Protein AF-0000000073274546 (afdb_homodimer)

Structure (mmCIF, N/CA/C/O backbone):
data_AF-0000000073274546-model_v1
#
loop_
_entity.id
_entity.type
_entity.pdbx_description
1 polymer 'Fimbrial chaperone'
#
loop_
_atom_site.group_PDB
_atom_site.id
_atom_site.type_symbol
_atom_site.label_atom_id
_atom_site.label_alt_id
_atom_site.label_comp_id
_atom_site.label_asym_id
_atom_site.label_entity_id
_atom_site.label_seq_id
_atom_site.pdbx_PDB_ins_code
_atom_site.Cartn_x
_atom_site.Cartn_y
_atom_site.Cartn_z
_atom_site.occupancy
_atom_site.B_iso_or_equiv
_atom_site.auth_seq_id
_atom_site.auth_comp_id
_atom_site.auth_asym_id
_atom_site.auth_atom_id
_atom_site.pdbx_PDB_model_num
ATOM 1 N N . MET A 1 1 ? -28.141 -59.156 20.625 1 29.86 1 MET A N 1
ATOM 2 C CA . MET A 1 1 ? -28.109 -58.438 19.359 1 29.86 1 MET A CA 1
ATOM 3 C C . MET A 1 1 ? -27.734 -56.969 19.578 1 29.86 1 MET A C 1
ATOM 5 O O . MET A 1 1 ? -28.609 -56.094 19.703 1 29.86 1 MET A O 1
ATOM 9 N N . ASN A 1 2 ? -26.703 -56.688 20.562 1 34.28 2 ASN A N 1
ATOM 10 C CA . ASN A 1 2 ? -26.109 -55.469 21.125 1 34.28 2 ASN A CA 1
ATOM 11 C C . ASN A 1 2 ? -25.531 -54.562 20.031 1 34.28 2 ASN A C 1
ATOM 13 O O . ASN A 1 2 ? -24.719 -55.031 19.203 1 34.28 2 ASN A O 1
ATOM 17 N N . ILE A 1 3 ? -26.266 -53.438 19.609 1 35.41 3 ILE A N 1
ATOM 18 C CA . ILE A 1 3 ? -26.219 -52.312 18.656 1 35.41 3 ILE A CA 1
ATOM 19 C C . ILE A 1 3 ? -24.922 -51.531 18.875 1 35.41 3 ILE A C 1
ATOM 21 O O . ILE A 1 3 ? -24.812 -50.781 19.844 1 35.41 3 ILE A O 1
ATOM 25 N N . LEU A 1 4 ? -23.719 -52.062 18.922 1 35.97 4 LEU A N 1
ATOM 26 C CA . LEU A 1 4 ? -22.453 -51.344 18.953 1 35.97 4 LEU A CA 1
ATOM 27 C C . LEU A 1 4 ? -22.391 -50.344 17.812 1 35.97 4 LEU A C 1
ATOM 29 O O . LEU A 1 4 ? -22.266 -50.719 16.641 1 35.97 4 LEU A O 1
ATOM 33 N N . LYS A 1 5 ? -23.344 -49.281 17.75 1 37.75 5 LYS A N 1
ATOM 34 C CA . LYS A 1 5 ? -23.266 -48.219 16.766 1 37.75 5 LYS A CA 1
ATOM 35 C C . LYS A 1 5 ? -21.875 -47.562 16.75 1 37.75 5 LYS A C 1
ATOM 37 O O . LYS A 1 5 ? -21.391 -47.125 17.781 1 37.75 5 LYS A O 1
ATOM 42 N N . THR A 1 6 ? -20.938 -47.938 15.812 1 40.88 6 THR A N 1
ATOM 43 C CA . THR A 1 6 ? -19.641 -47.406 15.438 1 40.88 6 THR A CA 1
ATOM 44 C C . THR A 1 6 ? -19.734 -45.906 15.172 1 40.88 6 THR A C 1
ATOM 46 O O . THR A 1 6 ? -20.516 -45.469 14.305 1 40.88 6 THR A O 1
ATOM 49 N N . ILE A 1 7 ? -19.641 -44.969 16.125 1 39.66 7 ILE A N 1
ATOM 50 C CA . ILE A 1 7 ? -19.5 -43.531 15.984 1 39.66 7 ILE A CA 1
ATOM 51 C C . ILE A 1 7 ? -18.406 -43.188 14.969 1 39.66 7 ILE A C 1
ATOM 53 O O . ILE A 1 7 ? -17.25 -43.594 15.164 1 39.66 7 ILE A O 1
ATOM 57 N N . SER A 1 8 ? -18.703 -43.156 13.633 1 39.91 8 SER A N 1
ATOM 58 C CA . SER A 1 8 ? -17.828 -42.625 12.594 1 39.91 8 SER A CA 1
ATOM 59 C C . SER A 1 8 ? -17.312 -41.219 12.961 1 39.91 8 SER A C 1
ATOM 61 O O . SER A 1 8 ? -18.109 -40.281 13.141 1 39.91 8 SER A O 1
ATOM 63 N N . LEU A 1 9 ? -16.297 -41.094 13.742 1 38.84 9 LEU A N 1
ATOM 64 C CA . LEU A 1 9 ? -15.547 -39.844 13.906 1 38.84 9 LEU A CA 1
ATOM 65 C C . LEU A 1 9 ? -15.18 -39.25 12.547 1 38.84 9 LEU A C 1
ATOM 67 O O . LEU A 1 9 ? -14.391 -39.812 11.797 1 38.84 9 LEU A O 1
ATOM 71 N N . LEU A 1 10 ? -16.125 -38.594 11.875 1 36.06 10 LEU A N 1
ATOM 72 C CA . LEU A 1 10 ? -15.828 -37.719 10.742 1 36.06 10 LEU A CA 1
ATOM 73 C C . LEU A 1 10 ? -14.664 -36.812 11.062 1 36.06 10 LEU A C 1
ATOM 75 O O . LEU A 1 10 ? -14.789 -35.906 11.914 1 36.06 10 LEU A O 1
ATOM 79 N N . PHE A 1 11 ? -13.438 -37.281 10.992 1 36.94 11 PHE A N 1
ATOM 80 C CA . PHE A 1 11 ? -12.25 -36.438 10.93 1 36.94 11 PHE A CA 1
ATOM 81 C C . PHE A 1 11 ? -12.398 -35.375 9.836 1 36.94 11 PHE A C 1
ATOM 83 O O . PHE A 1 11 ? -12.281 -35.688 8.648 1 36.94 11 PHE A O 1
ATOM 90 N N . SER A 1 12 ? -13.203 -34.375 9.977 1 34.88 12 SER A N 1
ATOM 91 C CA . SER A 1 12 ? -13.125 -33.188 9.133 1 34.88 12 SER A CA 1
ATOM 92 C C . SER A 1 12 ? -11.68 -32.719 8.984 1 34.88 12 SER A C 1
ATOM 94 O O . SER A 1 12 ? -11.055 -32.312 9.961 1 34.88 12 SER A O 1
ATOM 96 N N . CYS A 1 13 ? -10.898 -33.281 8.102 1 32.91 13 CYS A N 1
ATOM 97 C CA . CYS A 1 13 ? -9.625 -32.719 7.648 1 32.91 13 CYS A CA 1
ATOM 98 C C . CYS A 1 13 ? -9.742 -31.234 7.391 1 32.91 13 CYS A C 1
ATOM 100 O O . CYS A 1 13 ? -10.203 -30.812 6.328 1 32.91 13 CYS A O 1
ATOM 102 N N . PHE A 1 14 ? -9.953 -30.469 8.406 1 33.06 14 PHE A N 1
ATOM 103 C CA . PHE A 1 14 ? -9.75 -29.047 8.25 1 33.06 14 PHE A CA 1
ATOM 104 C C . PHE A 1 14 ? -8.422 -28.75 7.555 1 33.06 14 PHE A C 1
ATOM 106 O O . PHE A 1 14 ? -7.355 -28.906 8.148 1 33.06 14 PHE A O 1
ATOM 113 N N . ILE A 1 15 ? -8.344 -28.906 6.238 1 32.94 15 ILE A N 1
ATOM 114 C CA . ILE A 1 15 ? -7.227 -28.359 5.48 1 32.94 15 ILE A CA 1
ATOM 115 C C . ILE A 1 15 ? -6.906 -26.953 5.984 1 32.94 15 ILE A C 1
ATOM 117 O O . ILE A 1 15 ? -7.664 -26 5.742 1 32.94 15 ILE A O 1
ATOM 121 N N . PHE A 1 16 ? -6.164 -26.891 7.086 1 33.47 16 PHE A N 1
ATOM 122 C CA . PHE A 1 16 ? -5.562 -25.641 7.527 1 33.47 16 PHE A CA 1
ATOM 123 C C . PHE A 1 16 ? -4.852 -24.938 6.375 1 33.47 16 PHE A C 1
ATOM 125 O O . PHE A 1 16 ? -3.73 -25.297 6.016 1 33.47 16 PHE A O 1
ATOM 132 N N . SER A 1 17 ? -5.641 -24.375 5.469 1 38.38 17 SER A N 1
ATOM 133 C CA . SER A 1 17 ? -4.996 -23.438 4.547 1 38.38 17 SER A CA 1
ATOM 134 C C . SER A 1 17 ? -4.105 -22.453 5.289 1 38.38 17 SER A C 1
ATOM 136 O O . SER A 1 17 ? -4.555 -21.797 6.234 1 38.38 17 SER A O 1
ATOM 138 N N . ALA A 1 18 ? -2.861 -22.672 5.375 1 38.5 18 ALA A N 1
ATOM 139 C CA . ALA A 1 18 ? -1.875 -21.75 5.934 1 38.5 18 ALA A CA 1
ATOM 140 C C . ALA A 1 18 ? -2.143 -20.328 5.488 1 38.5 18 ALA A C 1
ATOM 142 O O . ALA A 1 18 ? -1.958 -19.984 4.316 1 38.5 18 ALA A O 1
ATOM 143 N N . SER A 1 19 ? -3.131 -19.703 6.234 1 43.84 19 SER A N 1
ATOM 144 C CA . SER A 1 19 ? -3.32 -18.281 6.035 1 43.84 19 SER A CA 1
ATOM 145 C C . SER A 1 19 ? -2.016 -17.516 6.234 1 43.84 19 SER A C 1
ATOM 147 O O . SER A 1 19 ? -1.312 -17.719 7.223 1 43.84 19 SER A O 1
ATOM 149 N N . TYR A 1 20 ? -1.392 -17.141 5.238 1 40.03 20 TYR A N 1
ATOM 150 C CA . TYR A 1 20 ? -0.251 -16.234 5.348 1 40.03 20 TYR A CA 1
ATOM 151 C C . TYR A 1 20 ? -0.65 -14.93 6.027 1 40.03 20 TYR A C 1
ATOM 153 O O . TYR A 1 20 ? -1.603 -14.273 5.605 1 40.03 20 TYR A O 1
ATOM 161 N N . SER A 1 21 ? -0.469 -14.922 7.375 1 49.56 21 SER A N 1
ATOM 162 C CA . SER A 1 21 ? -0.759 -13.711 8.141 1 49.56 21 SER A CA 1
ATOM 163 C C . SER A 1 21 ? 0.481 -12.836 8.281 1 49.56 21 SER A C 1
ATOM 165 O O . SER A 1 21 ? 1.59 -13.344 8.461 1 49.56 21 SER A O 1
ATOM 167 N N . TYR A 1 22 ? 0.492 -11.734 7.613 1 56.72 22 TYR A N 1
ATOM 168 C CA . TYR A 1 22 ? 1.515 -10.773 8 1 56.72 22 TYR A CA 1
ATOM 169 C C . TYR A 1 22 ? 0.94 -9.703 8.93 1 56.72 22 TYR A C 1
ATOM 171 O O . TYR A 1 22 ? -0.057 -9.062 8.602 1 56.72 22 TYR A O 1
ATOM 179 N N . ALA A 1 23 ? 1.518 -9.688 10.141 1 66.12 23 ALA A N 1
ATOM 180 C CA . ALA A 1 23 ? 1.144 -8.688 11.141 1 66.12 23 ALA A CA 1
ATOM 181 C C . ALA A 1 23 ? -0.342 -8.773 11.477 1 66.12 23 ALA A C 1
ATOM 183 O O . ALA A 1 23 ? -1.006 -7.754 11.664 1 66.12 23 ALA A O 1
ATOM 184 N N . GLY A 1 24 ? -0.925 -10.039 11.344 1 82.5 24 GLY A N 1
ATOM 185 C CA . GLY A 1 24 ? -2.293 -10.273 11.773 1 82.5 24 GLY A CA 1
ATOM 186 C C . GLY A 1 24 ? -3.307 -10.109 10.656 1 82.5 24 GLY A C 1
ATOM 187 O O . GLY A 1 24 ? -4.508 -10.297 10.875 1 82.5 24 GLY A O 1
ATOM 188 N N . LEU A 1 25 ? -2.873 -9.703 9.469 1 88.94 25 LEU A N 1
ATOM 189 C CA . LEU A 1 25 ? -3.732 -9.602 8.297 1 88.94 25 LEU A CA 1
ATOM 190 C C . LEU A 1 25 ? -3.4 -10.695 7.285 1 88.94 25 LEU A C 1
ATOM 192 O O . LEU A 1 25 ? -2.227 -10.945 7.004 1 88.94 25 LEU A O 1
ATOM 196 N N . SER A 1 26 ? -4.445 -11.383 6.793 1 89.69 26 SER A N 1
ATOM 197 C CA . SER A 1 26 ? -4.172 -12.484 5.871 1 89.69 26 SER A CA 1
ATOM 198 C C . SER A 1 26 ? -5.391 -12.805 5.008 1 89.69 26 SER A C 1
ATOM 200 O O . SER A 1 26 ? -6.484 -12.297 5.266 1 89.69 26 SER A O 1
ATOM 202 N N . LEU A 1 27 ? -5.125 -13.508 3.947 1 91.19 27 LEU A N 1
ATOM 203 C CA . LEU A 1 27 ? -6.168 -14.164 3.168 1 91.19 27 LEU A CA 1
ATOM 204 C C . LEU A 1 27 ? -6.141 -15.672 3.391 1 91.19 27 LEU A C 1
ATOM 206 O O . LEU A 1 27 ? -5.082 -16.25 3.643 1 91.19 27 LEU A O 1
ATOM 210 N N . SER A 1 28 ? -7.238 -16.312 3.266 1 89.75 28 SER A N 1
ATOM 211 C CA . SER A 1 28 ? -7.324 -17.75 3.521 1 89.75 28 SER A CA 1
ATOM 212 C C . SER A 1 28 ? -6.867 -18.547 2.311 1 89.75 28 SER A C 1
ATOM 214 O O . SER A 1 28 ? -6.691 -19.766 2.4 1 89.75 28 SER A O 1
ATOM 216 N N . GLN A 1 29 ? -6.715 -17.938 1.274 1 89.81 29 GLN A N 1
ATOM 217 C CA . GLN A 1 29 ? -6.27 -18.594 0.054 1 89.81 29 GLN A CA 1
ATOM 218 C C . GLN A 1 29 ? -5.16 -17.797 -0.629 1 89.81 29 GLN A C 1
ATOM 220 O O . GLN A 1 29 ? -5.012 -16.594 -0.39 1 89.81 29 GLN A O 1
ATOM 225 N N . SER A 1 30 ? -4.41 -18.531 -1.481 1 89 30 SER A N 1
ATOM 226 C CA . SER A 1 30 ? -3.293 -17.875 -2.148 1 89 30 SER A CA 1
ATOM 227 C C . SER A 1 30 ? -3.602 -17.609 -3.619 1 89 30 SER A C 1
ATOM 229 O O . SER A 1 30 ? -2.836 -16.938 -4.309 1 89 30 SER A O 1
ATOM 231 N N . ARG A 1 31 ? -4.637 -18.109 -4.09 1 92.12 31 ARG A N 1
ATOM 232 C CA . ARG A 1 31 ? -5.098 -17.859 -5.453 1 92.12 31 ARG A CA 1
ATOM 233 C C . ARG A 1 31 ? -6.59 -18.156 -5.586 1 92.12 31 ARG A C 1
ATOM 235 O O . A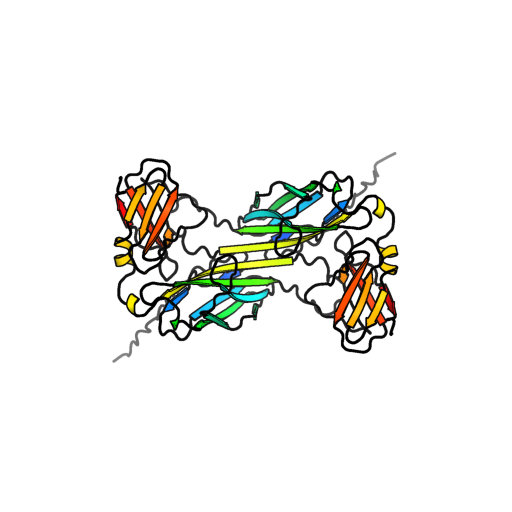RG A 1 31 ? -7.184 -18.781 -4.711 1 92.12 31 ARG A O 1
ATOM 242 N N . ILE A 1 32 ? -7.141 -17.641 -6.684 1 95.81 32 ILE A N 1
ATOM 243 C CA . ILE A 1 32 ? -8.547 -17.875 -7.004 1 95.81 32 ILE A CA 1
ATOM 244 C C . ILE A 1 32 ? -8.656 -18.578 -8.352 1 95.81 32 ILE A C 1
ATOM 246 O O . ILE A 1 32 ? -8.078 -18.141 -9.344 1 95.81 32 ILE A O 1
ATOM 250 N N . ILE A 1 33 ? -9.336 -19.703 -8.328 1 95.81 33 ILE A N 1
ATOM 251 C CA . ILE A 1 33 ? -9.703 -20.344 -9.586 1 95.81 33 ILE A CA 1
ATOM 252 C C . ILE A 1 33 ? -11.18 -20.078 -9.891 1 95.81 33 ILE A C 1
ATOM 254 O O . ILE A 1 33 ? -12.055 -20.5 -9.133 1 95.81 33 ILE A O 1
ATOM 258 N N . PHE A 1 34 ? -11.43 -19.375 -10.938 1 97.25 34 PHE A N 1
ATOM 259 C CA . PHE A 1 34 ? -12.797 -19.109 -11.391 1 97.25 34 PHE A CA 1
ATOM 260 C C . PHE A 1 34 ? -13.094 -19.891 -12.664 1 97.25 34 PHE A C 1
ATOM 262 O O . PHE A 1 34 ? -12.703 -19.484 -13.758 1 97.25 34 PHE A O 1
ATOM 269 N N . SER A 1 35 ? -13.844 -20.969 -12.516 1 95.44 35 SER A N 1
ATOM 270 C CA . SER A 1 35 ? -14.156 -21.812 -13.664 1 95.44 35 SER A CA 1
ATOM 271 C C . SER A 1 35 ? -15.383 -21.297 -14.414 1 95.44 35 SER A C 1
ATOM 273 O O . SER A 1 35 ? -16.312 -20.75 -13.805 1 95.44 35 SER A O 1
ATOM 275 N N . GLU A 1 36 ? -15.305 -21.453 -15.703 1 95.25 36 GLU A N 1
ATOM 276 C CA . GLU A 1 36 ? -16.5 -21.109 -16.453 1 95.25 36 GLU A CA 1
ATOM 277 C C . GLU A 1 36 ? -17.734 -21.828 -15.891 1 95.25 36 GLU A C 1
ATOM 279 O O . GLU A 1 36 ? -17.688 -23.031 -15.609 1 95.25 36 GLU A O 1
ATOM 284 N N . GLY A 1 37 ? -18.828 -21.078 -15.688 1 94.81 37 GLY A N 1
ATOM 285 C CA . GLY A 1 37 ? -20.047 -21.641 -15.141 1 94.81 37 GLY A CA 1
ATOM 286 C C . GLY A 1 37 ? -20.219 -21.344 -13.656 1 94.81 37 GLY A C 1
ATOM 287 O O . GLY A 1 37 ? -21.328 -21.469 -13.125 1 94.81 37 GLY A O 1
ATOM 288 N N . ASP A 1 38 ? -19.078 -21.031 -13.039 1 96.12 38 ASP A N 1
ATOM 289 C CA . ASP A 1 38 ? -19.203 -20.656 -11.633 1 96.12 38 ASP A CA 1
ATOM 290 C C . ASP A 1 38 ? -20.094 -19.422 -11.469 1 96.12 38 ASP A C 1
ATOM 292 O O . ASP A 1 38 ? -20.016 -18.484 -12.258 1 96.12 38 ASP A O 1
ATOM 296 N N . LYS A 1 39 ? -20.906 -19.484 -10.469 1 97.5 39 LYS A N 1
ATOM 297 C CA . LYS A 1 39 ? -21.734 -18.312 -10.172 1 97.5 39 LYS A CA 1
ATOM 298 C C . LYS A 1 39 ? -20.953 -17.266 -9.398 1 97.5 39 LYS A C 1
ATOM 300 O O . LYS A 1 39 ? -21.188 -16.062 -9.555 1 97.5 39 LYS A O 1
ATOM 305 N N . SER A 1 40 ? -20.109 -17.75 -8.562 1 98.25 40 SER A N 1
ATOM 306 C CA . SER A 1 40 ? -19.281 -16.875 -7.75 1 98.25 40 SER A CA 1
ATOM 307 C C . SER A 1 40 ? -18.125 -17.625 -7.105 1 98.25 40 SER A C 1
ATOM 309 O O . SER A 1 40 ? -18.125 -18.859 -7.09 1 98.25 40 SER A O 1
ATOM 311 N N . GLN A 1 41 ? -17.125 -16.906 -6.754 1 98.12 41 GLN A N 1
ATOM 312 C CA . GLN A 1 41 ? -16.078 -17.328 -5.832 1 98.12 41 GLN A CA 1
ATOM 313 C C . GLN A 1 41 ? -15.977 -16.375 -4.641 1 98.12 41 GLN A C 1
ATOM 315 O O . GLN A 1 41 ? -16.594 -15.305 -4.641 1 98.12 41 GLN A O 1
ATOM 320 N N . SER A 1 42 ? -15.219 -16.828 -3.586 1 98.12 42 SER A N 1
ATOM 321 C CA . SER A 1 42 ? -15.094 -15.953 -2.42 1 98.12 42 SER A CA 1
ATOM 322 C C . SER A 1 42 ? -13.656 -15.922 -1.903 1 98.12 42 SER A C 1
ATOM 324 O O . SER A 1 42 ? -12.922 -16.906 -2.037 1 98.12 42 SER A O 1
ATOM 326 N N . VAL A 1 43 ? -13.32 -14.844 -1.38 1 96.69 43 VAL A N 1
ATOM 327 C CA . VAL A 1 43 ? -12.055 -14.664 -0.683 1 96.69 43 VAL A CA 1
ATOM 328 C C . VAL A 1 43 ? -12.312 -14.281 0.772 1 96.69 43 VAL A C 1
ATOM 330 O O . VAL A 1 43 ? -13.148 -13.414 1.053 1 96.69 43 VAL A O 1
ATOM 333 N N . GLN A 1 44 ? -11.656 -14.938 1.632 1 96.56 44 GLN A N 1
ATOM 334 C CA . GLN A 1 44 ? -11.781 -14.617 3.051 1 96.56 44 GLN A CA 1
ATOM 335 C C . GLN A 1 44 ? -10.602 -13.773 3.533 1 96.56 44 GLN A C 1
ATOM 337 O O . GLN A 1 44 ? -9.453 -14.211 3.451 1 96.56 44 GLN A O 1
ATOM 342 N N . ILE A 1 45 ? -10.898 -12.625 4.051 1 95.94 45 ILE A N 1
ATOM 343 C CA . ILE A 1 45 ? -9.898 -11.742 4.645 1 95.94 45 ILE A CA 1
ATOM 344 C C . ILE A 1 45 ? -9.938 -11.875 6.168 1 95.94 45 ILE A C 1
ATOM 346 O O . ILE A 1 45 ? -11.008 -11.773 6.773 1 95.94 45 ILE A O 1
ATOM 350 N N . ASN A 1 46 ? -8.766 -12.062 6.727 1 93.31 46 ASN A N 1
ATOM 351 C CA . ASN A 1 46 ? -8.68 -12.266 8.164 1 93.31 46 ASN A CA 1
ATOM 352 C C . ASN A 1 46 ? -7.941 -11.125 8.852 1 93.31 46 ASN A C 1
ATOM 354 O O . ASN A 1 46 ? -6.883 -10.695 8.391 1 93.31 46 ASN A O 1
ATOM 358 N N . ASN A 1 47 ? -8.531 -10.633 9.922 1 93.19 47 ASN A N 1
ATOM 359 C CA . ASN A 1 47 ? -7.926 -9.664 10.836 1 93.19 47 ASN A CA 1
ATOM 360 C C . ASN A 1 47 ? -7.68 -10.273 12.211 1 93.19 47 ASN A C 1
ATOM 362 O O . ASN A 1 47 ? -8.578 -10.305 13.047 1 93.19 47 ASN A O 1
ATOM 366 N N . ASP A 1 48 ? -6.473 -10.562 12.453 1 90.25 48 ASP A N 1
ATOM 367 C CA . ASP A 1 48 ? -6.105 -11.133 13.75 1 90.25 48 ASP A CA 1
ATOM 368 C C . ASP A 1 48 ? -5.449 -10.078 14.641 1 90.25 48 ASP A C 1
ATOM 370 O O . ASP A 1 48 ? -4.723 -10.414 15.578 1 90.25 48 ASP A O 1
ATOM 374 N N . THR A 1 49 ? -5.637 -8.883 14.273 1 86 49 THR A N 1
ATOM 375 C CA . THR A 1 49 ? -5.102 -7.789 15.078 1 86 49 THR A CA 1
ATOM 376 C C . THR A 1 49 ? -6.188 -7.188 15.961 1 86 49 THR A C 1
ATOM 378 O O . THR A 1 49 ? -7.352 -7.59 15.891 1 86 49 THR A O 1
ATOM 381 N N . ASP A 1 50 ? -5.84 -6.219 16.812 1 86.25 50 ASP A N 1
ATOM 382 C CA . ASP A 1 50 ? -6.785 -5.543 17.703 1 86.25 50 ASP A CA 1
ATOM 383 C C . ASP A 1 50 ? -7.285 -4.238 17.078 1 86.25 50 ASP A C 1
ATOM 385 O O . ASP A 1 50 ? -7.961 -3.449 17.734 1 86.25 50 ASP A O 1
ATOM 389 N N . ASN A 1 51 ? -7 -4.082 15.805 1 85.38 51 ASN A N 1
ATOM 390 C CA . ASN A 1 51 ? -7.367 -2.848 15.125 1 85.38 51 ASN A CA 1
ATOM 391 C C . ASN A 1 51 ? -8.555 -3.059 14.18 1 85.38 51 ASN A C 1
ATOM 393 O O . ASN A 1 51 ? -8.734 -4.156 13.648 1 85.38 51 ASN A O 1
ATOM 397 N N . LEU A 1 52 ? -9.305 -2.023 14.078 1 90.19 52 LEU A N 1
ATOM 398 C CA . LEU A 1 52 ? -10.359 -1.977 13.07 1 90.19 52 LEU A CA 1
ATOM 399 C C . LEU A 1 52 ? -9.805 -1.509 11.727 1 90.19 52 LEU A C 1
ATOM 401 O O . LEU A 1 52 ? -9 -0.577 11.672 1 90.19 52 LEU A O 1
ATOM 405 N N . TYR A 1 53 ? -10.258 -2.172 10.656 1 91.75 53 TYR A N 1
ATOM 406 C CA . TYR A 1 53 ? -9.867 -1.765 9.305 1 91.75 53 TYR A CA 1
ATOM 407 C C . TYR A 1 53 ? -11.094 -1.549 8.43 1 91.75 53 TYR A C 1
ATOM 409 O O . TYR A 1 53 ? -12.148 -2.145 8.664 1 91.75 53 TYR A O 1
ATOM 417 N N . LEU A 1 54 ? -10.938 -0.622 7.59 1 92.81 54 LEU A N 1
ATOM 418 C CA . LEU A 1 54 ? -11.789 -0.594 6.406 1 92.81 54 LEU A CA 1
ATOM 419 C C . LEU A 1 54 ? -11.125 -1.322 5.242 1 92.81 54 LEU A C 1
ATOM 421 O O . LEU A 1 54 ? -9.977 -1.033 4.895 1 92.81 54 LEU A O 1
ATOM 425 N N . SER A 1 55 ? -11.789 -2.289 4.656 1 95.62 55 SER A N 1
ATOM 426 C CA . SER A 1 55 ? -11.266 -3.023 3.508 1 95.62 55 SER A CA 1
ATOM 427 C C . SER A 1 55 ? -11.906 -2.551 2.209 1 95.62 55 SER A C 1
ATOM 429 O O . SER A 1 55 ? -13.133 -2.611 2.057 1 95.62 55 SER A O 1
ATOM 431 N N . GLN A 1 56 ? -11.094 -2.049 1.315 1 96.81 56 GLN A N 1
ATOM 432 C CA . GLN A 1 56 ? -11.5 -1.768 -0.058 1 96.81 56 GLN A CA 1
ATOM 433 C C . GLN A 1 56 ? -11.078 -2.889 -1 1 96.81 56 GLN A C 1
ATOM 435 O O . GLN A 1 56 ? -9.883 -3.133 -1.182 1 96.81 56 GLN A O 1
ATOM 440 N N . ASN A 1 57 ? -12.023 -3.498 -1.605 1 97.81 57 ASN A N 1
ATOM 441 C CA . ASN A 1 57 ? -11.773 -4.715 -2.371 1 97.81 57 ASN A CA 1
ATOM 442 C C . ASN A 1 57 ? -12.094 -4.523 -3.85 1 97.81 57 ASN A C 1
ATOM 444 O O . ASN A 1 57 ? -13.086 -3.873 -4.195 1 97.81 57 ASN A O 1
ATOM 448 N N . MET A 1 58 ? -11.289 -5.117 -4.691 1 97.81 58 MET A N 1
ATOM 449 C CA . MET A 1 58 ? -11.539 -5.012 -6.125 1 97.81 58 MET A CA 1
ATOM 450 C C . MET A 1 58 ? -10.789 -6.094 -6.895 1 97.81 58 MET A C 1
ATOM 452 O O . MET A 1 58 ? -9.891 -6.738 -6.348 1 97.81 58 MET A O 1
ATOM 456 N N . ILE A 1 59 ? -11.227 -6.336 -8.086 1 98.12 59 ILE A N 1
ATOM 457 C CA . ILE A 1 59 ? -10.484 -7.133 -9.055 1 98.12 59 ILE A CA 1
ATOM 458 C C . ILE A 1 59 ? -9.703 -6.211 -9.992 1 98.12 59 ILE A C 1
ATOM 460 O O . ILE A 1 59 ? -10.258 -5.234 -10.508 1 98.12 59 ILE A O 1
ATOM 464 N N . THR A 1 60 ? -8.445 -6.484 -10.094 1 97.06 60 THR A N 1
ATOM 465 C CA . THR A 1 60 ? -7.598 -5.668 -10.961 1 97.06 60 THR A CA 1
ATOM 466 C C . THR A 1 60 ? -7 -6.512 -12.086 1 97.06 60 THR A C 1
ATOM 468 O O . THR A 1 60 ? -6.922 -7.734 -11.977 1 97.06 60 THR A O 1
ATOM 471 N N . ALA A 1 61 ? -6.562 -5.828 -13.141 1 95.5 61 ALA A N 1
ATOM 472 C CA . ALA A 1 61 ? -6.016 -6.5 -14.32 1 95.5 61 ALA A CA 1
ATOM 473 C C . ALA A 1 61 ? -4.516 -6.734 -14.172 1 95.5 61 ALA A C 1
ATOM 475 O O . ALA A 1 61 ? -3.932 -7.551 -14.891 1 95.5 61 ALA A O 1
ATOM 476 N N . ASP A 1 62 ? -3.906 -5.93 -13.273 1 91.12 62 ASP A N 1
ATOM 477 C CA . ASP A 1 62 ? -2.469 -6.039 -13.047 1 91.12 62 ASP A CA 1
ATOM 478 C C . ASP A 1 62 ? -2.105 -5.664 -11.609 1 91.12 62 ASP A C 1
ATOM 480 O O . ASP A 1 62 ? -2.986 -5.43 -10.789 1 91.12 62 ASP A O 1
ATOM 484 N N . LEU A 1 63 ? -0.823 -5.699 -11.375 1 86.12 63 LEU A N 1
ATOM 485 C CA . LEU A 1 63 ? -0.332 -5.453 -10.023 1 86.12 63 LEU A CA 1
ATOM 486 C C . LEU A 1 63 ? -0.362 -3.965 -9.695 1 86.12 63 LEU A C 1
ATOM 488 O O . LEU A 1 63 ? -0.265 -3.58 -8.531 1 86.12 63 LEU A O 1
ATOM 492 N N . ASP A 1 64 ? -0.547 -3.133 -10.688 1 82.75 64 ASP A N 1
ATOM 493 C CA . ASP A 1 64 ? -0.515 -1.688 -10.484 1 82.75 64 ASP A CA 1
ATOM 494 C C . ASP A 1 64 ? -1.896 -1.153 -10.117 1 82.75 64 ASP A C 1
ATOM 496 O O . ASP A 1 64 ? -2.051 0.035 -9.828 1 82.75 64 ASP A O 1
ATOM 500 N N . GLY A 1 65 ? -2.896 -1.997 -10.258 1 85.69 65 GLY A N 1
ATOM 501 C CA . GLY A 1 65 ? -4.211 -1.604 -9.773 1 85.69 65 GLY A CA 1
ATOM 502 C C . GLY A 1 65 ? -5.168 -1.216 -10.883 1 85.69 65 GLY A C 1
ATOM 503 O O . GLY A 1 65 ? -6.219 -0.63 -10.625 1 85.69 65 GLY A O 1
ATOM 504 N N . LYS A 1 66 ? -4.793 -1.466 -12.055 1 91.88 66 LYS A N 1
ATOM 505 C CA . LYS A 1 66 ? -5.73 -1.2 -13.148 1 91.88 66 LYS A CA 1
ATOM 506 C C . LYS A 1 66 ? -6.992 -2.041 -13 1 91.88 66 LYS A C 1
ATOM 508 O O . LYS A 1 66 ? -6.918 -3.256 -12.805 1 91.88 66 LYS A O 1
ATOM 513 N N . LYS A 1 67 ? -8.055 -1.386 -13.133 1 93.25 67 LYS A N 1
ATOM 514 C CA . LYS A 1 67 ? -9.344 -2.043 -12.906 1 93.25 67 LYS A CA 1
ATOM 515 C C . LYS A 1 67 ? -9.602 -3.119 -13.953 1 93.25 67 LYS A C 1
ATOM 517 O O . LYS A 1 67 ? -9.336 -2.914 -15.141 1 93.25 67 LYS A O 1
ATOM 522 N N . ASP A 1 68 ? -10.141 -4.234 -13.539 1 95.81 68 ASP A N 1
ATOM 523 C CA . ASP A 1 68 ? -10.602 -5.32 -14.398 1 95.81 68 ASP A CA 1
ATOM 524 C C . ASP A 1 68 ? -12.07 -5.125 -14.781 1 95.81 68 ASP A C 1
ATOM 526 O O . ASP A 1 68 ? -12.867 -4.637 -13.977 1 95.81 68 ASP A O 1
ATOM 530 N N . GLU A 1 69 ? -12.484 -5.598 -15.93 1 94.81 69 GLU A N 1
ATOM 531 C CA . GLU A 1 69 ? -13.852 -5.375 -16.391 1 94.81 69 GLU A CA 1
ATOM 532 C C . GLU A 1 69 ? -14.656 -6.668 -16.375 1 94.81 69 GLU A C 1
ATOM 534 O O . GLU A 1 69 ? -15.859 -6.66 -16.641 1 94.81 69 GLU A O 1
ATOM 539 N N . HIS A 1 70 ? -14.109 -7.727 -15.984 1 97.94 70 HIS A N 1
ATOM 540 C CA . HIS A 1 70 ? -14.766 -9.016 -16.203 1 97.94 70 HIS A CA 1
ATOM 541 C C . HIS A 1 70 ? -15.32 -9.57 -14.898 1 97.94 70 HIS A C 1
ATOM 543 O O . HIS A 1 70 ? -16.047 -10.57 -14.898 1 97.94 70 HIS A O 1
ATOM 549 N N . PHE A 1 71 ? -14.961 -8.922 -13.789 1 98.25 71 PHE A N 1
ATOM 550 C CA . PHE A 1 71 ? -15.445 -9.367 -12.484 1 98.25 71 PHE A CA 1
ATOM 551 C C . PHE A 1 71 ? -15.836 -8.172 -11.625 1 98.25 71 PHE A C 1
ATOM 553 O O . PHE A 1 71 ? -15.32 -7.07 -11.812 1 98.25 71 PHE A O 1
ATOM 560 N N . ILE A 1 72 ? -16.703 -8.414 -10.695 1 97.19 72 ILE A N 1
ATOM 561 C CA . ILE A 1 72 ? -17.031 -7.438 -9.664 1 97.19 72 ILE A CA 1
ATOM 562 C C . ILE A 1 72 ? -16.922 -8.086 -8.289 1 97.19 72 ILE A C 1
ATOM 564 O O . ILE A 1 72 ? -16.969 -9.312 -8.164 1 97.19 72 ILE A O 1
ATOM 568 N N . VAL A 1 73 ? -16.703 -7.273 -7.32 1 98.06 73 VAL A N 1
ATOM 569 C CA . VAL A 1 73 ? -16.594 -7.793 -5.961 1 98.06 73 VAL A CA 1
ATOM 570 C C . VAL A 1 73 ? -17.734 -7.227 -5.105 1 98.06 73 VAL A C 1
ATOM 572 O O . VAL A 1 73 ? -18.125 -6.07 -5.285 1 98.06 73 VAL A O 1
ATOM 575 N N . LEU A 1 74 ? -18.203 -8.086 -4.117 1 97.62 74 LEU A N 1
ATOM 576 C CA . LEU A 1 74 ? -19.219 -7.656 -3.164 1 97.62 74 LEU A CA 1
ATOM 577 C C . LEU A 1 74 ? -18.875 -8.117 -1.754 1 97.62 74 LEU A C 1
ATOM 579 O O . LEU A 1 74 ? -18.688 -9.312 -1.52 1 97.62 74 LEU A O 1
ATOM 583 N N . PRO A 1 75 ? -18.969 -7.172 -0.77 1 98.06 75 PRO A N 1
ATOM 584 C CA . PRO A 1 75 ? -19.016 -5.723 -0.969 1 98.06 75 PRO A CA 1
ATOM 585 C C . PRO A 1 75 ? -17.641 -5.129 -1.32 1 98.06 75 PRO A C 1
ATOM 587 O O . PRO A 1 75 ? -16.609 -5.652 -0.89 1 98.06 75 PRO A O 1
ATOM 590 N N . PRO A 1 76 ? -17.625 -4.078 -2.16 1 97.94 76 PRO A N 1
ATOM 591 C CA . PRO A 1 76 ? -16.359 -3.432 -2.479 1 97.94 76 PRO A CA 1
ATOM 592 C C . PRO A 1 76 ? -15.711 -2.775 -1.262 1 97.94 76 PRO A C 1
ATOM 594 O O . PRO A 1 76 ? -14.484 -2.629 -1.212 1 97.94 76 PRO A O 1
ATOM 597 N N . LEU A 1 77 ? -16.641 -2.312 -0.359 1 97.12 77 LEU A N 1
ATOM 598 C CA . LEU A 1 77 ? -16.188 -1.681 0.879 1 97.12 77 LEU A CA 1
ATOM 599 C C . LEU A 1 77 ? -16.781 -2.387 2.094 1 97.12 77 LEU A C 1
ATOM 601 O O . LEU A 1 77 ? -18 -2.555 2.186 1 97.12 77 LEU A O 1
ATOM 605 N N . LYS A 1 78 ? -15.898 -2.828 3.035 1 96.88 78 LYS A N 1
ATOM 606 C CA . LYS A 1 78 ? -16.359 -3.594 4.184 1 96.88 78 LYS A CA 1
ATOM 607 C C . LYS A 1 78 ? -15.516 -3.307 5.422 1 96.88 78 LYS A C 1
ATOM 609 O O . LYS A 1 78 ? -14.289 -3.236 5.336 1 96.88 78 LYS A O 1
ATOM 614 N N . ARG A 1 79 ? -16.188 -3.129 6.562 1 95.75 79 ARG A N 1
ATOM 615 C CA . ARG A 1 79 ? -15.469 -3.047 7.832 1 95.75 79 ARG A CA 1
ATOM 616 C C . ARG A 1 79 ? -14.906 -4.406 8.227 1 95.75 79 ARG A C 1
ATOM 618 O O . ARG A 1 79 ? -15.586 -5.426 8.109 1 95.75 79 ARG A O 1
ATOM 625 N N . LEU A 1 80 ? -13.703 -4.395 8.594 1 96.06 80 LEU A N 1
ATOM 626 C CA . LEU A 1 80 ? -13.016 -5.566 9.117 1 96.06 80 LEU A CA 1
ATOM 627 C C . LEU A 1 80 ? -12.703 -5.402 10.602 1 96.06 80 LEU A C 1
ATOM 629 O O . LEU A 1 80 ? -11.711 -4.773 10.969 1 96.06 80 LEU A O 1
ATOM 633 N N . GLU A 1 81 ? -13.531 -6.02 11.484 1 95.88 81 GLU A N 1
ATOM 634 C CA . GLU A 1 81 ? -13.438 -5.875 12.93 1 95.88 81 GLU A CA 1
ATOM 635 C C . GLU A 1 81 ? -12.211 -6.586 13.477 1 95.88 81 GLU A C 1
ATOM 637 O O . GLU A 1 81 ? -11.688 -7.508 12.852 1 95.88 81 GLU A O 1
ATOM 642 N N . PRO A 1 82 ? -11.727 -6.121 14.688 1 92.12 82 PRO A N 1
ATOM 643 C CA . PRO A 1 82 ? -10.656 -6.875 15.328 1 92.12 82 PRO A CA 1
ATOM 644 C C . PRO A 1 82 ? -11.008 -8.344 15.531 1 92.12 82 PRO A C 1
ATOM 646 O O . PRO A 1 82 ? -12.148 -8.672 15.852 1 92.12 82 PRO A O 1
ATOM 649 N N . GLN A 1 83 ? -9.984 -9.18 15.297 1 94.31 83 GLN A N 1
ATOM 650 C CA . GLN A 1 83 ? -10.117 -10.609 15.547 1 94.31 83 GLN A CA 1
ATOM 651 C C . GLN A 1 83 ? -11.336 -11.18 14.828 1 94.31 83 GLN A C 1
ATOM 653 O O . GLN A 1 83 ? -12.133 -11.906 15.43 1 94.31 83 GLN A O 1
ATOM 658 N N . SER A 1 84 ? -11.461 -10.773 13.578 1 96.69 84 SER A N 1
ATOM 659 C CA . SER A 1 84 ? -12.586 -11.242 12.789 1 96.69 84 SER A CA 1
ATOM 660 C C . SER A 1 84 ? -12.172 -11.547 11.352 1 96.69 84 SER A C 1
ATOM 662 O O . SER A 1 84 ? -11.016 -11.352 10.984 1 96.69 84 SER A O 1
ATOM 664 N N . SER A 1 85 ? -13.094 -12.062 10.602 1 96.75 85 SER A N 1
ATOM 665 C CA . SER A 1 85 ? -12.922 -12.344 9.18 1 96.75 85 SER A CA 1
ATOM 666 C C . SER A 1 85 ? -14.125 -11.859 8.375 1 96.75 85 SER A C 1
ATOM 668 O O . SER A 1 85 ? -15.234 -11.75 8.906 1 96.75 85 SER A O 1
ATOM 670 N N . VAL A 1 86 ? -13.852 -11.555 7.191 1 97.69 86 VAL A N 1
ATOM 671 C CA . VAL A 1 86 ? -14.938 -11.203 6.281 1 97.69 86 VAL A CA 1
ATOM 672 C C . VAL A 1 86 ? -14.766 -11.938 4.957 1 97.69 86 VAL A C 1
ATOM 674 O O . VAL A 1 86 ? -13.648 -12.234 4.547 1 97.69 86 VAL A O 1
ATOM 677 N N . SER A 1 87 ? -15.906 -12.242 4.402 1 98.19 87 SER A N 1
ATOM 678 C CA . SER A 1 87 ? -15.914 -12.883 3.092 1 98.19 87 SER A CA 1
ATOM 679 C C . SER A 1 87 ? -16.281 -11.898 1.991 1 98.19 87 SER A C 1
ATOM 681 O O . SER A 1 87 ? -17.281 -11.18 2.104 1 98.19 87 SER A O 1
ATOM 683 N N . ILE A 1 88 ? -15.508 -11.867 0.943 1 98.62 88 ILE A N 1
ATOM 684 C CA . ILE A 1 88 ? -15.773 -11.031 -0.221 1 98.62 88 ILE A CA 1
ATOM 685 C C . ILE A 1 88 ? -16.156 -11.906 -1.412 1 98.62 88 ILE A C 1
ATOM 687 O O . ILE A 1 88 ? -15.398 -12.812 -1.788 1 98.62 88 ILE A O 1
ATOM 691 N N . LYS A 1 89 ? -17.219 -11.633 -2.021 1 98.62 89 LYS A N 1
ATOM 692 C CA . LYS A 1 89 ? -17.688 -12.406 -3.164 1 98.62 89 LYS A CA 1
ATOM 693 C C . LYS A 1 89 ? -17.172 -11.828 -4.477 1 98.62 89 LYS A C 1
ATOM 695 O O . LYS A 1 89 ? -17.125 -10.609 -4.645 1 98.62 89 LYS A O 1
ATOM 700 N N . ILE A 1 90 ? -16.797 -12.648 -5.34 1 98.62 90 ILE A N 1
ATOM 701 C CA . ILE A 1 90 ? -16.406 -12.297 -6.699 1 98.62 90 ILE A CA 1
ATOM 702 C C . ILE A 1 90 ? -17.422 -12.836 -7.691 1 98.62 90 ILE A C 1
ATOM 704 O O . ILE A 1 90 ? -17.719 -14.039 -7.715 1 98.62 90 ILE A O 1
ATOM 708 N N . LEU A 1 91 ? -17.938 -11.945 -8.5 1 98.44 91 LEU A N 1
ATOM 709 C CA . LEU A 1 91 ? -18.953 -12.32 -9.469 1 98.44 91 LEU A CA 1
ATOM 710 C C . LEU A 1 91 ? -18.469 -12.07 -10.891 1 98.44 91 LEU A C 1
ATOM 712 O O . LEU A 1 91 ? -17.734 -11.109 -11.141 1 98.44 91 LEU A O 1
ATOM 716 N N . PRO A 1 92 ? -18.922 -12.914 -11.75 1 97.5 92 PRO A N 1
ATOM 717 C CA . PRO A 1 92 ? -18.547 -12.703 -13.148 1 97.5 92 PRO A CA 1
ATOM 718 C C . PRO A 1 92 ? -19.312 -11.555 -13.797 1 97.5 92 PRO A C 1
ATOM 720 O O . PRO A 1 92 ? -20.469 -11.305 -13.453 1 97.5 92 PRO A O 1
ATOM 723 N N . ARG A 1 93 ? -18.531 -10.859 -14.602 1 94.5 93 ARG A N 1
ATOM 724 C CA . ARG A 1 93 ? -19.078 -9.812 -15.461 1 94.5 93 ARG A CA 1
ATOM 725 C C . ARG A 1 93 ? -18.453 -9.852 -16.844 1 94.5 93 ARG A C 1
ATOM 727 O O . ARG A 1 93 ? -17.234 -9.75 -16.984 1 94.5 93 ARG A O 1
ATOM 734 N N . SER A 1 94 ? -19.156 -10.102 -17.875 1 92.81 94 SER A N 1
ATOM 735 C CA . SER A 1 94 ? -18.719 -10.016 -19.266 1 92.81 94 SER A CA 1
ATOM 736 C C . SER A 1 94 ? -17.594 -11 -19.562 1 92.81 94 SER A C 1
ATOM 738 O O . SER A 1 94 ? -16.562 -10.625 -20.125 1 92.81 94 SER A O 1
ATOM 740 N N . LEU A 1 95 ? -17.734 -12.18 -19.188 1 94.69 95 LEU A N 1
ATOM 741 C CA . LEU A 1 95 ? -16.719 -13.203 -19.391 1 94.69 95 LEU A CA 1
ATOM 742 C C . LEU A 1 95 ? -16.641 -13.594 -20.859 1 94.69 95 LEU A C 1
ATOM 744 O O . LEU A 1 95 ? -15.648 -14.195 -21.297 1 94.69 95 LEU A O 1
ATOM 748 N N . ASP A 1 96 ? -17.656 -13.234 -21.578 1 92.25 96 ASP A N 1
ATOM 749 C CA . ASP A 1 96 ? -17.766 -13.633 -22.984 1 92.25 96 ASP A CA 1
ATOM 750 C C . ASP A 1 96 ? -16.656 -12.992 -23.812 1 92.25 96 ASP A C 1
ATOM 752 O O . ASP A 1 96 ? -16.391 -13.438 -24.938 1 92.25 96 ASP A O 1
ATOM 756 N N . THR A 1 97 ? -16.016 -11.977 -23.344 1 95.12 97 THR A N 1
ATOM 757 C CA . THR A 1 97 ? -14.984 -11.273 -24.094 1 95.12 97 THR A CA 1
ATOM 758 C C . THR A 1 97 ? -13.609 -11.898 -23.828 1 95.12 97 THR A C 1
ATOM 760 O O . THR A 1 97 ? -12.633 -11.547 -24.484 1 95.12 97 THR A O 1
ATOM 763 N N . LEU A 1 98 ? -13.562 -12.867 -22.938 1 96.94 98 LEU A N 1
ATOM 764 C CA . LEU A 1 98 ? -12.297 -13.516 -22.625 1 96.94 98 LEU A CA 1
ATOM 765 C C . LEU A 1 98 ? -12.039 -14.695 -23.547 1 96.94 98 LEU A C 1
ATOM 767 O O . LEU A 1 98 ? -12.984 -15.312 -24.047 1 96.94 98 LEU A O 1
ATOM 771 N N . PRO A 1 99 ? -10.758 -14.969 -23.75 1 96.81 99 PRO A N 1
ATOM 772 C CA . PRO A 1 99 ? -10.469 -16.109 -24.609 1 96.81 99 PRO A CA 1
ATOM 773 C C . PRO A 1 99 ? -11.039 -17.422 -24.062 1 96.81 99 PRO A C 1
ATOM 775 O O . PRO A 1 99 ? -11.062 -17.625 -22.844 1 96.81 99 PRO A O 1
ATOM 778 N N . SER A 1 100 ? -11.422 -18.344 -24.984 1 95.5 100 SER A N 1
ATOM 779 C CA . SER A 1 100 ? -12 -19.625 -24.594 1 95.5 100 SER A CA 1
ATOM 780 C C . SER A 1 100 ? -10.953 -20.734 -24.641 1 95.5 100 SER A C 1
ATOM 782 O O . SER A 1 100 ? -11.18 -21.828 -24.141 1 95.5 100 SER A O 1
ATOM 784 N N . ASP A 1 101 ? -9.773 -20.438 -25.188 1 96.12 101 ASP A N 1
ATOM 785 C CA . ASP A 1 101 ? -8.797 -21.484 -25.453 1 96.12 101 ASP A CA 1
ATOM 786 C C . ASP A 1 101 ? -7.656 -21.438 -24.422 1 96.12 101 ASP A C 1
ATOM 788 O O . ASP A 1 101 ? -6.656 -22.156 -24.578 1 96.12 101 ASP A O 1
ATOM 792 N N . ARG A 1 102 ? -7.734 -20.516 -23.5 1 97.5 102 ARG A N 1
ATOM 793 C CA . ARG A 1 102 ? -6.668 -20.391 -22.516 1 97.5 102 ARG A CA 1
ATOM 794 C C . ARG A 1 102 ? -7.18 -19.719 -21.25 1 97.5 102 ARG A C 1
ATOM 796 O O . ARG A 1 102 ? -8.219 -19.047 -21.266 1 97.5 102 ARG A O 1
ATOM 803 N N . GLU A 1 103 ? -6.484 -19.859 -20.172 1 97.25 103 GLU A N 1
ATOM 804 C CA . GLU A 1 103 ? -6.777 -19.156 -18.938 1 97.25 103 GLU A CA 1
ATOM 805 C C . GLU A 1 103 ? -6.559 -17.656 -19.078 1 97.25 103 GLU A C 1
ATOM 807 O O . GLU A 1 103 ? -5.719 -17.219 -19.875 1 97.25 103 GLU A O 1
ATOM 812 N N . SER A 1 104 ? -7.316 -16.922 -18.344 1 97.81 104 SER A N 1
ATOM 813 C CA . SER A 1 104 ? -7.109 -15.492 -18.203 1 97.81 104 SER A CA 1
ATOM 814 C C . SER A 1 104 ? -6.723 -15.133 -16.766 1 97.81 104 SER A C 1
ATOM 816 O O . SER A 1 104 ? -7.262 -15.703 -15.812 1 97.81 104 SER A O 1
ATOM 818 N N . LEU A 1 105 ? -5.844 -14.188 -16.672 1 97.31 105 LEU A N 1
ATOM 819 C CA . LEU A 1 105 ? -5.289 -13.773 -15.391 1 97.31 105 LEU A CA 1
ATOM 820 C C . LEU A 1 105 ? -5.996 -12.523 -14.867 1 97.31 105 LEU A C 1
ATOM 822 O O . LEU A 1 105 ? -6.277 -11.602 -15.633 1 97.31 105 LEU A O 1
ATOM 826 N N . PHE A 1 106 ? -6.332 -12.531 -13.602 1 97.06 106 PHE A N 1
ATOM 827 C CA . PHE A 1 106 ? -6.773 -11.344 -12.883 1 97.06 106 PHE A CA 1
ATOM 828 C C . PHE A 1 106 ? -6.215 -11.336 -11.461 1 97.06 106 PHE A C 1
ATOM 830 O O . PHE A 1 106 ? -5.555 -12.289 -11.039 1 97.06 106 PHE A O 1
ATOM 837 N N . PHE A 1 107 ? -6.43 -10.273 -10.758 1 96.44 107 PHE A N 1
ATOM 838 C CA . PHE A 1 107 ? -5.922 -10.156 -9.398 1 96.44 107 PHE A CA 1
ATOM 839 C C . PHE A 1 107 ? -7.016 -9.695 -8.445 1 96.44 107 PHE A C 1
ATOM 841 O O . PHE A 1 107 ? -7.828 -8.836 -8.797 1 96.44 107 PHE A O 1
ATOM 848 N N . PHE A 1 108 ? -7.09 -10.359 -7.34 1 97.06 108 PHE A N 1
ATOM 849 C CA . PHE A 1 108 ? -7.84 -9.797 -6.223 1 97.06 108 PHE A CA 1
ATOM 850 C C . PHE A 1 108 ? -6.957 -8.883 -5.383 1 97.06 108 PHE A C 1
ATOM 852 O O . PHE A 1 108 ? -5.879 -9.281 -4.941 1 97.06 108 PHE A O 1
ATOM 859 N N . THR A 1 109 ? -7.418 -7.676 -5.152 1 95.94 109 THR A N 1
ATOM 860 C CA . THR A 1 109 ? -6.672 -6.672 -4.402 1 95.94 109 THR A CA 1
ATOM 861 C C . THR A 1 109 ? -7.52 -6.105 -3.266 1 95.94 109 THR A C 1
ATOM 863 O O . THR A 1 109 ? -8.672 -5.711 -3.479 1 95.94 109 THR A O 1
ATOM 866 N N . ALA A 1 110 ? -6.992 -6.117 -2.062 1 96.12 110 ALA A N 1
ATOM 867 C CA . ALA A 1 110 ? -7.621 -5.477 -0.91 1 96.12 110 ALA A CA 1
ATOM 868 C C . ALA A 1 110 ? -6.715 -4.398 -0.32 1 96.12 110 ALA A C 1
ATOM 870 O O . ALA A 1 110 ? -5.523 -4.629 -0.104 1 96.12 110 ALA A O 1
ATOM 871 N N . TYR A 1 111 ? -7.258 -3.242 -0.159 1 94.5 111 TYR A N 1
ATOM 872 C CA . TYR A 1 111 ? -6.621 -2.184 0.621 1 94.5 111 TYR A CA 1
ATOM 873 C C . TYR A 1 111 ? -7.203 -2.121 2.027 1 94.5 111 TYR A C 1
ATOM 875 O O . TYR A 1 111 ? -8.406 -1.93 2.201 1 94.5 111 TYR A O 1
ATOM 883 N N . LEU A 1 112 ? -6.336 -2.312 2.977 1 93.62 112 LEU A N 1
ATOM 884 C CA . LEU A 1 112 ? -6.758 -2.289 4.375 1 93.62 112 LEU A CA 1
ATOM 885 C C . LEU A 1 112 ? -6.289 -1.012 5.062 1 93.62 112 LEU A C 1
ATOM 887 O O . LEU A 1 112 ? -5.09 -0.832 5.297 1 93.62 112 LEU A O 1
ATOM 891 N N . ILE A 1 113 ? -7.246 -0.174 5.391 1 90.56 113 ILE A N 1
ATOM 892 C CA . ILE A 1 113 ? -6.98 1.135 5.977 1 90.56 113 ILE A CA 1
ATOM 893 C C . ILE A 1 113 ? -7.398 1.135 7.445 1 90.56 113 ILE A C 1
ATOM 895 O O . ILE A 1 113 ? -8.578 0.944 7.766 1 90.56 113 ILE A O 1
ATOM 899 N N . PRO A 1 114 ? -6.449 1.254 8.328 1 88 114 PRO A N 1
ATOM 900 C CA . PRO A 1 114 ? -6.848 1.29 9.734 1 88 114 PRO A CA 1
ATOM 901 C C . PRO A 1 114 ? -7.789 2.453 10.047 1 88 114 PRO A C 1
ATOM 903 O O . PRO A 1 114 ? -7.629 3.547 9.5 1 88 114 PRO A O 1
ATOM 906 N N . GLU A 1 115 ? -8.82 2.068 10.695 1 78.38 115 GLU A N 1
ATOM 907 C CA . GLU A 1 115 ? -9.734 3.115 11.133 1 78.38 115 GLU A CA 1
ATOM 908 C C . GLU A 1 115 ? -9.398 3.586 12.547 1 78.38 115 GLU A C 1
ATOM 910 O O . GLU A 1 115 ? -9.289 2.773 13.461 1 78.38 115 GLU A O 1
ATOM 915 N N . THR A 1 116 ? -8.547 4.238 12.586 1 59.22 116 THR A N 1
ATOM 916 C CA . THR A 1 116 ? -8.258 4.758 13.914 1 59.22 116 THR A CA 1
ATOM 917 C C . THR A 1 116 ? -9.547 5.168 14.625 1 59.22 116 THR A C 1
ATOM 919 O O . THR A 1 116 ? -10.477 5.664 13.992 1 59.22 116 THR A O 1
ATOM 922 N N . LYS A 1 117 ? -10.078 4.039 15.555 1 48.41 117 LYS A N 1
ATOM 923 C CA . LYS A 1 117 ? -11.25 4.328 16.375 1 48.41 117 LYS A CA 1
ATOM 924 C C . LYS A 1 117 ? -11.492 5.828 16.484 1 48.41 117 LYS A C 1
ATOM 926 O O . LYS A 1 117 ? -10.562 6.602 16.719 1 48.41 117 LYS A O 1
ATOM 931 N N . ARG A 1 118 ? -12.602 6.246 15.742 1 42.56 118 ARG A N 1
ATOM 932 C CA . ARG A 1 118 ? -13.211 7.422 16.359 1 42.56 118 ARG A CA 1
ATOM 933 C C . ARG A 1 118 ? -13.172 7.328 17.875 1 42.56 118 ARG A C 1
ATOM 935 O O . ARG A 1 118 ? -13.789 6.441 18.469 1 42.56 118 ARG A O 1
ATOM 942 N N . GLY A 1 119 ? -12.172 7.137 18.625 1 34.88 119 GLY A N 1
ATOM 943 C CA . GLY A 1 119 ? -12.641 7.281 19.984 1 34.88 119 GLY A CA 1
ATOM 944 C C . GLY A 1 119 ? -14.047 7.84 20.078 1 34.88 119 GLY A C 1
ATOM 945 O O . GLY A 1 119 ? -14.516 8.508 19.156 1 34.88 119 GLY A O 1
ATOM 946 N N . GLN A 1 120 ? -15.094 7.266 20.984 1 33.94 120 GLN A N 1
ATOM 947 C CA . GLN A 1 120 ? -15.93 7.992 21.938 1 33.94 120 GLN A CA 1
ATOM 948 C C . GLN A 1 120 ? -15.422 9.414 22.141 1 33.94 120 GLN A C 1
ATOM 950 O O . GLN A 1 120 ? -14.242 9.695 21.922 1 33.94 120 GLN A O 1
ATOM 955 N N . GLN A 1 121 ? -16.172 10.391 22.844 1 30.75 121 GLN A N 1
ATOM 956 C CA . GLN A 1 121 ? -16.109 11.648 23.578 1 30.75 121 GLN A CA 1
ATOM 957 C C . GLN A 1 121 ? -14.781 11.805 24.297 1 30.75 121 GLN A C 1
ATOM 959 O O . GLN A 1 121 ? -14.602 12.727 25.109 1 30.75 121 GLN A O 1
ATOM 964 N N . ASN A 1 122 ? -14.102 10.805 24.953 1 32.16 122 ASN A N 1
ATOM 965 C CA . ASN A 1 122 ? -13.328 11.695 25.812 1 32.16 122 ASN A CA 1
ATOM 966 C C . ASN A 1 122 ? -12.672 12.812 25 1 32.16 122 ASN A C 1
ATOM 968 O O . ASN A 1 122 ? -12.445 12.672 23.797 1 32.16 122 ASN A O 1
ATOM 972 N N . ASN A 1 123 ? -12.43 14.008 25.594 1 30.92 123 ASN A N 1
ATOM 973 C CA . ASN A 1 123 ? -11.953 15.352 25.297 1 30.92 123 ASN A CA 1
ATOM 974 C C . ASN A 1 123 ? -10.789 15.336 24.312 1 30.92 123 ASN A C 1
ATOM 976 O O . ASN A 1 123 ? -10.352 16.391 23.844 1 30.92 123 ASN A O 1
ATOM 980 N N . SER A 1 124 ? -9.773 14.508 24.641 1 31.19 124 SER A N 1
ATOM 981 C CA . SER A 1 124 ? -8.516 14.969 24.062 1 31.19 124 SER A CA 1
ATOM 982 C C . SER A 1 124 ? -8.484 14.758 22.547 1 31.19 124 SER A C 1
ATOM 984 O O . SER A 1 124 ? -9.047 13.789 22.047 1 31.19 124 SER A O 1
ATOM 986 N N . GLY A 1 125 ? -8.461 15.758 21.656 1 32.88 125 GLY A N 1
ATOM 987 C CA . GLY A 1 125 ? -8.023 16.219 20.344 1 32.88 125 GLY A CA 1
ATOM 988 C C . GLY A 1 125 ? -7.172 15.195 19.609 1 32.88 125 GLY A C 1
ATOM 989 O O . GLY A 1 125 ? -6.395 15.547 18.719 1 32.88 125 GLY A O 1
ATOM 990 N N . ASP A 1 126 ? -7.059 14.062 20.125 1 36.28 126 ASP A N 1
ATOM 991 C CA . ASP A 1 126 ? -5.926 13.391 19.484 1 36.28 126 ASP A CA 1
ATOM 992 C C . ASP A 1 126 ? -6.227 13.07 18.031 1 36.28 126 ASP A C 1
ATOM 994 O O . ASP A 1 126 ? -6.68 11.969 17.719 1 36.28 126 ASP A O 1
ATOM 998 N N . LEU A 1 127 ? -7.246 13.664 17.344 1 38.03 127 LEU A N 1
ATOM 999 C CA . LEU A 1 127 ? -7.348 13.688 15.891 1 38.03 127 LEU A CA 1
ATOM 1000 C C . LEU A 1 127 ? -5.969 13.609 15.25 1 38.03 127 LEU A C 1
ATOM 1002 O O . LEU A 1 127 ? -5.801 13.992 14.086 1 38.03 127 LEU A O 1
ATOM 1006 N N . SER A 1 128 ? -4.988 13.711 16.188 1 39.44 128 SER A N 1
ATOM 1007 C CA . SER A 1 128 ? -3.625 13.977 15.742 1 39.44 128 SER A CA 1
ATOM 1008 C C . SER A 1 128 ? -3.35 13.336 14.383 1 39.44 128 SER A C 1
ATOM 1010 O O . SER A 1 128 ? -4.195 12.617 13.852 1 39.44 128 SER A O 1
ATOM 1012 N N . LEU A 1 129 ? -2.094 12.766 14.352 1 44.81 129 LEU A N 1
ATOM 1013 C CA . LEU A 1 129 ? -0.897 12.656 13.523 1 44.81 129 LEU A CA 1
ATOM 1014 C C . LEU A 1 129 ? -1.086 11.609 12.438 1 44.81 129 LEU A C 1
ATOM 1016 O O . LEU A 1 129 ? -0.662 10.461 12.594 1 44.81 129 LEU A O 1
ATOM 1020 N N . LYS A 1 130 ? -2.346 11.461 11.875 1 52.88 130 LYS A N 1
ATOM 1021 C CA . LYS A 1 130 ? -2.721 10.172 11.297 1 52.88 130 LYS A CA 1
ATOM 1022 C C . LYS A 1 130 ? -1.764 9.773 10.18 1 52.88 130 LYS A C 1
ATOM 1024 O O . LYS A 1 130 ? -1.71 10.43 9.133 1 52.88 130 LYS A O 1
ATOM 1029 N N . ILE A 1 131 ? -0.565 9.367 10.602 1 58.69 131 ILE A N 1
ATOM 1030 C CA . ILE A 1 131 ? 0.129 8.562 9.602 1 58.69 131 ILE A CA 1
ATOM 1031 C C . ILE A 1 131 ? -0.889 7.844 8.727 1 58.69 131 ILE A C 1
ATOM 1033 O O . ILE A 1 131 ? -1.843 7.246 9.227 1 58.69 131 ILE A O 1
ATOM 1037 N N . ASN A 1 132 ? -0.823 8.383 7.504 1 80.12 132 ASN A N 1
ATOM 1038 C CA . ASN A 1 132 ? -1.606 7.586 6.566 1 80.12 132 ASN A CA 1
ATOM 1039 C C . ASN A 1 132 ? -0.969 6.223 6.324 1 80.12 132 ASN A C 1
ATOM 1041 O O . ASN A 1 132 ? 0.229 6.133 6.047 1 80.12 132 ASN A O 1
ATOM 1045 N N . MET A 1 133 ? -1.666 5.188 6.766 1 88.5 133 MET A N 1
ATOM 1046 C CA . MET A 1 133 ? -1.203 3.82 6.543 1 88.5 133 MET A CA 1
ATOM 1047 C C . MET A 1 133 ? -2.213 3.033 5.715 1 88.5 133 MET A C 1
ATOM 1049 O O . MET A 1 133 ? -3.422 3.16 5.918 1 88.5 133 MET A O 1
ATOM 1053 N N . VAL A 1 134 ? -1.688 2.26 4.832 1 91.56 134 VAL A N 1
ATOM 1054 C CA . VAL A 1 134 ? -2.531 1.377 4.031 1 91.56 134 VAL A CA 1
ATOM 1055 C C . VAL A 1 134 ? -1.803 0.06 3.775 1 91.56 134 VAL A C 1
ATOM 1057 O O . VAL A 1 134 ? -0.622 0.056 3.42 1 91.56 134 VAL A O 1
ATOM 1060 N N . THR A 1 135 ? -2.395 -1.023 4.035 1 92.56 135 THR A N 1
ATOM 1061 C CA . THR A 1 135 ? -1.865 -2.332 3.662 1 92.56 135 THR A CA 1
ATOM 1062 C C . THR A 1 135 ? -2.564 -2.863 2.416 1 92.56 135 THR A C 1
ATOM 1064 O O . THR A 1 135 ? -3.795 -2.922 2.365 1 92.56 135 THR A O 1
ATOM 1067 N N . LYS A 1 136 ? -1.805 -3.211 1.443 1 93.31 136 LYS A N 1
ATOM 1068 C CA . LYS A 1 136 ? -2.312 -3.818 0.216 1 93.31 136 LYS A CA 1
ATOM 1069 C C . LYS A 1 136 ? -2.035 -5.32 0.191 1 93.31 136 LYS A C 1
ATOM 1071 O O . LYS A 1 136 ? -0.916 -5.754 0.465 1 93.31 136 LYS A O 1
ATOM 1076 N N . ILE A 1 137 ? -3.025 -6.074 -0.072 1 93.31 137 ILE A N 1
ATOM 1077 C CA . ILE A 1 137 ? -2.877 -7.512 -0.26 1 93.31 137 ILE A CA 1
ATOM 1078 C C . ILE A 1 137 ? -3.352 -7.902 -1.659 1 93.31 137 ILE A C 1
ATOM 1080 O O . ILE A 1 137 ? -4.422 -7.473 -2.1 1 93.31 137 ILE A O 1
ATOM 1084 N N . ILE A 1 138 ? -2.562 -8.695 -2.316 1 93.69 138 ILE A N 1
ATOM 1085 C CA . ILE A 1 138 ? -2.893 -9.07 -3.686 1 93.69 138 ILE A CA 1
ATOM 1086 C C . ILE A 1 138 ? -2.686 -10.57 -3.871 1 93.69 138 ILE A C 1
ATOM 1088 O O . ILE A 1 138 ? -1.694 -11.133 -3.398 1 93.69 138 ILE A O 1
ATOM 1092 N N . ILE A 1 139 ? -3.639 -11.227 -4.492 1 93.25 139 ILE A N 1
ATOM 1093 C CA . ILE A 1 139 ? -3.447 -12.609 -4.914 1 93.25 139 ILE A CA 1
ATOM 1094 C C . ILE A 1 139 ? -3.867 -12.766 -6.375 1 93.25 139 ILE A C 1
ATOM 1096 O O . ILE A 1 139 ? -4.656 -11.969 -6.887 1 93.25 139 ILE A O 1
ATOM 1100 N N . LYS A 1 140 ? -3.32 -13.773 -6.996 1 94.44 140 LYS A N 1
ATOM 1101 C CA . LYS A 1 140 ? -3.629 -14.055 -8.398 1 94.44 140 LYS A CA 1
ATOM 1102 C C . LYS A 1 140 ? -4.941 -14.82 -8.523 1 94.44 140 LYS A C 1
ATOM 1104 O O . LYS A 1 140 ? -5.262 -15.656 -7.68 1 94.44 140 LYS A O 1
ATOM 1109 N N . GLY A 1 141 ? -5.637 -14.5 -9.578 1 96 141 GLY A N 1
ATOM 1110 C CA . GLY A 1 141 ? -6.785 -15.281 -10.008 1 96 141 GLY A CA 1
ATOM 1111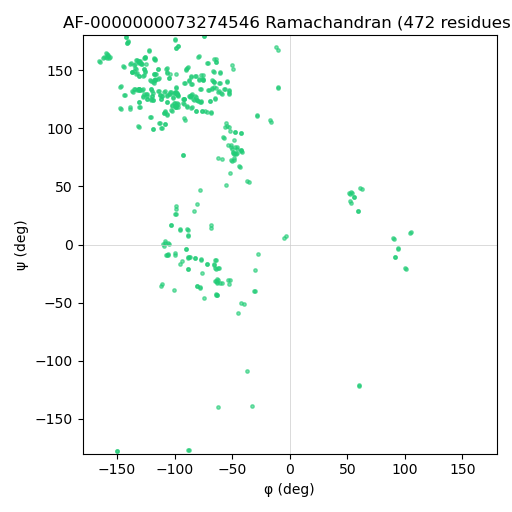 C C . GLY A 1 141 ? -6.695 -15.719 -11.461 1 96 141 GLY A C 1
ATOM 1112 O O . GLY A 1 141 ? -6.117 -15.023 -12.297 1 96 141 GLY A O 1
ATOM 1113 N N . PHE A 1 142 ? -7.355 -16.891 -11.68 1 96.5 142 PHE A N 1
ATOM 1114 C CA . PHE A 1 142 ? -7.371 -17.438 -13.031 1 96.5 142 PHE A CA 1
ATOM 1115 C C . PHE A 1 142 ? -8.789 -17.812 -13.445 1 96.5 142 PHE A C 1
ATOM 1117 O O . PHE A 1 142 ? -9.461 -18.578 -12.766 1 96.5 142 PHE A O 1
ATOM 1124 N N . TYR A 1 143 ? -9.234 -17.234 -14.539 1 97.44 143 TYR A N 1
ATOM 1125 C CA . TYR A 1 143 ? -10.461 -17.703 -15.164 1 97.44 143 TYR A CA 1
ATOM 1126 C C . TYR A 1 143 ? -10.188 -18.891 -16.094 1 97.44 143 TYR A C 1
ATOM 1128 O O . TYR A 1 143 ? -9.328 -18.797 -16.969 1 97.44 143 TYR A O 1
ATOM 1136 N N . ARG A 1 144 ? -10.938 -19.938 -15.922 1 96.56 144 ARG A N 1
ATOM 1137 C CA . ARG A 1 144 ? -10.703 -21.156 -16.672 1 96.56 144 ARG A CA 1
ATOM 1138 C C . ARG A 1 144 ? -11.93 -21.547 -17.484 1 96.56 144 ARG A C 1
ATOM 1140 O O . ARG A 1 144 ? -12.93 -22.016 -16.938 1 96.56 144 ARG A O 1
ATOM 1147 N N . PRO A 1 145 ? -11.812 -21.422 -18.734 1 95.62 145 PRO A N 1
ATOM 1148 C CA . PRO A 1 145 ? -12.93 -21.844 -19.594 1 95.62 145 PRO A CA 1
ATOM 1149 C C . PRO A 1 145 ? -13.211 -23.344 -19.5 1 95.62 145 PRO A C 1
ATOM 1151 O O . PRO A 1 145 ? -12.312 -24.125 -19.203 1 95.62 145 PRO A O 1
ATOM 1154 N N . ASN A 1 146 ? -14.422 -23.734 -19.828 1 91.81 146 ASN A N 1
ATOM 1155 C CA . ASN A 1 146 ? -14.859 -25.125 -19.75 1 91.81 146 ASN A CA 1
ATOM 1156 C C . ASN A 1 146 ? -14.062 -26.016 -20.688 1 91.81 146 ASN A C 1
ATOM 1158 O O . ASN A 1 146 ? -13.859 -27.203 -20.391 1 91.81 146 ASN A O 1
ATOM 1162 N N . GLU A 1 147 ? -13.633 -25.438 -21.719 1 88.44 147 GLU A N 1
ATOM 1163 C CA . GLU A 1 147 ? -12.898 -26.203 -22.719 1 88.44 147 GLU A CA 1
ATOM 1164 C C . GLU A 1 147 ? -11.578 -26.719 -22.141 1 88.44 147 GLU A C 1
ATOM 1166 O O . GLU A 1 147 ? -10.992 -27.656 -22.688 1 88.44 147 GLU A O 1
ATOM 1171 N N . LEU A 1 148 ? -11.086 -26.094 -21.031 1 88.31 148 LEU A N 1
ATOM 1172 C CA . LEU A 1 148 ? -9.805 -26.469 -20.438 1 88.31 148 LEU A CA 1
ATOM 1173 C C . LEU A 1 148 ? -10 -27.453 -19.297 1 88.31 148 LEU A C 1
ATOM 1175 O O . LEU A 1 148 ? -9.031 -27.938 -18.719 1 88.31 148 LEU A O 1
ATOM 1179 N N . ALA A 1 149 ? -11.227 -27.656 -18.688 1 66 149 ALA A N 1
ATOM 1180 C CA . ALA A 1 149 ? -11.531 -28.312 -17.406 1 66 149 ALA A CA 1
ATOM 1181 C C . ALA A 1 149 ? -10.906 -29.703 -17.359 1 66 149 ALA A C 1
ATOM 1183 O O . ALA A 1 149 ? -10.695 -30.25 -16.266 1 66 149 ALA A O 1
ATOM 1184 N N . ILE A 1 150 ? -10.812 -30.406 -18.391 1 61.78 150 ILE A N 1
ATOM 1185 C CA . ILE A 1 150 ? -10.727 -31.844 -18.188 1 61.78 150 ILE A CA 1
ATOM 1186 C C . ILE A 1 150 ? -9.336 -32.219 -17.672 1 61.78 150 ILE A C 1
ATOM 1188 O O . ILE A 1 150 ? -9.18 -33.188 -16.906 1 61.78 150 ILE A O 1
ATOM 1192 N N . THR A 1 151 ? -8.18 -31.828 -18.094 1 70.12 151 THR A N 1
ATOM 1193 C CA . THR A 1 151 ? -6.941 -32.594 -17.969 1 70.12 151 THR A CA 1
ATOM 1194 C C . THR A 1 151 ? -6.125 -32.094 -16.766 1 70.12 151 THR A C 1
ATOM 1196 O O . THR A 1 151 ? -6.312 -30.984 -16.297 1 70.12 151 THR A O 1
ATOM 1199 N N . SER A 1 152 ? -5.406 -33 -16.094 1 86.62 152 SER A N 1
ATOM 1200 C CA . SER A 1 152 ? -4.527 -32.781 -14.953 1 86.62 152 SER A CA 1
ATOM 1201 C C . SER A 1 152 ? -3.504 -31.688 -15.258 1 86.62 152 SER A C 1
ATOM 1203 O O . SER A 1 152 ? -2.916 -31.672 -16.344 1 86.62 152 SER A O 1
ATOM 1205 N N . LEU A 1 153 ? -3.35 -30.719 -14.398 1 92.88 153 LEU A N 1
ATOM 1206 C CA . LEU A 1 153 ? -2.311 -29.703 -14.539 1 92.88 153 LEU A CA 1
ATOM 1207 C C . LEU A 1 153 ? -0.938 -30.359 -14.695 1 92.88 153 LEU A C 1
ATOM 1209 O O . LEU A 1 153 ? -0.088 -29.844 -15.43 1 92.88 153 LEU A O 1
ATOM 1213 N N . ASP A 1 154 ? -0.778 -31.484 -14.117 1 94.19 154 ASP A N 1
ATOM 1214 C CA . ASP A 1 154 ? 0.496 -32.188 -14.203 1 94.19 154 ASP A CA 1
ATOM 1215 C C . ASP A 1 154 ? 0.806 -32.594 -15.641 1 94.19 154 ASP A C 1
ATOM 1217 O O . ASP A 1 154 ? 1.951 -32.5 -16.094 1 94.19 154 ASP A O 1
ATOM 1221 N N . SER A 1 155 ? -0.193 -33.062 -16.266 1 94.31 155 SER A N 1
ATOM 1222 C CA . SER A 1 155 ? 0.008 -33.5 -17.641 1 94.31 155 SER A CA 1
ATOM 1223 C C . SER A 1 155 ? 0.407 -32.312 -18.531 1 94.31 155 SER A C 1
ATOM 1225 O O . SER A 1 155 ? 1.186 -32.469 -19.469 1 94.31 155 SER A O 1
ATOM 1227 N N . HIS A 1 156 ? -0.101 -31.172 -18.203 1 95.38 156 HIS A N 1
ATOM 1228 C CA . HIS A 1 156 ? 0.244 -29.984 -18.953 1 95.38 156 HIS A CA 1
ATOM 1229 C C . HIS A 1 156 ? 1.616 -29.453 -18.562 1 95.38 156 HIS A C 1
ATOM 1231 O O . HIS A 1 156 ? 2.383 -28.984 -19.406 1 95.38 156 HIS A O 1
ATOM 1237 N N . ALA A 1 157 ? 1.886 -29.562 -17.297 1 96.25 157 ALA A N 1
ATOM 1238 C CA . ALA A 1 157 ? 3.184 -29.109 -16.812 1 96.25 157 ALA A CA 1
ATOM 1239 C C . ALA A 1 157 ? 4.324 -29.859 -17.5 1 96.25 157 ALA A C 1
ATOM 1241 O O . ALA A 1 157 ? 5.398 -29.297 -17.719 1 96.25 157 ALA A O 1
ATOM 1242 N N . LYS A 1 158 ? 4.109 -31.094 -17.828 1 95.12 158 LYS A N 1
ATOM 1243 C CA . LYS A 1 158 ? 5.117 -31.938 -18.469 1 95.12 158 LYS A CA 1
ATOM 1244 C C . LYS A 1 158 ? 5.5 -31.375 -19.828 1 95.12 158 LYS A C 1
ATOM 1246 O O . LYS A 1 158 ? 6.555 -31.719 -20.375 1 95.12 158 LYS A O 1
ATOM 1251 N N . LYS A 1 159 ? 4.637 -30.547 -20.359 1 95.88 159 LYS A N 1
ATOM 1252 C CA . LYS A 1 159 ? 4.867 -30.031 -21.703 1 95.88 159 LYS A CA 1
ATOM 1253 C C . LYS A 1 159 ? 5.734 -28.766 -21.656 1 95.88 159 LYS A C 1
ATOM 1255 O O . LYS A 1 159 ? 6.188 -28.281 -22.688 1 95.88 159 LYS A O 1
ATOM 1260 N N . ILE A 1 160 ? 5.934 -28.25 -20.453 1 97.12 160 ILE A N 1
ATOM 1261 C CA . ILE A 1 160 ? 6.805 -27.094 -20.297 1 97.12 160 ILE A CA 1
ATOM 1262 C C . ILE A 1 160 ? 8.242 -27.484 -20.609 1 97.12 160 ILE A C 1
ATOM 1264 O O . ILE A 1 160 ? 8.719 -28.531 -20.172 1 97.12 160 ILE A O 1
ATOM 1268 N N . THR A 1 161 ? 8.961 -26.672 -21.391 1 96.5 161 THR A N 1
ATOM 1269 C CA . THR A 1 161 ? 10.352 -26.969 -21.734 1 96.5 161 THR A CA 1
ATOM 1270 C C . THR A 1 161 ? 11.25 -25.781 -21.391 1 96.5 161 THR A C 1
ATOM 1272 O O . THR A 1 161 ? 10.773 -24.656 -21.219 1 96.5 161 THR A O 1
ATOM 1275 N N . PHE A 1 162 ? 12.531 -26.047 -21.281 1 95.81 162 PHE A N 1
ATOM 1276 C CA . PHE A 1 162 ? 13.57 -25.062 -20.984 1 95.81 162 PHE A CA 1
ATOM 1277 C C . PHE A 1 162 ? 14.664 -25.094 -22.047 1 95.81 162 PHE A C 1
ATOM 1279 O O . PHE A 1 162 ? 15.18 -26.172 -22.391 1 95.81 162 PHE A O 1
ATOM 1286 N N . LYS A 1 163 ? 14.961 -23.938 -22.547 1 94.31 163 LYS A N 1
ATOM 1287 C CA . LYS A 1 163 ? 15.977 -23.828 -23.594 1 94.31 163 LYS A CA 1
ATOM 1288 C C . LYS A 1 163 ? 16.984 -22.734 -23.281 1 94.31 163 LYS A C 1
ATOM 1290 O O . LYS A 1 163 ? 16.594 -21.625 -22.875 1 94.31 163 LYS A O 1
ATOM 1295 N N . LYS A 1 164 ? 18.219 -23 -23.406 1 92.44 164 LYS A N 1
ATOM 1296 C CA . LYS A 1 164 ? 19.25 -21.984 -23.266 1 92.44 164 LYS A CA 1
ATOM 1297 C C . LYS A 1 164 ? 19.359 -21.125 -24.516 1 92.44 164 LYS A C 1
ATOM 1299 O O . LYS A 1 164 ? 19.516 -21.656 -25.625 1 92.44 164 LYS A O 1
ATOM 1304 N N . VAL A 1 165 ? 19.219 -19.859 -24.422 1 90.38 165 VAL A N 1
ATOM 1305 C CA . VAL A 1 165 ? 19.359 -18.906 -25.516 1 90.38 165 VAL A CA 1
ATOM 1306 C C . VAL A 1 165 ? 20.266 -17.75 -25.078 1 90.38 165 VAL A C 1
ATOM 1308 O O . VAL A 1 165 ? 19.828 -16.844 -24.359 1 90.38 165 VAL A O 1
ATOM 1311 N N . GLY A 1 166 ? 21.484 -17.75 -25.484 1 88.75 166 GLY A N 1
ATOM 1312 C CA . GLY A 1 166 ? 22.438 -16.734 -25.016 1 88.75 166 GLY A CA 1
ATOM 1313 C C . GLY A 1 166 ? 22.625 -16.75 -23.516 1 88.75 166 GLY A C 1
ATOM 1314 O O . GLY A 1 166 ? 23 -17.766 -22.938 1 88.75 166 GLY A O 1
ATOM 1315 N N . ASN A 1 167 ? 22.344 -15.594 -22.891 1 90.12 167 ASN A N 1
ATOM 1316 C CA . ASN A 1 167 ? 22.531 -15.461 -21.453 1 90.12 167 ASN A CA 1
ATOM 1317 C C . ASN A 1 167 ? 21.219 -15.633 -20.688 1 90.12 167 ASN A C 1
ATOM 1319 O O . ASN A 1 167 ? 21.078 -15.133 -19.578 1 90.12 167 ASN A O 1
ATOM 1323 N N . ASN A 1 168 ? 20.344 -16.422 -21.406 1 93.62 168 ASN A N 1
ATOM 1324 C CA . ASN A 1 168 ? 19.047 -16.656 -20.781 1 93.62 168 ASN A CA 1
ATOM 1325 C C . ASN A 1 168 ? 18.641 -18.125 -20.891 1 93.62 168 ASN A C 1
ATOM 1327 O O . ASN A 1 168 ? 19.141 -18.859 -21.75 1 93.62 168 ASN A O 1
ATOM 1331 N N . VAL A 1 169 ? 17.828 -18.484 -19.969 1 94 169 VAL A N 1
ATOM 1332 C CA . VAL A 1 169 ? 17.031 -19.703 -20.156 1 94 169 VAL A CA 1
ATOM 1333 C C . VAL A 1 169 ? 15.578 -19.328 -20.453 1 94 169 VAL A C 1
ATOM 1335 O O . VAL A 1 169 ? 14.945 -18.594 -19.688 1 94 169 VAL A O 1
ATOM 1338 N N . GLN A 1 170 ? 15.164 -19.797 -21.531 1 95.75 170 GLN A N 1
ATOM 1339 C CA . GLN A 1 170 ? 13.789 -19.547 -21.938 1 95.75 170 GLN A CA 1
ATOM 1340 C C . GLN A 1 170 ? 12.859 -20.656 -21.453 1 95.75 170 GLN A C 1
ATOM 1342 O O . GLN A 1 170 ? 13.086 -21.844 -21.734 1 95.75 170 GLN A O 1
ATOM 1347 N N . VAL A 1 171 ? 11.883 -20.359 -20.688 1 96.75 171 VAL A N 1
ATOM 1348 C CA . VAL A 1 171 ? 10.812 -21.266 -20.281 1 96.75 171 VAL A CA 1
ATOM 1349 C C . VAL A 1 171 ? 9.672 -21.203 -21.297 1 96.75 171 VAL A C 1
ATOM 1351 O O . VAL A 1 171 ? 9.023 -20.156 -21.453 1 96.75 171 VAL A O 1
ATOM 1354 N N . ASN A 1 172 ? 9.414 -22.328 -21.906 1 97.5 172 ASN A N 1
ATOM 1355 C CA . ASN A 1 172 ? 8.375 -22.359 -22.938 1 97.5 172 ASN A CA 1
ATOM 1356 C C . ASN A 1 172 ? 7.117 -23.078 -22.438 1 97.5 172 ASN A C 1
ATOM 1358 O O . ASN A 1 172 ? 7.184 -24.219 -21.984 1 97.5 172 ASN A O 1
ATOM 1362 N N . ASN A 1 173 ? 5.984 -22.406 -22.594 1 98.25 173 ASN A N 1
ATOM 1363 C CA . ASN A 1 173 ? 4.68 -22.938 -22.203 1 98.25 173 ASN A CA 1
ATOM 1364 C C . ASN A 1 173 ? 3.742 -23.062 -23.391 1 98.25 173 ASN A C 1
ATOM 1366 O O . ASN A 1 173 ? 3.072 -22.094 -23.766 1 98.25 173 ASN A O 1
ATOM 1370 N N . PRO A 1 174 ? 3.627 -24.25 -23.922 1 98.12 174 PRO A N 1
ATOM 1371 C CA . PRO A 1 174 ? 2.721 -24.422 -25.062 1 98.12 174 PRO A CA 1
ATOM 1372 C C . PRO A 1 174 ? 1.292 -24.75 -24.641 1 98.12 174 PRO A C 1
ATOM 1374 O O . PRO A 1 174 ? 0.471 -25.141 -25.469 1 98.12 174 PRO A O 1
ATOM 1377 N N . THR A 1 175 ? 1.027 -24.672 -23.375 1 97.12 175 THR A N 1
ATOM 1378 C CA . THR A 1 175 ? -0.255 -25.109 -22.844 1 97.12 175 THR A CA 1
ATOM 1379 C C . THR A 1 175 ? -1.187 -23.922 -22.625 1 97.12 175 THR A C 1
ATOM 1381 O O . THR A 1 175 ? -0.745 -22.766 -22.625 1 97.12 175 THR A O 1
ATOM 1384 N N . PRO A 1 176 ? -2.477 -24.141 -22.359 1 97 176 PRO A N 1
ATOM 1385 C CA . PRO A 1 176 ? -3.436 -23.047 -22.172 1 97 176 PRO A CA 1
ATOM 1386 C C . PRO A 1 176 ? -3.516 -22.578 -20.719 1 97 176 PRO A C 1
ATOM 1388 O O . PRO A 1 176 ? -4.434 -21.828 -20.359 1 97 176 PRO A O 1
ATOM 1391 N N . TYR A 1 177 ? -2.576 -22.969 -19.859 1 97.06 177 TYR A N 1
ATOM 1392 C CA . TYR A 1 177 ? -2.623 -22.625 -18.438 1 97.06 177 TYR A CA 1
ATOM 1393 C C . TYR A 1 177 ? -1.466 -21.719 -18.062 1 97.06 177 TYR A C 1
ATOM 1395 O O . TYR A 1 177 ? -0.407 -21.75 -18.688 1 97.06 177 TYR A O 1
ATOM 1403 N N . TYR A 1 178 ? -1.694 -20.875 -17.047 1 96.62 178 TYR A N 1
ATOM 1404 C CA . TYR A 1 178 ? -0.58 -20.219 -16.391 1 96.62 178 TYR A CA 1
ATOM 1405 C C . TYR A 1 178 ? 0.157 -21.188 -15.461 1 96.62 178 TYR A C 1
ATOM 1407 O O . TYR A 1 178 ? -0.469 -21.984 -14.766 1 96.62 178 TYR A O 1
ATOM 1415 N N . PHE A 1 179 ? 1.418 -21.047 -15.43 1 95.56 179 PHE A N 1
ATOM 1416 C CA . PHE A 1 179 ? 2.215 -21.812 -14.469 1 95.56 179 PHE A CA 1
ATOM 1417 C C . PHE A 1 179 ? 3.176 -20.891 -13.719 1 95.56 179 PHE A C 1
ATOM 1419 O O . PHE A 1 179 ? 4.016 -20.234 -14.336 1 95.56 179 PHE A O 1
ATOM 1426 N N . THR A 1 180 ? 2.994 -20.844 -12.461 1 93.25 180 THR A N 1
ATOM 1427 C CA . THR A 1 180 ? 3.988 -20.203 -11.602 1 93.25 180 THR A CA 1
ATOM 1428 C C . THR A 1 180 ? 5.098 -21.188 -11.234 1 93.25 180 THR A C 1
ATOM 1430 O O . THR A 1 180 ? 4.852 -22.172 -10.531 1 93.25 180 THR A O 1
ATOM 1433 N N . VAL A 1 181 ? 6.254 -20.828 -11.656 1 91.81 181 VAL A N 1
ATOM 1434 C CA . VAL A 1 181 ? 7.395 -21.719 -11.453 1 91.81 181 VAL A CA 1
ATOM 1435 C C . VAL A 1 181 ? 8.016 -21.453 -10.086 1 91.81 181 VAL A C 1
ATOM 1437 O O . VAL A 1 181 ? 8.336 -20.312 -9.742 1 91.81 181 VAL A O 1
ATOM 1440 N N . SER A 1 182 ? 8.125 -22.531 -9.383 1 89.06 182 SER A N 1
ATOM 1441 C CA . SER A 1 182 ? 8.68 -22.453 -8.031 1 89.06 182 SER A CA 1
ATOM 1442 C C . SER A 1 182 ? 9.781 -23.5 -7.832 1 89.06 182 SER A C 1
ATOM 1444 O O . SER A 1 182 ? 9.898 -24.438 -8.609 1 89.06 182 SER A O 1
ATOM 1446 N N . ASN A 1 183 ? 10.648 -23.219 -6.832 1 90.38 183 ASN A N 1
ATOM 1447 C CA . ASN A 1 183 ? 11.75 -24.109 -6.504 1 90.38 183 ASN A CA 1
ATOM 1448 C C . ASN A 1 183 ? 12.578 -24.453 -7.738 1 90.38 183 ASN A C 1
ATOM 1450 O O . ASN A 1 183 ? 12.898 -25.625 -7.973 1 90.38 183 ASN A O 1
ATOM 1454 N N . LEU A 1 184 ? 12.82 -23.438 -8.453 1 91.81 184 LEU A N 1
ATOM 1455 C CA . LEU A 1 184 ? 13.578 -23.578 -9.695 1 91.81 184 LEU A CA 1
ATOM 1456 C C . LEU A 1 184 ? 15.07 -23.734 -9.406 1 91.81 184 LEU A C 1
ATOM 1458 O O . LEU A 1 184 ? 15.672 -22.891 -8.734 1 91.81 184 LEU A O 1
ATOM 1462 N N . LYS A 1 185 ? 15.641 -24.812 -9.898 1 93.06 185 LYS A N 1
ATOM 1463 C CA . LYS A 1 185 ? 17.062 -25.078 -9.734 1 93.06 185 LYS A CA 1
ATOM 1464 C C . LYS A 1 185 ? 17.719 -25.391 -11.078 1 93.06 185 LYS A C 1
ATOM 1466 O O . LYS A 1 185 ? 17.203 -26.188 -11.859 1 93.06 185 LYS A O 1
ATOM 1471 N N . PHE A 1 186 ? 18.812 -24.734 -11.242 1 92.62 186 PHE A N 1
ATOM 1472 C CA . PHE A 1 186 ? 19.656 -25.031 -12.391 1 92.62 186 PHE A CA 1
ATOM 1473 C C . PHE A 1 186 ? 20.938 -25.75 -11.953 1 92.62 186 PHE A C 1
ATOM 1475 O O . PHE A 1 186 ? 21.734 -25.188 -11.195 1 92.62 186 PHE A O 1
ATOM 1482 N N . ASP A 1 187 ? 21.047 -27 -12.406 1 93.12 187 ASP A N 1
ATOM 1483 C CA . ASP A 1 187 ? 22.172 -27.844 -12.008 1 93.12 187 ASP A CA 1
ATOM 1484 C C . ASP A 1 187 ? 22.312 -27.875 -10.484 1 93.12 187 ASP A C 1
ATOM 1486 O O . ASP A 1 187 ? 23.422 -27.688 -9.953 1 93.12 187 ASP A O 1
ATOM 1490 N N . GLY A 1 188 ? 21.156 -27.875 -9.891 1 90.19 188 GLY A N 1
ATOM 1491 C CA . GLY A 1 188 ? 21.141 -28.062 -8.453 1 90.19 188 GLY A CA 1
ATOM 1492 C C . GLY A 1 188 ? 21.188 -26.766 -7.676 1 90.19 188 GLY A C 1
ATOM 1493 O O . GLY A 1 188 ? 20.984 -26.75 -6.457 1 90.19 188 GLY A O 1
ATOM 1494 N N . LYS A 1 189 ? 21.453 -25.688 -8.336 1 89.31 189 LYS A N 1
ATOM 1495 C CA . LYS A 1 189 ? 21.531 -24.391 -7.66 1 89.31 189 LYS A CA 1
ATOM 1496 C C . LYS A 1 189 ? 20.219 -23.625 -7.797 1 89.31 189 LYS A C 1
ATOM 1498 O O . LYS A 1 189 ? 19.688 -23.484 -8.898 1 89.31 189 LYS A O 1
ATOM 1503 N N . SER A 1 190 ? 19.75 -23.172 -6.727 1 89.75 190 SER A N 1
ATOM 1504 C CA . SER A 1 190 ? 18.484 -22.453 -6.695 1 89.75 190 SER A CA 1
ATOM 1505 C C . SER A 1 190 ? 18.562 -21.156 -7.48 1 89.75 190 SER A C 1
ATOM 1507 O O . SER A 1 190 ? 19.547 -20.422 -7.387 1 89.75 190 SER A O 1
ATOM 1509 N N . TYR A 1 191 ? 17.531 -20.969 -8.258 1 87.12 191 TYR A N 1
ATOM 1510 C CA . TYR A 1 191 ? 17.375 -19.703 -8.945 1 87.12 191 TYR A CA 1
ATOM 1511 C C . TYR A 1 191 ? 16.781 -18.641 -8.016 1 87.12 191 TYR A C 1
ATOM 1513 O O . TYR A 1 191 ? 15.703 -18.844 -7.438 1 87.12 191 TYR A O 1
ATOM 1521 N N . GLN A 1 192 ? 17.469 -17.562 -7.902 1 77.44 192 GLN A N 1
ATOM 1522 C CA . GLN A 1 192 ? 17.031 -16.5 -6.996 1 77.44 192 GLN A CA 1
ATOM 1523 C C . GLN A 1 192 ? 16.266 -15.414 -7.746 1 77.44 192 GLN A C 1
ATOM 1525 O O . GLN A 1 192 ? 16.781 -14.867 -8.734 1 77.44 192 GLN A O 1
ATOM 1530 N N . SER A 1 193 ? 15.047 -15.258 -7.281 1 76.94 193 SER A N 1
ATOM 1531 C CA . SER A 1 193 ? 14.234 -14.164 -7.809 1 76.94 193 SER A CA 1
ATOM 1532 C C . SER A 1 193 ? 13.344 -13.57 -6.727 1 76.94 193 SER A C 1
ATOM 1534 O O . SER A 1 193 ? 13.031 -14.227 -5.734 1 76.94 193 SER A O 1
ATOM 1536 N N . ALA A 1 194 ? 13.008 -12.312 -6.906 1 67.12 194 ALA A N 1
ATOM 1537 C CA . ALA A 1 194 ? 12.133 -11.641 -5.945 1 67.12 194 ALA A CA 1
ATOM 1538 C C . ALA A 1 194 ? 10.758 -12.289 -5.914 1 67.12 194 ALA A C 1
ATOM 1540 O O . ALA A 1 194 ? 10.156 -12.438 -4.848 1 67.12 194 ALA A O 1
ATOM 1541 N N . ASN A 1 195 ? 10.297 -12.562 -7.062 1 74.44 195 ASN A N 1
ATOM 1542 C CA . ASN A 1 195 ? 9.016 -13.234 -7.199 1 74.44 195 ASN A CA 1
ATOM 1543 C C . ASN A 1 195 ? 9.133 -14.5 -8.047 1 74.44 195 ASN A C 1
ATOM 1545 O O . ASN A 1 195 ? 9.977 -14.578 -8.945 1 74.44 195 ASN A O 1
ATOM 1549 N N . ALA A 1 196 ? 8.305 -15.414 -7.707 1 82.56 196 ALA A N 1
ATOM 1550 C CA . ALA A 1 196 ? 8.273 -16.609 -8.531 1 82.56 196 ALA A CA 1
ATOM 1551 C C . ALA A 1 196 ? 7.797 -16.297 -9.945 1 82.56 196 ALA A C 1
ATOM 1553 O O . ALA A 1 196 ? 6.723 -15.719 -10.133 1 82.56 196 ALA A O 1
ATOM 1554 N N . PRO A 1 197 ? 8.633 -16.719 -10.914 1 89.69 197 PRO A N 1
ATOM 1555 C CA . PRO A 1 197 ? 8.211 -16.406 -12.281 1 89.69 197 PRO A CA 1
ATOM 1556 C C . PRO A 1 197 ? 6.949 -17.172 -12.695 1 89.69 197 PRO A C 1
ATOM 1558 O O . PRO A 1 197 ? 6.773 -18.328 -12.312 1 89.69 197 PRO A O 1
ATOM 1561 N N . MET A 1 198 ? 6.113 -16.5 -13.414 1 94.5 198 MET A N 1
ATOM 1562 C CA . MET A 1 198 ? 4.91 -17.109 -13.977 1 94.5 198 MET A CA 1
ATOM 1563 C C . MET A 1 198 ? 4.922 -17.047 -15.5 1 94.5 198 MET A C 1
ATOM 1565 O O . MET A 1 198 ? 5.066 -15.977 -16.078 1 94.5 198 MET A O 1
ATOM 1569 N N . VAL A 1 199 ? 4.793 -18.219 -16.125 1 97 199 VAL A N 1
ATOM 1570 C CA . VAL A 1 199 ? 4.762 -18.25 -17.578 1 97 199 VAL A CA 1
ATOM 1571 C C . VAL A 1 199 ? 3.312 -18.328 -18.062 1 97 199 VAL A C 1
ATOM 1573 O O . VAL A 1 199 ? 2.541 -19.172 -17.609 1 97 199 VAL A O 1
ATOM 1576 N N . ALA A 1 200 ? 2.969 -17.453 -18.969 1 98.25 200 ALA A N 1
ATOM 1577 C CA . ALA A 1 200 ? 1.602 -17.328 -19.469 1 98.25 200 ALA A CA 1
ATOM 1578 C C . ALA A 1 200 ? 1.295 -18.422 -20.5 1 98.25 200 ALA A C 1
ATOM 1580 O O . ALA A 1 200 ? 2.207 -19.047 -21.031 1 98.25 200 ALA A O 1
ATOM 1581 N N . PRO A 1 201 ? -0.029 -18.641 -20.75 1 98.25 201 PRO A N 1
ATOM 1582 C CA . PRO A 1 201 ? -0.417 -19.594 -21.781 1 98.25 201 PRO A CA 1
ATOM 1583 C C . PRO A 1 201 ? 0.175 -19.25 -23.156 1 98.25 201 PRO A C 1
ATOM 1585 O O . PRO A 1 201 ? 0.191 -18.078 -23.547 1 98.25 201 PRO A O 1
ATOM 1588 N N . PHE A 1 202 ? 0.716 -20.328 -23.797 1 98.62 202 PHE A N 1
ATOM 1589 C CA . PHE A 1 202 ? 1.202 -20.219 -25.172 1 98.62 202 PHE A CA 1
ATOM 1590 C C . PHE A 1 202 ? 2.232 -19.109 -25.297 1 98.62 202 PHE A C 1
ATOM 1592 O O . PHE A 1 202 ? 2.199 -18.328 -26.25 1 98.62 202 PHE A O 1
ATOM 1599 N N . SER A 1 203 ? 3.074 -19.016 -24.344 1 98.38 203 SER A N 1
ATOM 1600 C CA . SER A 1 203 ? 4.094 -17.969 -24.297 1 98.38 203 SER A CA 1
ATOM 1601 C C . SER A 1 203 ? 5.41 -18.516 -23.75 1 98.38 203 SER A C 1
ATOM 1603 O O . SER A 1 203 ? 5.531 -19.703 -23.469 1 98.38 203 SER A O 1
ATOM 1605 N N . SER A 1 204 ? 6.363 -17.625 -23.719 1 97.75 204 SER A N 1
ATOM 1606 C CA . SER A 1 204 ? 7.656 -17.953 -23.125 1 97.75 204 SER A CA 1
ATOM 1607 C C . SER A 1 204 ? 8.102 -16.859 -22.156 1 97.75 204 SER A C 1
ATOM 1609 O O . SER A 1 204 ? 7.617 -15.727 -22.219 1 97.75 204 SER A O 1
ATOM 1611 N N . LEU A 1 205 ? 8.969 -17.266 -21.281 1 96 205 LEU A N 1
ATOM 1612 C CA . LEU A 1 205 ? 9.562 -16.375 -20.281 1 96 205 LEU A CA 1
ATOM 1613 C C . LEU A 1 205 ? 11.078 -16.562 -20.234 1 96 205 LEU A C 1
ATOM 1615 O O . LEU A 1 205 ? 11.578 -17.688 -20.25 1 96 205 LEU A O 1
ATOM 1619 N N . ASN A 1 206 ? 11.789 -15.453 -20.234 1 94.81 206 ASN A N 1
ATOM 1620 C CA . ASN A 1 206 ? 13.242 -15.523 -20.188 1 94.81 206 ASN A CA 1
ATOM 1621 C C . ASN A 1 206 ? 13.766 -15.297 -18.766 1 94.81 206 ASN A C 1
ATOM 1623 O O . ASN A 1 206 ? 13.359 -14.352 -18.094 1 94.81 206 ASN A O 1
ATOM 1627 N N . LEU A 1 207 ? 14.586 -16.125 -18.391 1 93.25 207 LEU A N 1
ATOM 1628 C CA . LEU A 1 207 ? 15.273 -16.016 -17.109 1 93.25 207 LEU A CA 1
ATOM 1629 C C . LEU A 1 207 ? 16.766 -15.758 -17.312 1 93.25 207 LEU A C 1
ATOM 1631 O O . LEU A 1 207 ? 17.438 -16.516 -18.016 1 93.25 207 LEU A O 1
ATOM 1635 N N . ALA A 1 208 ? 17.203 -14.711 -16.609 1 91.06 208 ALA A N 1
ATOM 1636 C CA . ALA A 1 208 ? 18.609 -14.344 -16.797 1 91.06 208 ALA A CA 1
ATOM 1637 C C . ALA A 1 208 ? 19.531 -15.312 -16.047 1 91.06 208 ALA A C 1
ATOM 1639 O O . ALA A 1 208 ? 19.484 -15.398 -14.82 1 91.06 208 ALA A O 1
ATOM 1640 N N . ILE A 1 209 ? 20.266 -15.984 -16.828 1 86.88 209 ILE A N 1
ATOM 1641 C CA . ILE A 1 209 ? 21.281 -16.891 -16.312 1 86.88 209 ILE A CA 1
ATOM 1642 C C . ILE A 1 209 ? 22.484 -16.922 -17.25 1 86.88 209 ILE A C 1
ATOM 1644 O O . ILE A 1 209 ? 22.359 -17.312 -18.406 1 86.88 209 ILE A O 1
ATOM 1648 N N . ASP A 1 210 ? 23.5 -16.5 -16.688 1 79.12 210 ASP A N 1
ATOM 1649 C CA . ASP A 1 210 ? 24.688 -16.391 -17.531 1 79.12 210 ASP A CA 1
ATOM 1650 C C . ASP A 1 210 ? 25.609 -17.594 -17.344 1 79.12 210 ASP A C 1
ATOM 1652 O O . ASP A 1 210 ? 26.844 -17.438 -17.312 1 79.12 210 ASP A O 1
ATOM 1656 N N . LYS A 1 211 ? 25.234 -18.688 -17.062 1 82.38 211 LYS A N 1
ATOM 1657 C CA . LYS A 1 211 ? 26.047 -19.891 -16.938 1 82.38 211 LYS A CA 1
ATOM 1658 C C . LYS A 1 211 ? 25.531 -21.016 -17.828 1 82.38 211 LYS A C 1
ATOM 1660 O O . LYS A 1 211 ? 24.391 -20.953 -18.312 1 82.38 211 LYS A O 1
ATOM 1665 N N . SER A 1 212 ? 26.453 -21.844 -18.125 1 84.12 212 SER A N 1
ATOM 1666 C CA . SER A 1 212 ? 26.031 -23.062 -18.812 1 84.12 212 SER A CA 1
ATOM 1667 C C . SER A 1 212 ? 25.234 -23.969 -17.875 1 84.12 212 SER A C 1
ATOM 1669 O O . SER A 1 212 ? 25.641 -24.203 -16.734 1 84.12 212 SER A O 1
ATOM 1671 N N . ILE A 1 213 ? 24.047 -24.281 -18.297 1 88.31 213 ILE A N 1
ATOM 1672 C CA . ILE A 1 213 ? 23.172 -25.109 -17.5 1 88.31 213 ILE A CA 1
ATOM 1673 C C . ILE A 1 213 ? 22.781 -26.359 -18.281 1 88.31 213 ILE A C 1
ATOM 1675 O O . ILE A 1 213 ? 22.531 -26.297 -19.484 1 88.31 213 ILE A O 1
ATOM 1679 N N . LYS A 1 214 ? 22.703 -27.484 -17.594 1 89.56 214 LYS A N 1
ATOM 1680 C CA . LYS A 1 214 ? 22.391 -28.75 -18.25 1 89.56 214 LYS A CA 1
ATOM 1681 C C . LYS A 1 214 ? 21.016 -29.25 -17.812 1 89.56 214 LYS A C 1
ATOM 1683 O O . LYS A 1 214 ? 20.312 -29.906 -18.594 1 89.56 214 LYS A O 1
ATOM 1688 N N . GLN A 1 215 ? 20.703 -29.016 -16.625 1 93.88 215 GLN A N 1
ATOM 1689 C CA . GLN A 1 215 ? 19.469 -29.578 -16.078 1 93.88 215 GLN A CA 1
ATOM 1690 C C . GLN A 1 215 ? 18.688 -28.547 -15.266 1 93.88 215 GLN A C 1
ATOM 1692 O O . GLN A 1 215 ? 19.281 -27.641 -14.672 1 93.88 215 GLN A O 1
ATOM 1697 N N . VAL A 1 216 ? 17.422 -28.75 -15.32 1 95.31 216 VAL A N 1
ATOM 1698 C CA . VAL A 1 216 ? 16.547 -27.875 -14.531 1 95.31 216 VAL A CA 1
ATOM 1699 C C . VAL A 1 216 ? 15.562 -28.734 -13.727 1 95.31 216 VAL A C 1
ATOM 1701 O O . VAL A 1 216 ? 15.016 -29.703 -14.242 1 95.31 216 VAL A O 1
ATOM 1704 N N . SER A 1 217 ? 15.406 -28.453 -12.547 1 96.31 217 SER A N 1
ATOM 1705 C CA . SER A 1 217 ? 14.328 -28.984 -11.727 1 96.31 217 SER A CA 1
ATOM 1706 C C . SER A 1 217 ? 13.414 -27.875 -11.227 1 96.31 217 SER A C 1
ATOM 1708 O O . SER A 1 217 ? 13.883 -26.781 -10.898 1 96.31 217 SER A O 1
ATOM 1710 N N . TRP A 1 218 ? 12.109 -28.203 -11.211 1 94.62 218 TRP A N 1
ATOM 1711 C CA . TRP A 1 218 ? 11.172 -27.141 -10.836 1 94.62 218 TRP A CA 1
ATOM 1712 C C . TRP A 1 218 ? 9.852 -27.734 -10.375 1 94.62 218 TRP A C 1
ATOM 1714 O O . TRP A 1 218 ? 9.609 -28.938 -10.531 1 94.62 218 TRP A O 1
ATOM 1724 N N . GLN A 1 219 ? 9.094 -26.969 -9.68 1 94.75 219 GLN A N 1
ATOM 1725 C CA . GLN A 1 219 ? 7.707 -27.219 -9.297 1 94.75 219 GLN A CA 1
ATOM 1726 C C . GLN A 1 219 ? 6.805 -26.062 -9.711 1 94.75 219 GLN A C 1
ATOM 1728 O O . GLN A 1 219 ? 7.289 -25.016 -10.164 1 94.75 219 GLN A O 1
ATOM 1733 N N . TYR A 1 220 ? 5.586 -26.266 -9.781 1 93.38 220 TYR A N 1
ATOM 1734 C CA . TYR A 1 220 ? 4.648 -25.172 -9.953 1 93.38 220 TYR A CA 1
ATOM 1735 C C . TYR A 1 220 ? 3.707 -25.062 -8.758 1 93.38 220 TYR A C 1
ATOM 1737 O O . TYR A 1 220 ? 3.598 -26 -7.957 1 93.38 220 TYR A O 1
ATOM 1745 N N . ILE A 1 221 ? 3.113 -23.938 -8.555 1 90.81 221 ILE A N 1
ATOM 1746 C CA . ILE A 1 221 ? 2.104 -23.719 -7.523 1 90.81 221 ILE A CA 1
ATOM 1747 C C . ILE A 1 221 ? 0.737 -24.172 -8.039 1 90.81 221 ILE A C 1
ATOM 1749 O O . ILE A 1 221 ? 0.26 -23.672 -9.062 1 90.81 221 ILE A O 1
ATOM 1753 N N . ASP A 1 222 ? 0.089 -25.062 -7.316 1 91.38 222 ASP A N 1
ATOM 1754 C CA . ASP A 1 222 ? -1.149 -25.641 -7.82 1 91.38 222 ASP A CA 1
ATOM 1755 C C . ASP A 1 222 ? -2.355 -24.797 -7.438 1 91.38 222 ASP A C 1
ATOM 1757 O O . ASP A 1 222 ? -2.199 -23.688 -6.922 1 91.38 222 ASP A O 1
ATOM 1761 N N . ASP A 1 223 ? -3.508 -25.297 -7.805 1 91.06 223 ASP A N 1
ATOM 1762 C CA . ASP A 1 223 ? -4.742 -24.531 -7.68 1 91.06 223 ASP A CA 1
ATOM 1763 C C . ASP A 1 223 ? -5.07 -24.25 -6.215 1 91.06 223 ASP A C 1
ATOM 1765 O O . ASP A 1 223 ? -5.887 -23.375 -5.906 1 91.06 223 ASP A O 1
ATOM 1769 N N . PHE A 1 224 ? -4.418 -24.906 -5.328 1 85.81 224 PHE A N 1
ATOM 1770 C CA . PHE A 1 224 ? -4.715 -24.781 -3.906 1 85.81 224 PHE A CA 1
ATOM 1771 C C . PHE A 1 224 ? -3.602 -24.016 -3.191 1 85.81 224 PHE A C 1
ATOM 1773 O O . PHE A 1 224 ? -3.639 -23.859 -1.97 1 85.81 224 PHE A O 1
ATOM 1780 N N . GLY A 1 225 ? -2.611 -23.594 -4.008 1 85.69 225 GLY A N 1
ATOM 1781 C CA . GLY A 1 225 ? -1.524 -22.812 -3.445 1 85.69 225 GLY A CA 1
ATOM 1782 C C . GLY A 1 225 ? -0.362 -23.656 -2.961 1 85.69 225 GLY A C 1
ATOM 1783 O O . GLY A 1 225 ? 0.617 -23.125 -2.43 1 85.69 225 GLY A O 1
ATOM 1784 N N . GLY A 1 226 ? -0.426 -24.906 -3.191 1 85.56 226 GLY A N 1
ATOM 1785 C CA . GLY A 1 226 ? 0.649 -25.812 -2.805 1 85.56 226 GLY A CA 1
ATOM 1786 C C . GLY A 1 226 ? 1.606 -26.109 -3.941 1 85.56 226 GLY A C 1
ATOM 1787 O O . GLY A 1 226 ? 1.364 -25.734 -5.086 1 85.56 226 GLY A O 1
ATOM 1788 N N . LEU A 1 227 ? 2.693 -26.766 -3.602 1 90.56 227 LEU A N 1
ATOM 1789 C CA . LEU A 1 227 ? 3.689 -27.125 -4.605 1 90.56 227 LEU A CA 1
ATOM 1790 C C . LEU A 1 227 ? 3.348 -28.469 -5.258 1 90.56 227 LEU A C 1
ATOM 1792 O O . LEU A 1 227 ? 2.902 -29.391 -4.582 1 90.56 227 LEU A O 1
ATOM 1796 N N . SER A 1 228 ? 3.568 -28.516 -6.484 1 92.94 228 SER A N 1
ATOM 1797 C CA . SER A 1 228 ? 3.412 -29.766 -7.227 1 92.94 228 SER A CA 1
ATOM 1798 C C . SER A 1 228 ? 4.559 -30.734 -6.934 1 92.94 228 SER A C 1
ATOM 1800 O O . SER A 1 228 ? 5.465 -30.406 -6.164 1 92.94 228 SER A O 1
ATOM 1802 N N . ASN A 1 229 ? 4.414 -31.922 -7.617 1 93 229 ASN A N 1
ATOM 1803 C CA . ASN A 1 229 ? 5.602 -32.781 -7.707 1 93 229 ASN A CA 1
ATOM 1804 C C . ASN A 1 229 ? 6.711 -32.094 -8.508 1 93 229 ASN A C 1
ATOM 1806 O O . ASN A 1 229 ? 6.457 -31.172 -9.266 1 93 229 ASN A O 1
ATOM 1810 N N . THR A 1 230 ? 7.926 -32.594 -8.266 1 95.88 230 THR A N 1
ATOM 1811 C CA . THR A 1 230 ? 9.078 -32.031 -8.953 1 95.88 230 THR A CA 1
ATOM 1812 C C . THR A 1 230 ? 9.156 -32.531 -10.391 1 95.88 230 THR A C 1
ATOM 1814 O O . THR A 1 230 ? 8.945 -33.688 -10.664 1 95.88 230 THR A O 1
ATOM 1817 N N . PHE A 1 231 ? 9.383 -31.594 -11.219 1 96.69 231 PHE A N 1
ATOM 1818 C CA . PHE A 1 231 ? 9.656 -31.891 -12.617 1 96.69 231 PHE A CA 1
ATOM 1819 C C . PHE A 1 231 ? 11.141 -31.719 -12.93 1 96.69 231 PHE A C 1
ATOM 1821 O O . PHE A 1 231 ? 11.781 -30.797 -12.422 1 96.69 231 PHE A O 1
ATOM 1828 N N . GLU A 1 232 ? 11.625 -32.562 -13.75 1 94.94 232 GLU A N 1
ATOM 1829 C CA . GLU A 1 232 ? 13.008 -32.469 -14.219 1 94.94 232 GLU A CA 1
ATOM 1830 C C . GLU A 1 232 ? 13.078 -32.406 -15.742 1 94.94 232 GLU A C 1
ATOM 1832 O O . GLU A 1 232 ? 12.414 -33.219 -16.422 1 94.94 232 GLU A O 1
ATOM 1837 N N . ASN A 1 233 ? 13.781 -31.453 -16.141 1 91.31 233 ASN A N 1
ATOM 1838 C CA . ASN A 1 233 ? 13.977 -31.312 -17.578 1 91.31 233 ASN A CA 1
ATOM 1839 C C . ASN A 1 233 ? 15.453 -31.125 -17.922 1 91.31 233 ASN A C 1
ATOM 1841 O O . ASN A 1 233 ? 16.219 -30.547 -17.156 1 91.31 233 ASN A O 1
ATOM 1845 N N . LYS A 1 234 ? 15.805 -31.688 -19.062 1 87.75 234 LYS A N 1
ATOM 1846 C CA . LYS A 1 234 ? 17.078 -31.312 -19.672 1 87.75 234 LYS A CA 1
ATOM 1847 C C . LYS A 1 234 ? 16.969 -29.969 -20.391 1 87.75 234 LYS A C 1
ATOM 1849 O O . LYS A 1 234 ? 15.922 -29.641 -20.938 1 87.75 234 LYS A O 1
ATOM 1854 N N . ILE A 1 235 ? 18.031 -29.219 -20.266 1 87.81 235 ILE A N 1
ATOM 1855 C CA . ILE A 1 235 ? 18.047 -27.953 -20.984 1 87.81 235 ILE A CA 1
ATOM 1856 C C . ILE A 1 235 ? 18.453 -28.188 -22.438 1 87.81 235 ILE A C 1
ATOM 1858 O O . ILE A 1 235 ? 19.438 -28.859 -22.719 1 87.81 235 ILE A O 1
ATOM 1862 N N . ILE A 1 236 ? 17.656 -27.719 -23.281 1 80.94 236 ILE A N 1
ATOM 1863 C CA . ILE A 1 236 ? 17.953 -27.797 -24.703 1 80.94 236 ILE A CA 1
ATOM 1864 C C . ILE A 1 236 ? 18.906 -26.672 -25.094 1 80.94 236 ILE A C 1
ATOM 1866 O O . ILE A 1 236 ? 18.688 -25.5 -24.719 1 80.94 236 ILE A O 1
ATOM 1870 N N . VAL A 1 237 ? 20.078 -27 -25.5 1 73.94 237 VAL A N 1
ATOM 1871 C CA . VAL A 1 237 ? 21.062 -26 -25.922 1 73.94 237 VAL A CA 1
ATOM 1872 C C . VAL A 1 237 ? 20.938 -25.766 -27.422 1 73.94 237 VAL A C 1
ATOM 1874 O O . VAL A 1 237 ? 20.766 -26.719 -28.188 1 73.94 237 VAL A O 1
ATOM 1877 N N . GLU A 1 238 ? 20.75 -24.516 -27.812 1 62.12 238 GLU A N 1
ATOM 1878 C CA . GLU A 1 238 ? 20.891 -24.266 -29.234 1 62.12 238 GLU A CA 1
ATOM 1879 C C . GLU A 1 238 ? 22.359 -24.344 -29.672 1 62.12 238 GLU A C 1
ATOM 1881 O O . GLU A 1 238 ? 23.25 -24 -28.906 1 62.12 238 GLU A O 1
ATOM 1886 N N . MET B 1 1 ? 30.984 19.391 57.875 1 29.84 1 MET B N 1
ATOM 1887 C CA . MET B 1 1 ? 30.75 19.969 56.562 1 29.84 1 MET B CA 1
ATOM 1888 C C . MET B 1 1 ? 30.312 18.906 55.531 1 29.84 1 MET B C 1
ATOM 1890 O O . MET B 1 1 ? 31.094 18.516 54.688 1 29.84 1 MET B O 1
ATOM 1894 N N . ASN B 1 2 ? 29.406 17.906 56.031 1 26.03 2 ASN B N 1
ATOM 1895 C CA . ASN B 1 2 ? 29.141 16.578 55.469 1 26.03 2 ASN B CA 1
ATOM 1896 C C . ASN B 1 2 ? 28.547 16.688 54.062 1 26.03 2 ASN B C 1
ATOM 1898 O O . ASN B 1 2 ? 28.125 17.766 53.625 1 26.03 2 ASN B O 1
ATOM 1902 N N . ILE B 1 3 ? 27.438 15.734 53.719 1 30.02 3 ILE B N 1
ATOM 1903 C CA . ILE B 1 3 ? 26.953 14.656 52.875 1 30.02 3 ILE B CA 1
ATOM 1904 C C . ILE B 1 3 ? 26.016 15.219 51.812 1 30.02 3 ILE B C 1
ATOM 1906 O O . ILE B 1 3 ? 25.688 14.531 50.844 1 30.02 3 ILE B O 1
ATOM 1910 N N . LEU B 1 4 ? 25.125 16.172 51.969 1 35.47 4 LEU B N 1
ATOM 1911 C CA . LEU B 1 4 ? 23.844 16.094 51.281 1 35.47 4 LEU B CA 1
ATOM 1912 C C . LEU B 1 4 ? 23.984 16.484 49.844 1 35.47 4 LEU B C 1
ATOM 1914 O O . LEU B 1 4 ? 24.031 17.688 49.5 1 35.47 4 LEU B O 1
ATOM 1918 N N . LYS B 1 5 ? 24.984 15.984 49.062 1 40.25 5 LYS B N 1
ATOM 1919 C CA . LYS B 1 5 ? 24.938 16.328 47.656 1 40.25 5 LYS B CA 1
ATOM 1920 C C . LYS B 1 5 ? 23.594 15.938 47.031 1 40.25 5 LYS B C 1
ATOM 1922 O O . LYS B 1 5 ? 23.156 14.789 47.156 1 40.25 5 LYS B O 1
ATOM 1927 N N . THR B 1 6 ? 22.641 16.875 46.75 1 40.97 6 THR B N 1
ATOM 1928 C CA . THR B 1 6 ? 21.359 16.859 46.062 1 40.97 6 THR B CA 1
ATOM 1929 C C . THR B 1 6 ? 21.531 16.25 44.656 1 40.97 6 THR B C 1
ATOM 1931 O O . THR B 1 6 ? 22.297 16.75 43.844 1 40.97 6 THR B O 1
ATOM 1934 N N . ILE B 1 7 ? 21.484 14.922 44.438 1 39.44 7 ILE B N 1
ATOM 1935 C CA . ILE B 1 7 ? 21.375 14.227 43.156 1 39.44 7 ILE B CA 1
ATOM 1936 C C . ILE B 1 7 ? 20.266 14.852 42.344 1 39.44 7 ILE B C 1
ATOM 1938 O O . ILE B 1 7 ? 19.109 14.875 42.75 1 39.44 7 ILE B O 1
ATOM 1942 N N . SER B 1 8 ? 20.516 15.898 41.5 1 39.22 8 SER B N 1
ATOM 1943 C CA . SER B 1 8 ? 19.625 16.406 40.469 1 39.22 8 SER B CA 1
ATOM 1944 C C . SER B 1 8 ? 19.125 15.273 39.562 1 39.22 8 SER B C 1
ATOM 1946 O O . SER B 1 8 ? 19.922 14.594 38.906 1 39.22 8 SER B O 1
ATOM 1948 N N . LEU B 1 9 ? 18.078 14.539 39.938 1 38.34 9 LEU B N 1
ATOM 1949 C CA . LEU B 1 9 ? 17.328 13.648 39.062 1 38.34 9 LEU B CA 1
ATOM 1950 C C . LEU B 1 9 ? 16.938 14.359 37.781 1 38.34 9 LEU B C 1
ATOM 1952 O O . LEU B 1 9 ? 16.125 15.297 37.781 1 38.34 9 LEU B O 1
ATOM 1956 N N . LEU B 1 10 ? 17.828 14.508 36.812 1 35.84 10 LEU B N 1
ATOM 1957 C CA . LEU B 1 10 ? 17.484 14.867 35.469 1 35.84 10 LEU B CA 1
ATOM 1958 C C . LEU B 1 10 ? 16.328 14.016 34.938 1 35.84 10 LEU B C 1
ATOM 1960 O O . LEU B 1 10 ? 16.484 12.812 34.719 1 35.84 10 LEU B O 1
ATOM 1964 N N . PHE B 1 11 ? 15.094 14.32 35.312 1 36.78 11 PHE B N 1
ATOM 1965 C CA . PHE B 1 11 ? 13.898 13.82 34.656 1 36.78 11 PHE B CA 1
ATOM 1966 C C . PHE B 1 11 ? 13.969 14.055 33.156 1 36.78 11 PHE B C 1
ATOM 1968 O O . PHE B 1 11 ? 13.805 15.18 32.688 1 36.78 11 PHE B O 1
ATOM 1975 N N . SER B 1 12 ? 14.766 13.359 32.406 1 34.88 12 SER B N 1
ATOM 1976 C CA . SER B 1 12 ? 14.617 13.305 30.953 1 34.88 12 SER B CA 1
ATOM 1977 C C . SER B 1 12 ? 13.164 13.086 30.547 1 34.88 12 SER B C 1
ATOM 1979 O O . SER B 1 12 ? 12.586 12.039 30.844 1 34.88 12 SER B O 1
ATOM 1981 N N . CYS B 1 13 ? 12.336 14.094 30.453 1 32.69 13 CYS B N 1
ATOM 1982 C CA . CYS B 1 13 ? 11.039 14.07 29.797 1 32.69 13 CYS B CA 1
ATOM 1983 C C . CYS B 1 13 ? 11.117 13.344 28.469 1 32.69 13 CYS B C 1
ATOM 1985 O O . CYS B 1 13 ? 11.516 13.93 27.453 1 32.69 13 CYS B O 1
ATOM 1987 N N . PHE B 1 14 ? 11.336 12.094 28.484 1 32.84 14 PHE B N 1
ATOM 1988 C CA . PHE B 1 14 ? 11.094 11.32 27.266 1 32.84 14 PHE B CA 1
ATOM 1989 C C . PHE B 1 14 ? 9.727 11.648 26.688 1 32.84 14 PHE B C 1
ATOM 1991 O O . PHE B 1 14 ? 8.695 11.234 27.219 1 32.84 14 PHE B O 1
ATOM 1998 N N . ILE B 1 15 ? 9.578 12.781 26 1 32.69 15 ILE B N 1
ATOM 1999 C CA . ILE B 1 15 ? 8.422 12.992 25.141 1 32.69 15 ILE B CA 1
ATOM 2000 C C . ILE B 1 15 ? 8.117 11.727 24.359 1 32.69 15 ILE B C 1
ATOM 2002 O O . ILE B 1 15 ? 8.844 11.383 23.422 1 32.69 15 ILE B O 1
ATOM 2006 N N . PHE B 1 16 ? 7.441 10.773 25.016 1 32.66 16 PHE B N 1
ATOM 2007 C CA . PHE B 1 16 ? 6.848 9.641 24.312 1 32.66 16 PHE B CA 1
ATOM 2008 C C . PHE B 1 16 ? 6.043 10.102 23.109 1 32.66 16 PHE B C 1
ATOM 2010 O O . PHE B 1 16 ? 4.906 10.555 23.25 1 32.66 16 PHE B O 1
ATOM 2017 N N . SER B 1 17 ? 6.766 10.508 22.062 1 37.31 17 SER B N 1
ATOM 2018 C CA . SER B 1 17 ? 6.035 10.648 20.812 1 37.31 17 SER B CA 1
ATOM 2019 C C . SER B 1 17 ? 5.176 9.422 20.531 1 37.31 17 SER B C 1
ATOM 2021 O O . SER B 1 17 ? 5.672 8.289 20.562 1 37.31 17 SER B O 1
ATOM 2023 N N . ALA B 1 18 ? 3.939 9.445 20.844 1 38 18 ALA B N 1
ATOM 2024 C CA . ALA B 1 18 ? 2.973 8.398 20.516 1 38 18 ALA B CA 1
ATOM 2025 C C . ALA B 1 18 ? 3.172 7.891 19.094 1 38 18 ALA B C 1
ATOM 2027 O O . ALA B 1 18 ? 2.895 8.609 18.125 1 38 18 ALA B O 1
ATOM 2028 N N . SER B 1 19 ? 4.215 6.984 18.984 1 43.06 19 SER B N 1
ATOM 2029 C CA . SER B 1 19 ? 4.352 6.273 17.719 1 43.06 19 SER B CA 1
ATOM 2030 C C . SER B 1 19 ? 3.047 5.594 17.312 1 43.06 19 SER B C 1
ATOM 2032 O O . SER B 1 19 ? 2.432 4.902 18.125 1 43.06 19 SER B O 1
ATOM 2034 N N . TYR B 1 20 ? 2.324 6.137 16.453 1 39.38 20 TYR B N 1
ATOM 2035 C CA . TYR B 1 20 ? 1.168 5.457 15.883 1 39.38 20 TYR B CA 1
ATOM 2036 C C . TYR B 1 20 ? 1.573 4.133 15.25 1 39.38 20 TYR B C 1
ATOM 2038 O O . TYR B 1 20 ? 2.473 4.09 14.406 1 39.38 20 TYR B O 1
ATOM 2046 N N . SER B 1 21 ? 1.502 3.057 16.078 1 48.94 21 SER B N 1
ATOM 2047 C CA . SER B 1 21 ? 1.808 1.72 15.586 1 48.94 21 SER B CA 1
ATOM 2048 C C . SER B 1 21 ? 0.557 1.026 15.062 1 48.94 21 SER B C 1
ATOM 2050 O O . SER B 1 21 ? -0.523 1.156 15.641 1 48.94 21 SER B O 1
ATOM 2052 N N . TYR B 1 22 ? 0.469 0.899 13.773 1 56.06 22 TYR B N 1
ATOM 2053 C CA . TYR B 1 22 ? -0.555 -0.031 13.312 1 56.06 22 TYR B CA 1
ATOM 2054 C C . TYR B 1 22 ? 0.046 -1.398 13.008 1 56.06 22 TYR B C 1
ATOM 2056 O O . TYR B 1 22 ? 1.003 -1.507 12.242 1 56.06 22 TYR B O 1
ATOM 2064 N N . ALA B 1 23 ? -0.467 -2.377 13.781 1 65.94 23 ALA B N 1
ATOM 2065 C CA . ALA B 1 23 ? -0.06 -3.766 13.578 1 65.94 23 ALA B CA 1
ATOM 2066 C C . ALA B 1 23 ? 1.448 -3.926 13.75 1 65.94 23 ALA B C 1
ATOM 2068 O O . ALA B 1 23 ? 2.086 -4.68 13.008 1 65.94 23 ALA B O 1
ATOM 2069 N N . GLY B 1 24 ? 2.074 -3.027 14.609 1 82.5 24 GLY B N 1
ATOM 2070 C CA . GLY B 1 24 ? 3.477 -3.172 14.969 1 82.5 24 GLY B CA 1
ATOM 2071 C C . GLY B 1 24 ? 4.402 -2.359 14.086 1 82.5 24 GLY B C 1
ATOM 2072 O O . GLY B 1 24 ? 5.621 -2.373 14.273 1 82.5 24 GLY B O 1
ATOM 2073 N N . LEU B 1 25 ? 3.865 -1.677 13.07 1 88.88 25 LEU B N 1
ATOM 2074 C CA . LEU B 1 25 ? 4.637 -0.784 12.211 1 88.88 25 LEU B CA 1
ATOM 2075 C C . LEU B 1 25 ? 4.266 0.673 12.469 1 88.88 25 LEU B C 1
ATOM 2077 O O . LEU B 1 25 ? 3.084 1.008 12.578 1 88.88 25 LEU B O 1
ATOM 2081 N N . SER B 1 26 ? 5.297 1.53 12.648 1 89.69 26 SER B N 1
ATOM 2082 C CA . SER B 1 26 ? 4.992 2.922 12.961 1 89.69 26 SER B CA 1
ATOM 2083 C C . SER B 1 26 ? 6.156 3.838 12.594 1 89.69 26 SER B C 1
ATOM 2085 O O . SER B 1 26 ? 7.25 3.365 12.281 1 89.69 26 SER B O 1
ATOM 2087 N N . LEU B 1 27 ? 5.848 5.098 12.523 1 91.25 27 LEU B N 1
ATOM 2088 C CA . LEU B 1 27 ? 6.855 6.152 12.484 1 91.25 27 LEU B CA 1
ATOM 2089 C C . LEU B 1 27 ? 6.898 6.914 13.805 1 91.25 27 LEU B C 1
ATOM 2091 O O . LEU B 1 27 ? 5.879 7.039 14.484 1 91.25 27 LEU B O 1
ATOM 2095 N N . SER B 1 28 ? 8 7.438 14.148 1 89.81 28 SER B N 1
ATOM 2096 C CA . SER B 1 28 ? 8.156 8.125 15.422 1 89.81 28 SER B CA 1
ATOM 2097 C C . SER B 1 28 ? 7.645 9.562 15.344 1 89.81 28 SER B C 1
ATOM 2099 O O . SER B 1 28 ? 7.52 10.234 16.375 1 89.81 28 SER B O 1
ATOM 2101 N N . GLN B 1 29 ? 7.402 9.992 14.234 1 89.69 29 GLN B N 1
ATOM 2102 C CA . GLN B 1 29 ? 6.891 11.344 14.031 1 89.69 29 GLN B CA 1
ATOM 2103 C C . GLN B 1 29 ? 5.707 11.352 13.07 1 89.69 29 GLN 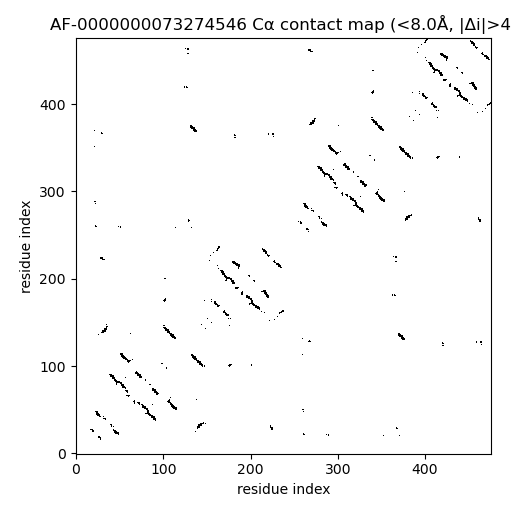B C 1
ATOM 2105 O O . GLN B 1 29 ? 5.539 10.422 12.281 1 89.69 29 GLN B O 1
ATOM 2110 N N . SER B 1 30 ? 4.922 12.438 13.18 1 89 30 SER B N 1
ATOM 2111 C CA . SER B 1 30 ? 3.736 12.516 12.336 1 89 30 SER B CA 1
ATOM 2112 C C . SER B 1 30 ? 3.926 13.523 11.203 1 89 30 SER B C 1
ATOM 2114 O O . SER B 1 30 ? 3.092 13.617 10.305 1 89 30 SER B O 1
ATOM 2116 N N . ARG B 1 31 ? 4.934 14.234 11.227 1 92.25 31 ARG B N 1
ATOM 2117 C CA . ARG B 1 31 ? 5.293 15.164 10.156 1 92.25 31 ARG B CA 1
ATOM 2118 C C . ARG B 1 31 ? 6.777 15.508 10.203 1 92.25 31 ARG B C 1
ATOM 2120 O O . ARG B 1 31 ? 7.453 15.227 11.195 1 92.25 31 ARG B O 1
ATOM 2127 N N . ILE B 1 32 ? 7.234 16.078 9.078 1 95.88 32 ILE B N 1
ATOM 2128 C CA . ILE B 1 32 ? 8.617 16.516 8.969 1 95.88 32 ILE B CA 1
ATOM 2129 C C . ILE B 1 32 ? 8.664 18.016 8.688 1 95.88 32 ILE B C 1
ATOM 2131 O O . ILE B 1 32 ? 7.992 18.5 7.773 1 95.88 32 ILE B O 1
ATOM 2135 N N . ILE B 1 33 ? 9.375 18.719 9.539 1 95.75 33 ILE B N 1
ATOM 2136 C CA . ILE B 1 33 ? 9.672 20.109 9.242 1 95.75 33 ILE B CA 1
ATOM 2137 C C . ILE B 1 33 ? 11.109 20.234 8.75 1 95.75 33 ILE B C 1
ATOM 2139 O O . ILE B 1 33 ? 12.055 19.922 9.484 1 95.75 33 ILE B O 1
ATOM 2143 N N . PHE B 1 34 ? 11.266 20.625 7.527 1 97.25 34 PHE B N 1
ATOM 2144 C CA . PHE B 1 34 ? 12.586 20.875 6.957 1 97.25 34 PHE B CA 1
ATOM 2145 C C . PHE B 1 34 ? 12.82 22.375 6.766 1 97.25 34 PHE B C 1
ATOM 2147 O O .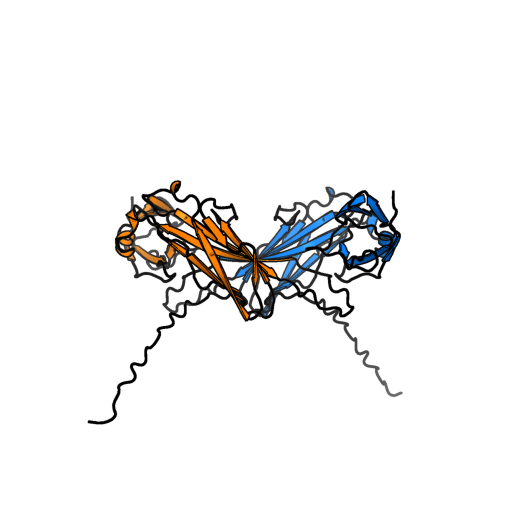 PHE B 1 34 ? 12.344 22.969 5.797 1 97.25 34 PHE B O 1
ATOM 2154 N N . SER B 1 35 ? 13.617 22.938 7.652 1 95.38 35 SER B N 1
ATOM 2155 C CA . SER B 1 35 ? 13.883 24.375 7.586 1 95.38 35 SER B CA 1
ATOM 2156 C C . SER B 1 35 ? 15.023 24.672 6.629 1 95.38 35 SER B C 1
ATOM 2158 O O . SER B 1 35 ? 15.969 23.891 6.512 1 95.38 35 SER B O 1
ATOM 2160 N N . GLU B 1 36 ? 14.867 25.797 5.977 1 95.25 36 GLU B N 1
ATOM 2161 C CA . GLU B 1 36 ? 16 26.219 5.16 1 95.25 36 GLU B CA 1
ATOM 2162 C C . GLU B 1 36 ? 17.281 26.25 5.98 1 95.25 36 GLU B C 1
ATOM 2164 O O . GLU B 1 36 ? 17.297 26.766 7.105 1 95.25 36 GLU B O 1
ATOM 2169 N N . GLY B 1 37 ? 18.375 25.672 5.438 1 94.81 37 GLY B N 1
ATOM 2170 C CA . GLY B 1 37 ? 19.641 25.625 6.129 1 94.81 37 GLY B CA 1
ATOM 2171 C C . GLY B 1 37 ? 19.906 24.297 6.797 1 94.81 37 GLY B C 1
ATOM 2172 O O . GLY B 1 37 ? 21.047 23.984 7.152 1 94.81 37 GLY B O 1
ATOM 2173 N N . ASP B 1 38 ? 18.797 23.562 7 1 96.19 38 ASP B N 1
ATOM 2174 C CA . ASP B 1 38 ? 19.016 22.234 7.566 1 96.19 38 ASP B CA 1
ATOM 2175 C C . ASP B 1 38 ? 19.875 21.375 6.645 1 96.19 38 ASP B C 1
ATOM 2177 O O . ASP B 1 38 ? 19.719 21.406 5.422 1 96.19 38 ASP B O 1
ATOM 2181 N N . LYS B 1 39 ? 20.75 20.672 7.25 1 97.56 39 LYS B N 1
ATOM 2182 C CA . LYS B 1 39 ? 21.562 19.75 6.461 1 97.56 39 LYS B CA 1
ATOM 2183 C C . LYS B 1 39 ? 20.797 18.453 6.164 1 97.56 39 LYS B C 1
ATOM 2185 O O . LYS B 1 39 ? 20.984 17.859 5.105 1 97.56 39 LYS B O 1
ATOM 2190 N N . SER B 1 40 ? 20.031 18.062 7.121 1 98.25 40 SER B N 1
ATOM 2191 C CA . SER B 1 40 ? 19.25 16.844 6.98 1 98.25 40 SER B CA 1
ATOM 2192 C C . SER B 1 40 ? 18.156 16.766 8.055 1 98.25 40 SER B C 1
ATOM 2194 O O . SER B 1 40 ? 18.203 17.516 9.031 1 98.25 40 SER B O 1
ATOM 2196 N N . GLN B 1 41 ? 17.156 16.016 7.766 1 98.12 41 GLN B N 1
ATOM 2197 C CA . GLN B 1 41 ? 16.188 15.508 8.734 1 98.12 41 GLN B CA 1
ATOM 2198 C C . GLN B 1 41 ? 16.141 13.984 8.719 1 98.12 41 GLN B C 1
ATOM 2200 O O . GLN B 1 41 ? 16.719 13.344 7.836 1 98.12 41 GLN B O 1
ATOM 2205 N N . SER B 1 42 ? 15.477 13.406 9.781 1 98.12 42 SER B N 1
ATOM 2206 C CA . SER B 1 42 ? 15.406 11.953 9.82 1 98.12 42 SER B CA 1
ATOM 2207 C C . SER B 1 42 ? 14.016 11.477 10.219 1 98.12 42 SER B C 1
ATOM 2209 O O . SER B 1 42 ? 13.305 12.164 10.961 1 98.12 42 SER B O 1
ATOM 2211 N N . VAL B 1 43 ? 13.68 10.383 9.703 1 96.81 43 VAL B N 1
ATOM 2212 C CA . VAL B 1 43 ? 12.461 9.68 10.078 1 96.81 43 VAL B CA 1
ATOM 2213 C C . VAL B 1 43 ? 12.805 8.305 10.648 1 96.81 43 VAL B C 1
ATOM 2215 O O . VAL B 1 43 ? 13.617 7.574 10.078 1 96.81 43 VAL B O 1
ATOM 2218 N N . GLN B 1 44 ? 12.25 8.023 11.75 1 96.56 44 GLN B N 1
ATOM 2219 C CA . GLN B 1 44 ? 12.469 6.715 12.359 1 96.56 44 GLN B CA 1
ATOM 2220 C C . GLN B 1 44 ? 11.297 5.777 12.086 1 96.56 44 GLN B C 1
ATOM 2222 O O . GLN B 1 44 ? 10.156 6.07 12.453 1 96.56 44 GLN B O 1
ATOM 2227 N N . ILE B 1 45 ? 11.578 4.656 11.469 1 96 45 ILE B N 1
ATOM 2228 C CA . ILE B 1 45 ? 10.594 3.609 11.219 1 96 45 ILE B CA 1
ATOM 2229 C C . ILE B 1 45 ? 10.742 2.498 12.258 1 96 45 ILE B C 1
ATOM 2231 O O . ILE B 1 45 ? 11.852 1.997 12.477 1 96 45 ILE B O 1
ATOM 2235 N N . ASN B 1 46 ? 9.633 2.15 12.828 1 93.31 46 ASN B N 1
ATOM 2236 C CA . ASN B 1 46 ? 9.656 1.142 13.883 1 93.31 46 ASN B CA 1
ATOM 2237 C C . ASN B 1 46 ? 8.93 -0.132 13.461 1 93.31 46 ASN B C 1
ATOM 2239 O O . ASN B 1 46 ? 7.824 -0.07 12.914 1 93.31 46 ASN B O 1
ATOM 2243 N N . ASN B 1 47 ? 9.578 -1.248 13.68 1 93.25 47 ASN B N 1
ATOM 2244 C CA . ASN B 1 47 ? 9 -2.582 13.523 1 93.25 47 ASN B CA 1
ATOM 2245 C C . ASN B 1 47 ? 8.875 -3.297 14.867 1 93.25 47 ASN B C 1
ATOM 2247 O O . ASN B 1 47 ? 9.836 -3.902 15.344 1 93.25 47 ASN B O 1
ATOM 2251 N N . ASP B 1 48 ? 7.703 -3.35 15.328 1 90.31 48 ASP B N 1
ATOM 2252 C CA . ASP B 1 48 ? 7.445 -4.027 16.594 1 90.31 48 ASP B CA 1
ATOM 2253 C C . ASP B 1 48 ? 6.824 -5.406 16.359 1 90.31 48 ASP B C 1
ATOM 2255 O O . ASP B 1 48 ? 6.18 -5.957 17.266 1 90.31 48 ASP B O 1
ATOM 2259 N N . THR B 1 49 ? 6.945 -5.855 15.188 1 86 49 THR B N 1
ATOM 2260 C CA . THR B 1 49 ? 6.434 -7.18 14.859 1 86 49 THR B CA 1
ATOM 2261 C C . THR B 1 49 ? 7.555 -8.211 14.852 1 86 49 THR B C 1
ATOM 2263 O O . THR B 1 49 ? 8.727 -7.863 15.039 1 86 49 THR B O 1
ATOM 2266 N N . ASP B 1 50 ? 7.242 -9.5 14.656 1 86.31 50 ASP B N 1
ATOM 2267 C CA . ASP B 1 50 ? 8.227 -10.578 14.594 1 86.31 50 ASP B CA 1
ATOM 2268 C C . ASP B 1 50 ? 8.625 -10.883 13.156 1 86.31 50 ASP B C 1
ATOM 2270 O O . ASP B 1 50 ? 9.32 -11.859 12.891 1 86.31 50 ASP B O 1
ATOM 2274 N N . ASN B 1 51 ? 8.25 -9.984 12.266 1 85.38 51 ASN B N 1
ATOM 2275 C CA . ASN B 1 51 ? 8.523 -10.195 10.852 1 85.38 51 ASN B CA 1
ATOM 2276 C C . ASN B 1 51 ? 9.641 -9.281 10.352 1 85.38 51 ASN B C 1
ATOM 2278 O O . ASN B 1 51 ? 9.82 -8.18 10.867 1 85.38 51 ASN B O 1
ATOM 2282 N N . LEU B 1 52 ? 10.336 -9.82 9.414 1 90.19 52 LEU B N 1
ATOM 2283 C CA . LEU B 1 52 ? 11.32 -9.023 8.688 1 90.19 52 LEU B CA 1
ATOM 2284 C C . LEU B 1 52 ? 10.656 -8.273 7.531 1 90.19 52 LEU B C 1
ATOM 2286 O O . LEU B 1 52 ? 9.82 -8.836 6.82 1 90.19 52 LEU B O 1
ATOM 2290 N N . TYR B 1 53 ? 11.055 -7.004 7.359 1 91.69 53 TYR B N 1
ATOM 2291 C CA . TYR B 1 53 ? 10.562 -6.211 6.238 1 91.69 53 TYR B CA 1
ATOM 2292 C C . TYR B 1 53 ? 11.711 -5.605 5.445 1 91.69 53 TYR B C 1
ATOM 2294 O O . TYR B 1 53 ? 12.797 -5.379 5.988 1 91.69 53 TYR B O 1
ATOM 2302 N N . LEU B 1 54 ? 11.484 -5.535 4.211 1 92.81 54 LEU B N 1
ATOM 2303 C CA . LEU B 1 54 ? 12.25 -4.59 3.404 1 92.81 54 LEU B CA 1
ATOM 2304 C C . LEU B 1 54 ? 11.523 -3.248 3.309 1 92.81 54 LEU B C 1
ATOM 2306 O O . LEU B 1 54 ? 10.344 -3.199 2.947 1 92.81 54 LEU B O 1
ATOM 2310 N N . SER B 1 55 ? 12.164 -2.164 3.67 1 95.62 55 SER B N 1
ATOM 2311 C CA . SER B 1 55 ? 11.586 -0.83 3.572 1 95.62 55 SER B CA 1
ATOM 2312 C C . SER B 1 55 ? 12.125 -0.081 2.357 1 95.62 55 SER B C 1
ATOM 2314 O O . SER B 1 55 ? 13.336 0.114 2.225 1 95.62 55 SER B O 1
ATOM 2316 N N . GLN B 1 56 ? 11.234 0.291 1.479 1 96.94 56 GLN B N 1
ATOM 2317 C CA . GLN B 1 56 ? 11.531 1.207 0.383 1 96.94 56 GLN B CA 1
ATOM 2318 C C . GLN B 1 56 ? 11.078 2.625 0.712 1 96.94 56 GLN B C 1
ATOM 2320 O O . GLN B 1 56 ? 9.883 2.877 0.865 1 96.94 56 GLN B O 1
ATOM 2325 N N . ASN B 1 57 ? 12 3.508 0.751 1 97.81 57 ASN B N 1
ATOM 2326 C CA . ASN B 1 57 ? 11.734 4.852 1.255 1 97.81 57 ASN B CA 1
ATOM 2327 C C . ASN B 1 57 ? 11.945 5.906 0.173 1 97.81 57 ASN B C 1
ATOM 2329 O O . ASN B 1 57 ? 12.891 5.812 -0.617 1 97.81 57 ASN B O 1
ATOM 2333 N N . MET B 1 58 ? 11.102 6.902 0.169 1 97.88 58 MET B N 1
ATOM 2334 C CA . MET B 1 58 ? 11.25 7.973 -0.812 1 97.88 58 MET B CA 1
ATOM 2335 C C . MET B 1 58 ? 10.484 9.219 -0.376 1 97.88 58 MET B C 1
ATOM 2337 O O . MET B 1 58 ? 9.656 9.156 0.532 1 97.88 58 MET B O 1
ATOM 2341 N N . ILE B 1 59 ? 10.844 10.312 -0.946 1 98.19 59 ILE B N 1
ATOM 2342 C CA . ILE B 1 59 ? 10.055 11.539 -0.862 1 98.19 59 ILE B CA 1
ATOM 2343 C C . ILE B 1 59 ? 9.188 11.68 -2.107 1 98.19 59 ILE B C 1
ATOM 2345 O O . ILE B 1 59 ? 9.664 11.508 -3.23 1 98.19 59 ILE B O 1
ATOM 2349 N N . THR B 1 60 ? 7.93 11.891 -1.871 1 97.12 60 THR B N 1
ATOM 2350 C CA . THR B 1 60 ? 7 12.039 -2.986 1 97.12 60 THR B CA 1
ATOM 2351 C C . THR B 1 60 ? 6.355 13.422 -2.975 1 97.12 60 THR B C 1
ATOM 2353 O O . THR B 1 60 ? 6.32 14.086 -1.938 1 97.12 60 THR B O 1
ATOM 2356 N N . ALA B 1 61 ? 5.828 13.828 -4.129 1 95.62 61 ALA B N 1
ATOM 2357 C CA . ALA B 1 61 ? 5.223 15.148 -4.285 1 95.62 61 ALA B CA 1
ATOM 2358 C C . ALA B 1 61 ? 3.742 15.117 -3.908 1 95.62 61 ALA B C 1
ATOM 2360 O O . ALA B 1 61 ? 3.137 16.156 -3.666 1 95.62 61 ALA B O 1
ATOM 2361 N N . ASP B 1 62 ? 3.178 13.891 -3.947 1 91.31 62 ASP B N 1
ATOM 2362 C CA . ASP B 1 62 ? 1.762 13.734 -3.629 1 91.31 62 ASP B CA 1
ATOM 2363 C C . ASP B 1 62 ? 1.484 12.359 -3.02 1 91.31 62 ASP B C 1
ATOM 2365 O O . ASP B 1 62 ? 2.412 11.594 -2.758 1 91.31 62 ASP B O 1
ATOM 2369 N N . LEU B 1 63 ? 0.224 12.148 -2.762 1 86.25 63 LEU B N 1
ATOM 2370 C CA . LEU B 1 63 ? -0.179 10.914 -2.094 1 86.25 63 LEU B CA 1
ATOM 2371 C C . LEU B 1 63 ? -0.181 9.742 -3.068 1 86.25 63 LEU B C 1
ATOM 2373 O O . LEU B 1 63 ? -0.212 8.586 -2.652 1 86.25 63 LEU B O 1
ATOM 2377 N N . ASP B 1 64 ? -0.088 10.031 -4.34 1 83.12 64 ASP B N 1
ATOM 2378 C CA . ASP B 1 64 ? -0.155 8.984 -5.352 1 83.12 64 ASP B CA 1
ATOM 2379 C C . ASP B 1 64 ? 1.23 8.406 -5.641 1 83.12 64 ASP B C 1
ATOM 2381 O O . ASP B 1 64 ? 1.364 7.453 -6.41 1 83.12 64 ASP B O 1
ATOM 2385 N N . GLY B 1 65 ? 2.234 9.062 -5.145 1 85.94 65 GLY B N 1
ATOM 2386 C CA . GLY B 1 65 ? 3.564 8.484 -5.246 1 85.94 65 GLY B CA 1
ATOM 2387 C C . GLY B 1 65 ? 4.43 9.156 -6.297 1 85.94 65 GLY B C 1
ATOM 2388 O O . GLY B 1 65 ? 5.477 8.633 -6.672 1 85.94 65 GLY B O 1
ATOM 2389 N N . LYS B 1 66 ? 3.984 10.227 -6.781 1 92.06 66 LYS B N 1
ATOM 2390 C CA . LYS B 1 66 ? 4.836 10.953 -7.719 1 92.06 66 LYS B CA 1
ATOM 2391 C C . LYS B 1 66 ? 6.133 11.398 -7.051 1 92.06 66 LYS B C 1
ATOM 2393 O O . LYS B 1 66 ? 6.109 11.992 -5.969 1 92.06 66 LYS B O 1
ATOM 2398 N N . LYS B 1 67 ? 7.168 11.125 -7.719 1 93.44 67 LYS B N 1
ATOM 2399 C CA . LYS B 1 67 ? 8.484 11.391 -7.145 1 93.44 67 LYS B CA 1
ATOM 2400 C C . LYS B 1 67 ? 8.711 12.891 -6.965 1 93.44 67 LYS B C 1
ATOM 2402 O O . LYS B 1 67 ? 8.367 13.688 -7.84 1 93.44 67 LYS B O 1
ATOM 2407 N N . ASP B 1 68 ? 9.312 13.281 -5.875 1 96 68 ASP B N 1
ATOM 2408 C CA . ASP B 1 68 ? 9.75 14.641 -5.582 1 96 68 ASP B CA 1
ATOM 2409 C C . ASP B 1 68 ? 11.18 14.867 -6.074 1 96 68 ASP B C 1
ATOM 2411 O O . ASP B 1 68 ? 12.016 13.961 -6.016 1 96 68 ASP B O 1
ATOM 2415 N N . GLU B 1 69 ? 11.523 16.078 -6.434 1 94.94 69 GLU B N 1
ATOM 2416 C CA . GLU B 1 69 ? 12.844 16.359 -6.988 1 94.94 69 GLU B CA 1
ATOM 2417 C C . GLU B 1 69 ? 13.695 17.156 -6.012 1 94.94 69 GLU B C 1
ATOM 2419 O O . GLU B 1 69 ? 14.875 17.422 -6.273 1 94.94 69 GLU B O 1
ATOM 2424 N N . HIS B 1 70 ? 13.203 17.5 -4.91 1 98 70 HIS B N 1
ATOM 2425 C CA . HIS B 1 70 ? 13.883 18.484 -4.074 1 98 70 HIS B CA 1
ATOM 2426 C C . HIS B 1 70 ? 14.547 17.828 -2.869 1 98 70 HIS B C 1
ATOM 2428 O O . HIS B 1 70 ? 15.297 18.469 -2.137 1 98 70 HIS B O 1
ATOM 2434 N N . PHE B 1 71 ? 14.242 16.547 -2.676 1 98.31 71 PHE B N 1
ATOM 2435 C CA . PHE B 1 71 ? 14.836 15.805 -1.562 1 98.31 71 PHE B CA 1
ATOM 2436 C C . PHE B 1 71 ? 15.25 14.406 -1.995 1 98.31 71 PHE B C 1
ATOM 2438 O O . PHE B 1 71 ? 14.695 13.859 -2.947 1 98.31 71 PHE B O 1
ATOM 2445 N N . ILE B 1 72 ? 16.172 13.859 -1.295 1 97.25 72 ILE B N 1
ATOM 2446 C CA . ILE B 1 72 ? 16.547 12.453 -1.447 1 97.25 72 ILE B CA 1
ATOM 2447 C C . ILE B 1 72 ? 16.547 11.773 -0.081 1 97.25 72 ILE B C 1
ATOM 2449 O O . ILE B 1 72 ? 16.641 12.438 0.953 1 97.25 72 ILE B O 1
ATOM 2453 N N . VAL B 1 73 ? 16.375 10.484 -0.12 1 98.06 73 VAL B N 1
ATOM 2454 C CA . VAL B 1 73 ? 16.391 9.734 1.131 1 98.06 73 VAL B CA 1
ATOM 2455 C C . VAL B 1 73 ? 17.562 8.758 1.132 1 98.06 73 VAL B C 1
ATOM 2457 O O . VAL B 1 73 ? 17.906 8.203 0.089 1 98.06 73 VAL B O 1
ATOM 2460 N N . LEU B 1 74 ? 18.141 8.539 2.389 1 97.69 74 LEU B N 1
ATOM 2461 C CA . LEU B 1 74 ? 19.203 7.559 2.561 1 97.69 74 LEU B CA 1
ATOM 2462 C C . LEU B 1 74 ? 18.984 6.719 3.814 1 97.69 74 LEU B C 1
ATOM 2464 O O . LEU B 1 74 ? 18.844 7.262 4.914 1 97.69 74 LEU B O 1
ATOM 2468 N N . PRO B 1 75 ? 19.094 5.367 3.664 1 98.12 75 PRO B N 1
ATOM 2469 C CA . PRO B 1 75 ? 19.078 4.629 2.4 1 98.12 75 PRO B CA 1
ATOM 2470 C C . PRO B 1 75 ? 17.672 4.488 1.816 1 98.12 75 PRO B C 1
ATOM 2472 O O . PRO B 1 75 ? 16.688 4.434 2.564 1 98.12 75 PRO B O 1
ATOM 2475 N N . PRO B 1 76 ? 17.562 4.496 0.467 1 97.94 76 PRO B N 1
ATOM 2476 C CA . PRO B 1 76 ? 16.25 4.297 -0.144 1 97.94 76 PRO B CA 1
ATOM 2477 C C . PRO B 1 76 ? 15.672 2.912 0.132 1 97.94 76 PRO B C 1
ATOM 2479 O O . PRO B 1 76 ? 14.453 2.736 0.138 1 97.94 76 PRO B O 1
ATOM 2482 N N . LEU B 1 77 ? 16.641 1.959 0.26 1 97.19 77 LEU B N 1
ATOM 2483 C CA . LEU B 1 77 ? 16.266 0.581 0.557 1 97.19 77 LEU B CA 1
ATOM 2484 C C . LEU B 1 77 ? 16.969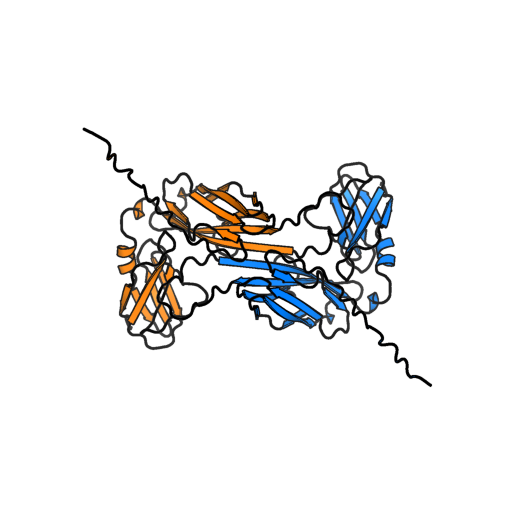 0.089 1.82 1 97.19 77 LEU B C 1
ATOM 2486 O O . LEU B 1 77 ? 18.203 0.17 1.929 1 97.19 77 LEU B O 1
ATOM 2490 N N . LYS B 1 78 ? 16.156 -0.413 2.803 1 96.94 78 LYS B N 1
ATOM 2491 C CA . LYS B 1 78 ? 16.734 -0.823 4.082 1 96.94 78 LYS B CA 1
ATOM 2492 C C . LYS B 1 78 ? 15.969 -1.999 4.68 1 96.94 78 LYS B C 1
ATOM 2494 O O . LYS B 1 78 ? 14.742 -2.016 4.66 1 96.94 78 LYS B O 1
ATOM 2499 N N . ARG B 1 79 ? 16.703 -2.994 5.18 1 95.75 79 ARG B N 1
ATOM 2500 C CA . ARG B 1 79 ? 16.078 -4.066 5.949 1 95.75 79 ARG B CA 1
ATOM 2501 C C . ARG B 1 79 ? 15.594 -3.553 7.301 1 95.75 79 ARG B C 1
ATOM 2503 O O . ARG B 1 79 ? 16.297 -2.803 7.98 1 95.75 79 ARG B O 1
ATOM 2510 N N . LEU B 1 80 ? 14.422 -3.896 7.602 1 96 80 LEU B N 1
ATOM 2511 C CA . LEU B 1 80 ? 13.812 -3.604 8.891 1 96 80 LEU B CA 1
ATOM 2512 C C . LEU B 1 80 ? 13.602 -4.879 9.695 1 96 80 LEU B C 1
ATOM 2514 O O . LEU B 1 80 ? 12.609 -5.586 9.5 1 96 80 LEU B O 1
ATOM 2518 N N . GLU B 1 81 ? 14.516 -5.152 10.672 1 95.88 81 GLU B N 1
ATOM 2519 C CA . GLU B 1 81 ? 14.523 -6.387 11.453 1 95.88 81 GLU B CA 1
ATOM 2520 C C . GLU B 1 81 ? 13.359 -6.422 12.445 1 95.88 81 GLU B C 1
ATOM 2522 O O . GLU B 1 81 ? 12.828 -5.375 12.82 1 95.88 81 GLU B O 1
ATOM 2527 N N . PRO B 1 82 ? 12.945 -7.672 12.852 1 92.12 82 PRO B N 1
ATOM 2528 C CA . PRO B 1 82 ? 11.945 -7.754 13.922 1 92.12 82 PRO B CA 1
ATOM 2529 C C . PRO B 1 82 ? 12.359 -6.988 15.172 1 92.12 82 PRO B C 1
ATOM 2531 O O . PRO B 1 82 ? 13.539 -6.992 15.547 1 92.12 82 PRO B O 1
ATOM 2534 N N . GLN B 1 83 ? 11.359 -6.324 15.742 1 94.31 83 GLN B N 1
ATOM 2535 C CA . GLN B 1 83 ? 11.562 -5.637 17.016 1 94.31 83 GLN B CA 1
ATOM 2536 C C . GLN B 1 83 ? 12.742 -4.672 16.938 1 94.31 83 GLN B C 1
ATOM 2538 O O . GLN B 1 83 ? 13.609 -4.672 17.812 1 94.31 83 GLN B O 1
ATOM 2543 N N . SER B 1 84 ? 12.758 -3.939 15.844 1 96.56 84 SER B N 1
ATOM 2544 C CA . SER B 1 84 ? 13.852 -2.99 15.641 1 96.56 84 SER B CA 1
ATOM 2545 C C . SER B 1 84 ? 13.344 -1.686 15.031 1 96.56 84 SER B C 1
ATOM 2547 O O . SER B 1 84 ? 12.148 -1.554 14.742 1 96.56 84 SER B O 1
ATOM 2549 N N . SER B 1 85 ? 14.227 -0.742 14.914 1 96.69 85 SER B N 1
ATOM 2550 C CA . SER B 1 85 ? 13.969 0.544 14.273 1 96.69 85 SER B CA 1
ATOM 2551 C C . SER B 1 85 ? 15.086 0.925 13.312 1 96.69 85 SER B C 1
ATOM 2553 O O . SER B 1 85 ? 16.219 0.483 13.477 1 96.69 85 SER B O 1
ATOM 2555 N N . VAL B 1 86 ? 14.719 1.645 12.359 1 97.69 86 VAL B N 1
ATOM 2556 C CA . VAL B 1 86 ? 15.727 2.178 11.445 1 97.69 86 VAL B CA 1
ATOM 2557 C C . VAL B 1 86 ? 15.484 3.668 11.227 1 97.69 86 VAL B C 1
ATOM 2559 O O . VAL B 1 86 ? 14.344 4.133 11.281 1 97.69 86 VAL B O 1
ATOM 2562 N N . SER B 1 87 ? 16.578 4.324 11.031 1 98.19 87 SER B N 1
ATOM 2563 C CA . SER B 1 87 ? 16.516 5.75 10.734 1 98.19 87 SER B CA 1
ATOM 2564 C C . SER B 1 87 ? 16.766 6.02 9.258 1 98.19 87 SER B C 1
ATOM 2566 O O . SER B 1 87 ? 17.75 5.527 8.695 1 98.19 87 SER B O 1
ATOM 2568 N N . ILE B 1 88 ? 15.922 6.805 8.641 1 98.62 88 ILE B N 1
ATOM 2569 C CA . ILE B 1 88 ? 16.078 7.211 7.25 1 98.62 88 ILE B CA 1
ATOM 2570 C C . ILE B 1 88 ? 16.406 8.703 7.18 1 98.62 88 ILE B C 1
ATOM 2572 O O . ILE B 1 88 ? 15.656 9.531 7.715 1 98.62 88 ILE B O 1
ATOM 2576 N N . LYS B 1 89 ? 17.406 9.039 6.52 1 98.62 89 LYS B N 1
ATOM 2577 C CA . LYS B 1 89 ? 17.828 10.43 6.395 1 98.62 89 LYS B CA 1
ATOM 2578 C C . LYS B 1 89 ? 17.203 11.086 5.168 1 98.62 89 LYS B C 1
ATOM 2580 O O . LYS B 1 89 ? 17.109 10.469 4.109 1 98.62 89 LYS B O 1
ATOM 2585 N N . ILE B 1 90 ? 16.797 12.266 5.316 1 98.62 90 ILE B N 1
ATOM 2586 C CA . ILE B 1 90 ? 16.297 13.102 4.234 1 98.62 90 ILE B CA 1
ATOM 2587 C C . ILE B 1 90 ? 17.266 14.25 3.973 1 98.62 90 ILE B C 1
ATOM 2589 O O . ILE B 1 90 ? 17.594 15.016 4.883 1 98.62 90 ILE B O 1
ATOM 2593 N N . LEU B 1 91 ? 17.688 14.352 2.75 1 98.5 91 LEU B N 1
ATOM 2594 C CA . LEU B 1 91 ? 18.641 15.383 2.373 1 98.5 91 LEU B CA 1
ATOM 2595 C C . LEU B 1 91 ? 18.047 16.328 1.339 1 98.5 91 LEU B C 1
ATOM 2597 O O . LEU B 1 91 ? 17.266 15.906 0.484 1 98.5 91 LEU B O 1
ATOM 2601 N N . PRO B 1 92 ? 18.469 17.531 1.447 1 97.5 92 PRO B N 1
ATOM 2602 C CA . PRO B 1 92 ? 17.984 18.484 0.449 1 97.5 92 PRO B CA 1
ATOM 2603 C C . PRO B 1 92 ? 18.656 18.312 -0.909 1 97.5 92 PRO B C 1
ATOM 2605 O O . PRO B 1 92 ? 19.828 17.938 -0.975 1 97.5 92 PRO B O 1
ATOM 2608 N N . ARG B 1 93 ? 17.797 18.5 -1.892 1 94.56 93 ARG B N 1
ATOM 2609 C CA . ARG B 1 93 ? 18.25 18.547 -3.277 1 94.56 93 ARG B CA 1
ATOM 2610 C C . ARG B 1 93 ? 17.531 19.641 -4.055 1 94.56 93 ARG B C 1
ATOM 2612 O O . ARG B 1 93 ? 16.297 19.641 -4.117 1 94.56 93 ARG B O 1
ATOM 2619 N N . SER B 1 94 ? 18.156 20.609 -4.562 1 93 94 SER B N 1
ATOM 2620 C CA . SER B 1 94 ? 17.625 21.641 -5.453 1 93 94 SER B CA 1
ATOM 2621 C C . SER B 1 94 ? 16.516 22.438 -4.777 1 93 94 SER B C 1
ATOM 2623 O O . SER B 1 94 ? 15.445 22.609 -5.344 1 93 94 SER B O 1
ATOM 2625 N N . LEU B 1 95 ? 16.734 22.875 -3.627 1 94.75 95 LEU B N 1
ATOM 2626 C CA . LEU B 1 95 ? 15.742 23.641 -2.875 1 94.75 95 LEU B CA 1
ATOM 2627 C C . LEU B 1 95 ? 15.57 25.031 -3.459 1 94.75 95 LEU B C 1
ATOM 2629 O O . LEU B 1 95 ? 14.57 25.703 -3.182 1 94.75 95 LEU B O 1
ATOM 2633 N N . ASP B 1 96 ? 16.531 25.406 -4.258 1 92.31 96 ASP B N 1
ATOM 2634 C CA . ASP B 1 96 ? 16.547 26.75 -4.816 1 92.31 96 ASP B CA 1
ATOM 2635 C C . ASP B 1 96 ? 15.375 26.984 -5.758 1 92.31 96 ASP B C 1
ATOM 2637 O O . ASP B 1 96 ? 15.031 28.125 -6.074 1 92.31 96 ASP B O 1
ATOM 2641 N N . THR B 1 97 ? 14.742 25.953 -6.211 1 95.19 97 THR B N 1
ATOM 2642 C CA . THR B 1 97 ? 13.633 26.078 -7.152 1 95.19 97 THR B CA 1
ATOM 2643 C C . THR B 1 97 ? 12.305 26.203 -6.41 1 95.19 97 THR B C 1
ATOM 2645 O O . THR B 1 97 ? 11.266 26.469 -7.023 1 95.19 97 THR B O 1
ATOM 2648 N N . LEU B 1 98 ? 12.344 26.094 -5.098 1 97 98 LEU B N 1
ATOM 2649 C CA . LEU B 1 98 ? 11.117 26.203 -4.309 1 97 98 LEU B CA 1
ATOM 2650 C C . LEU B 1 98 ? 10.836 27.656 -3.936 1 97 98 LEU B C 1
ATOM 2652 O O . LEU B 1 98 ? 11.766 28.469 -3.82 1 97 98 LEU B O 1
ATOM 2656 N N . PRO B 1 99 ? 9.562 27.938 -3.75 1 96.88 99 PRO B N 1
ATOM 2657 C CA . PRO B 1 99 ? 9.242 29.312 -3.363 1 96.88 99 PRO B CA 1
ATOM 2658 C C . PRO B 1 99 ? 9.891 29.719 -2.041 1 96.88 99 PRO B C 1
ATOM 2660 O O . PRO B 1 99 ? 10.008 28.891 -1.129 1 96.88 99 PRO B O 1
ATOM 2663 N N . SER B 1 100 ? 10.242 31.016 -1.918 1 95.5 100 SER B N 1
ATOM 2664 C CA . SER B 1 100 ? 10.883 31.516 -0.706 1 95.5 100 SER B CA 1
ATOM 2665 C C . SER B 1 100 ? 9.867 32.219 0.201 1 95.5 100 SER B C 1
ATOM 2667 O O . SER B 1 100 ? 10.164 32.5 1.362 1 95.5 100 SER B O 1
ATOM 2669 N N . ASP B 1 101 ? 8.656 32.406 -0.28 1 96.06 101 ASP B N 1
ATOM 2670 C CA . ASP B 1 101 ? 7.691 33.219 0.451 1 96.06 101 ASP B CA 1
ATOM 2671 C C . ASP B 1 101 ? 6.625 32.375 1.116 1 96.06 101 ASP B C 1
ATOM 2673 O O . ASP B 1 101 ? 5.641 32.875 1.647 1 96.06 101 ASP B O 1
ATOM 2677 N N . ARG B 1 102 ? 6.738 31.062 0.969 1 97.5 102 ARG B N 1
ATOM 2678 C CA . ARG B 1 102 ? 5.742 30.172 1.54 1 97.5 102 ARG B CA 1
ATOM 2679 C C . ARG B 1 102 ? 6.32 28.781 1.762 1 97.5 102 ARG B C 1
ATOM 2681 O O . ARG B 1 102 ? 7.336 28.422 1.16 1 97.5 102 ARG B O 1
ATOM 2688 N N . GLU B 1 103 ? 5.715 28.016 2.58 1 97.19 103 GLU B N 1
ATOM 2689 C CA . GLU B 1 103 ? 6.07 26.609 2.777 1 97.19 103 GLU B CA 1
ATOM 2690 C C . GLU B 1 103 ? 5.789 25.781 1.521 1 97.19 103 GLU B C 1
ATOM 2692 O O . GLU B 1 103 ? 4.883 26.109 0.75 1 97.19 103 GLU B O 1
ATOM 2697 N N . SER B 1 104 ? 6.57 24.797 1.345 1 97.81 104 SER B N 1
ATOM 2698 C CA . SER B 1 104 ? 6.324 23.781 0.325 1 97.81 104 SER B CA 1
ATOM 2699 C C . SER B 1 104 ? 6.027 22.422 0.956 1 97.81 104 SER B C 1
ATOM 2701 O O . SER B 1 104 ? 6.648 22.047 1.953 1 97.81 104 SER B O 1
ATOM 2703 N N . LEU B 1 105 ? 5.129 21.734 0.32 1 97.31 105 LEU B N 1
ATOM 2704 C CA . LEU B 1 105 ? 4.656 20.453 0.825 1 97.31 105 LEU B CA 1
ATOM 2705 C C . LEU B 1 105 ? 5.355 19.297 0.114 1 97.31 105 LEU B C 1
ATOM 2707 O O . LEU B 1 105 ? 5.543 19.328 -1.104 1 97.31 105 LEU B O 1
ATOM 2711 N N . PHE B 1 106 ? 5.777 18.328 0.879 1 97.06 106 PHE B N 1
ATOM 2712 C CA . PHE B 1 106 ? 6.227 17.031 0.357 1 97.06 106 PHE B CA 1
ATOM 2713 C C . PHE B 1 106 ? 5.773 15.898 1.259 1 97.06 106 PHE B C 1
ATOM 2715 O O . PHE B 1 106 ? 5.176 16.125 2.311 1 97.06 106 PHE B O 1
ATOM 2722 N N . PHE B 1 107 ? 6.004 14.688 0.833 1 96.5 107 PHE B N 1
ATOM 2723 C CA . PHE B 1 107 ? 5.59 13.523 1.616 1 96.5 107 PHE B CA 1
ATOM 2724 C C . PHE B 1 107 ? 6.734 12.531 1.764 1 96.5 107 PHE B C 1
ATOM 2726 O O . PHE B 1 107 ? 7.488 12.305 0.816 1 96.5 107 PHE B O 1
ATOM 2733 N N . PHE B 1 108 ? 6.898 12.078 2.961 1 97.06 108 PHE B N 1
ATOM 2734 C CA . PHE B 1 108 ? 7.707 10.883 3.152 1 97.06 108 PHE B CA 1
ATOM 2735 C C . PHE B 1 108 ? 6.855 9.625 3.01 1 97.06 108 PHE B C 1
ATOM 2737 O O . PHE B 1 108 ? 5.824 9.492 3.672 1 97.06 108 PHE B O 1
ATOM 2744 N N . THR B 1 109 ? 7.297 8.711 2.168 1 96 109 THR B N 1
ATOM 2745 C CA . THR B 1 109 ? 6.57 7.48 1.891 1 96 109 THR B CA 1
ATOM 2746 C C . THR B 1 109 ? 7.473 6.266 2.082 1 96 109 THR B C 1
ATOM 2748 O O . THR B 1 109 ? 8.594 6.23 1.564 1 96 109 THR B O 1
ATOM 2751 N N . ALA B 1 110 ? 7.035 5.316 2.869 1 96.19 110 ALA B N 1
ATOM 2752 C CA . ALA B 1 110 ? 7.723 4.035 3.031 1 96.19 110 ALA B CA 1
ATOM 2753 C C . ALA B 1 110 ? 6.824 2.875 2.609 1 96.19 110 ALA B C 1
ATOM 2755 O O . ALA B 1 110 ? 5.66 2.805 3.008 1 96.19 110 ALA B O 1
ATOM 2756 N N . TYR B 1 111 ? 7.336 2.051 1.765 1 94.56 111 TYR B N 1
ATOM 2757 C CA . TYR B 1 111 ? 6.727 0.76 1.457 1 94.56 111 TYR B CA 1
ATOM 2758 C C . TYR B 1 111 ? 7.406 -0.362 2.234 1 94.56 111 TYR B C 1
ATOM 2760 O O . TYR B 1 111 ? 8.617 -0.569 2.111 1 94.56 111 TYR B O 1
ATOM 2768 N N . LEU B 1 112 ? 6.609 -1.017 3.027 1 93.62 112 LEU B N 1
ATOM 2769 C CA . LEU B 1 112 ? 7.129 -2.113 3.836 1 93.62 112 LEU B CA 1
ATOM 2770 C C . LEU B 1 112 ? 6.664 -3.459 3.289 1 93.62 112 LEU B C 1
ATOM 2772 O O . LEU B 1 112 ? 5.48 -3.797 3.373 1 93.62 112 LEU B O 1
ATOM 2776 N N . ILE B 1 113 ? 7.617 -4.211 2.77 1 90.56 113 ILE B N 1
ATOM 2777 C CA . ILE B 1 113 ? 7.348 -5.488 2.121 1 90.56 113 ILE B CA 1
ATOM 2778 C C . ILE B 1 113 ? 7.863 -6.629 2.996 1 90.56 113 ILE B C 1
ATOM 2780 O O . ILE B 1 113 ? 9.062 -6.723 3.258 1 90.56 113 ILE B O 1
ATOM 2784 N N . PRO B 1 114 ? 6.969 -7.418 3.514 1 88 114 PRO B N 1
ATOM 2785 C CA . PRO B 1 114 ? 7.461 -8.539 4.324 1 88 114 PRO B CA 1
ATOM 2786 C C . PRO B 1 114 ? 8.383 -9.469 3.541 1 88 114 PRO B C 1
ATOM 2788 O O . PRO B 1 114 ? 8.148 -9.727 2.357 1 88 114 PRO B O 1
ATOM 2791 N N . GLU B 1 115 ? 9.469 -9.68 4.176 1 78.25 115 GLU B N 1
ATOM 2792 C CA . GLU B 1 115 ? 10.383 -10.641 3.561 1 78.25 115 GLU B CA 1
ATOM 2793 C C . GLU B 1 115 ? 10.141 -12.047 4.094 1 78.25 115 GLU B C 1
ATOM 2795 O O . GLU B 1 115 ? 10.117 -12.258 5.309 1 78.25 115 GLU B O 1
ATOM 2800 N N . THR B 1 116 ? 9.281 -12.539 3.676 1 59.47 116 THR B N 1
ATOM 2801 C CA . THR B 1 116 ? 9.086 -13.914 4.117 1 59.47 116 THR B CA 1
ATOM 2802 C C . THR B 1 116 ? 10.414 -14.664 4.152 1 59.47 116 THR B C 1
ATOM 2804 O O . THR B 1 116 ? 11.297 -14.414 3.332 1 59.47 116 THR B O 1
ATOM 2807 N N . LYS B 1 117 ? 11.047 -14.68 5.543 1 48.25 117 LYS B N 1
ATOM 2808 C CA . LYS B 1 117 ? 12.266 -15.461 5.746 1 48.25 117 LYS B CA 1
ATOM 2809 C C . LYS B 1 117 ? 12.484 -16.453 4.602 1 48.25 117 LYS B C 1
ATOM 2811 O O . LYS B 1 117 ? 11.555 -17.141 4.191 1 48.25 117 LYS B O 1
ATOM 2816 N N . ARG B 1 118 ? 13.5 -16.062 3.725 1 42.72 118 ARG B N 1
ATOM 2817 C CA . ARG B 1 118 ? 14.125 -17.234 3.131 1 42.72 118 ARG B CA 1
ATOM 2818 C C . ARG B 1 118 ? 14.195 -18.375 4.133 1 42.72 118 ARG B C 1
ATOM 2820 O O . ARG B 1 118 ? 14.906 -18.297 5.141 1 42.72 118 ARG B O 1
ATOM 2827 N N . GLY B 1 119 ? 13.289 -18.875 4.801 1 35.28 119 GLY B N 1
ATOM 2828 C CA . GLY B 1 119 ? 13.867 -20.016 5.48 1 35.28 119 GLY B CA 1
ATOM 2829 C C . GLY B 1 119 ? 15.258 -20.375 4.977 1 35.28 119 GLY B C 1
ATOM 2830 O O . GLY B 1 119 ? 15.625 -20.016 3.857 1 35.28 119 GLY B O 1
ATOM 2831 N N . GLN B 1 120 ? 16.406 -20.703 5.914 1 34.12 120 GLN B N 1
ATOM 2832 C CA . GLN B 1 120 ? 17.25 -21.906 5.918 1 34.12 120 GLN B CA 1
ATOM 2833 C C . GLN B 1 120 ? 16.672 -22.969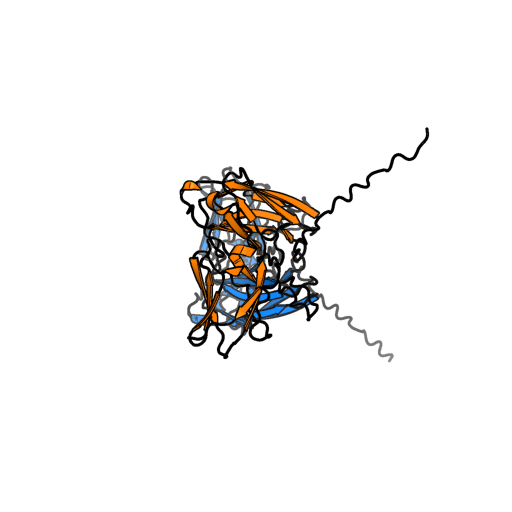 4.98 1 34.12 120 GLN B C 1
ATOM 2835 O O . GLN B 1 120 ? 15.477 -22.984 4.707 1 34.12 120 GLN B O 1
ATOM 2840 N N . GLN B 1 121 ? 17.406 -24.094 4.609 1 30.72 121 GLN B N 1
ATOM 2841 C CA . GLN B 1 121 ? 17.359 -25.453 4.086 1 30.72 121 GLN B CA 1
ATOM 2842 C C . GLN B 1 121 ? 16.062 -26.156 4.488 1 30.72 121 GLN B C 1
ATOM 2844 O O . GLN B 1 121 ? 15.906 -27.359 4.27 1 30.72 121 GLN B O 1
ATOM 2849 N N . ASN B 1 122 ? 15.453 -26.062 5.727 1 32.16 122 ASN B N 1
ATOM 2850 C CA . ASN B 1 122 ? 14.727 -27.328 5.586 1 32.16 122 ASN B CA 1
ATOM 2851 C C . ASN B 1 122 ? 13.977 -27.391 4.258 1 32.16 122 ASN B C 1
ATOM 2853 O O . ASN B 1 122 ? 13.672 -26.359 3.656 1 32.16 122 ASN B O 1
ATOM 2857 N N . ASN B 1 123 ? 13.688 -28.594 3.699 1 30.97 123 ASN B N 1
ATOM 2858 C CA . ASN B 1 123 ? 13.148 -29.203 2.49 1 30.97 123 ASN B CA 1
ATOM 2859 C C . ASN B 1 123 ? 11.922 -28.453 1.979 1 30.97 123 ASN B C 1
ATOM 2861 O O . ASN B 1 123 ? 11.43 -28.734 0.886 1 30.97 123 ASN B O 1
ATOM 2865 N N . SER B 1 124 ? 10.938 -28.203 2.883 1 31.12 124 SER B N 1
ATOM 2866 C CA . SER B 1 124 ? 9.625 -28.094 2.252 1 31.12 124 SER B CA 1
ATOM 2867 C C . SER B 1 124 ? 9.492 -26.781 1.492 1 31.12 124 SER B C 1
ATOM 2869 O O . SER B 1 124 ? 10.055 -25.766 1.897 1 31.12 124 SER B O 1
ATOM 2871 N N . GLY B 1 125 ? 9.344 -26.672 0.147 1 33 125 GLY B N 1
ATOM 2872 C CA . GLY B 1 125 ? 8.812 -25.938 -0.989 1 33 125 GLY B CA 1
ATOM 2873 C C . GLY B 1 125 ? 7.949 -24.75 -0.586 1 33 125 GLY B C 1
ATOM 2874 O O . GLY B 1 125 ? 7.109 -24.297 -1.365 1 33 125 GLY B O 1
ATOM 2875 N N . ASP B 1 126 ? 7.867 -24.453 0.625 1 36.47 126 ASP B N 1
ATOM 2876 C CA . ASP B 1 126 ? 6.719 -23.578 0.835 1 36.47 126 ASP B CA 1
ATOM 2877 C C . ASP B 1 126 ? 6.938 -22.219 0.19 1 36.47 126 ASP B C 1
ATOM 2879 O O . ASP B 1 126 ? 7.379 -21.281 0.853 1 36.47 126 ASP B O 1
ATOM 2883 N N . LEU B 1 127 ? 7.926 -21.984 -0.725 1 38.09 127 LEU B N 1
ATOM 2884 C CA . LEU B 1 127 ? 8.016 -20.812 -1.587 1 38.09 127 LEU B CA 1
ATOM 2885 C C . LEU B 1 127 ? 6.625 -20.266 -1.909 1 38.09 127 LEU B C 1
ATOM 2887 O O . LEU B 1 127 ? 6.473 -19.406 -2.785 1 38.09 127 LEU B O 1
ATOM 2891 N N . SER B 1 128 ? 5.648 -21.25 -1.747 1 39.41 128 SER B N 1
ATOM 2892 C CA . SER B 1 128 ? 4.355 -21.125 -2.412 1 39.41 128 SER B CA 1
ATOM 2893 C C . SER B 1 128 ? 3.895 -19.672 -2.443 1 39.41 128 SER B C 1
ATOM 2895 O O . SER B 1 128 ? 3.693 -19.109 -3.52 1 39.41 128 SER B O 1
ATOM 2897 N N . LEU B 1 129 ? 2.844 -19.438 -1.596 1 44.91 129 LEU B N 1
ATOM 2898 C CA . LEU B 1 129 ? 1.541 -18.812 -1.792 1 44.91 129 LEU B CA 1
ATOM 2899 C C . LEU B 1 129 ? 1.644 -17.297 -1.685 1 44.91 129 LEU B C 1
ATOM 2901 O O . LEU B 1 129 ? 1.293 -16.719 -0.654 1 44.91 129 LEU B O 1
ATOM 2905 N N . LYS B 1 130 ? 2.838 -16.656 -2.037 1 53.38 130 LYS B N 1
ATOM 2906 C CA . LYS B 1 130 ? 3.197 -15.398 -1.39 1 53.38 130 LYS B CA 1
ATOM 2907 C C . LYS B 1 130 ? 2.174 -14.312 -1.697 1 53.38 130 LYS B C 1
ATOM 2909 O O . LYS B 1 130 ? 2.021 -13.906 -2.85 1 53.38 130 LYS B O 1
ATOM 2914 N N . ILE B 1 131 ? 1.01 -14.438 -1.043 1 58.69 131 ILE B N 1
ATOM 2915 C CA . ILE B 1 131 ? 0.274 -13.18 -0.977 1 58.69 131 ILE B CA 1
ATOM 2916 C C . ILE B 1 131 ? 1.25 -12.008 -1.017 1 58.69 131 ILE B C 1
ATOM 2918 O O . ILE B 1 131 ? 2.256 -12 -0.302 1 58.69 131 ILE B O 1
ATOM 2922 N N . ASN B 1 132 ? 1.095 -11.375 -2.193 1 80.12 132 ASN B N 1
ATOM 2923 C CA . ASN B 1 132 ? 1.834 -10.117 -2.189 1 80.12 132 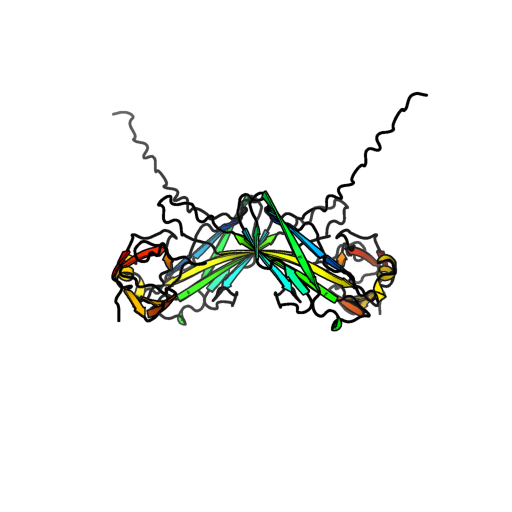ASN B CA 1
ATOM 2924 C C . ASN B 1 132 ? 1.22 -9.102 -1.224 1 80.12 132 ASN B C 1
ATOM 2926 O O . ASN B 1 132 ? 0.007 -8.883 -1.235 1 80.12 132 ASN B O 1
ATOM 2930 N N . MET B 1 133 ? 1.98 -8.805 -0.185 1 88.5 133 MET B N 1
ATOM 2931 C CA . MET B 1 133 ? 1.545 -7.797 0.782 1 88.5 133 MET B CA 1
ATOM 2932 C C . MET B 1 133 ? 2.52 -6.625 0.826 1 88.5 133 MET B C 1
ATOM 2934 O O . MET B 1 133 ? 3.734 -6.82 0.773 1 88.5 133 MET B O 1
ATOM 2938 N N . VAL B 1 134 ? 1.958 -5.469 0.913 1 91.62 134 VAL B N 1
ATOM 2939 C CA . VAL B 1 134 ? 2.771 -4.266 1.052 1 91.62 134 VAL B CA 1
ATOM 2940 C C . VAL B 1 134 ? 2.07 -3.275 1.978 1 91.62 134 VAL B C 1
ATOM 2942 O O . VAL B 1 134 ? 0.868 -3.035 1.846 1 91.62 134 VAL B O 1
ATOM 2945 N N . THR B 1 135 ? 2.721 -2.785 2.949 1 92.56 135 THR B N 1
ATOM 2946 C CA . THR B 1 135 ? 2.209 -1.703 3.783 1 92.56 135 THR B CA 1
ATOM 2947 C C . THR B 1 135 ? 2.836 -0.37 3.383 1 92.56 135 THR B C 1
ATOM 2949 O O . THR B 1 135 ? 4.059 -0.251 3.307 1 92.56 135 THR B O 1
ATOM 2952 N N . LYS B 1 136 ? 2.025 0.582 3.117 1 93.38 136 LYS B N 1
ATOM 2953 C CA . LYS B 1 136 ? 2.465 1.938 2.803 1 93.38 136 LYS B CA 1
ATOM 2954 C C . LYS B 1 136 ? 2.236 2.877 3.984 1 93.38 136 LYS B C 1
ATOM 2956 O O . LYS B 1 136 ? 1.152 2.891 4.57 1 93.38 136 LYS B O 1
ATOM 2961 N N . ILE B 1 137 ? 3.225 3.59 4.34 1 93.38 137 ILE B N 1
ATOM 2962 C CA . ILE B 1 137 ? 3.109 4.625 5.363 1 93.38 137 ILE B CA 1
ATOM 2963 C C . ILE B 1 137 ? 3.494 5.98 4.773 1 93.38 137 ILE B C 1
ATOM 2965 O O . ILE B 1 137 ? 4.512 6.098 4.086 1 93.38 137 ILE B O 1
ATOM 2969 N N . ILE B 1 138 ? 2.682 6.957 5.047 1 93.69 138 ILE B N 1
ATOM 2970 C CA . ILE B 1 138 ? 2.926 8.281 4.48 1 93.69 138 ILE B CA 1
ATOM 2971 C C . ILE B 1 138 ? 2.76 9.344 5.562 1 93.69 138 ILE B C 1
ATOM 2973 O O . ILE B 1 138 ? 1.826 9.281 6.363 1 93.69 138 ILE B O 1
ATOM 2977 N N . ILE B 1 139 ? 3.689 10.266 5.625 1 93.31 139 ILE B N 1
ATOM 2978 C CA . ILE B 1 139 ? 3.516 11.445 6.469 1 93.31 139 ILE B CA 1
ATOM 2979 C C . ILE B 1 139 ? 3.838 12.703 5.664 1 93.31 139 ILE B C 1
ATOM 2981 O O . ILE B 1 139 ? 4.559 12.641 4.668 1 93.31 139 ILE B O 1
ATOM 2985 N N . LYS B 1 140 ? 3.289 13.789 6.121 1 94.44 140 LYS B N 1
ATOM 2986 C CA . LYS B 1 140 ? 3.508 15.07 5.461 1 94.44 140 LYS B CA 1
ATOM 2987 C C . LYS B 1 140 ? 4.832 15.695 5.895 1 94.44 140 LYS B C 1
ATOM 2989 O O . LYS B 1 140 ? 5.238 15.562 7.051 1 94.44 140 LYS B O 1
ATOM 2994 N N . GLY B 1 141 ? 5.43 16.359 4.949 1 96 141 GLY B N 1
ATOM 2995 C CA . GLY B 1 141 ? 6.57 17.219 5.211 1 96 141 GLY B CA 1
ATOM 2996 C C . GLY B 1 141 ? 6.387 18.625 4.68 1 96 141 GLY B C 1
ATOM 2997 O O . GLY B 1 141 ? 5.727 18.828 3.66 1 96 141 GLY B O 1
ATOM 2998 N N . PHE B 1 142 ? 7.074 19.547 5.41 1 96.44 142 PHE B N 1
ATOM 2999 C CA . PHE B 1 142 ? 7.008 20.938 5.02 1 96.44 142 PHE B CA 1
ATOM 3000 C C . PHE B 1 142 ? 8.406 21.547 4.957 1 96.44 142 PHE B C 1
ATOM 3002 O O . PHE B 1 142 ? 9.148 21.516 5.938 1 96.44 142 PHE B O 1
ATOM 3009 N N . TYR B 1 143 ? 8.75 22.078 3.807 1 97.44 143 TYR B N 1
ATOM 3010 C CA . TYR B 1 143 ? 9.953 22.906 3.703 1 97.44 143 TYR B CA 1
ATOM 3011 C C . TYR B 1 143 ? 9.648 24.344 4.074 1 97.44 143 TYR B C 1
ATOM 3013 O O . TYR B 1 143 ? 8.727 24.953 3.527 1 97.44 143 TYR B O 1
ATOM 3021 N N . ARG B 1 144 ? 10.438 24.875 4.957 1 96.5 144 ARG B N 1
ATOM 3022 C CA . ARG B 1 144 ? 10.195 26.219 5.473 1 96.5 144 ARG B CA 1
ATOM 3023 C C . ARG B 1 144 ? 11.375 27.141 5.191 1 96.5 144 ARG B C 1
ATOM 3025 O O . ARG B 1 144 ? 12.422 27.031 5.836 1 96.5 144 ARG B O 1
ATOM 3032 N N . PRO B 1 145 ? 11.164 28.047 4.328 1 95.62 145 PRO B N 1
ATOM 3033 C CA . PRO B 1 145 ? 12.234 29.016 4.055 1 95.62 145 PRO B CA 1
ATOM 3034 C C . PRO B 1 145 ? 12.57 29.875 5.262 1 95.62 145 PRO B C 1
ATOM 3036 O O . PRO B 1 145 ? 11.719 30.109 6.125 1 95.62 145 PRO B O 1
ATOM 3039 N N . ASN B 1 146 ? 13.766 30.406 5.273 1 91.88 146 ASN B N 1
ATOM 3040 C CA . ASN B 1 146 ? 14.25 31.234 6.379 1 91.88 146 ASN B CA 1
ATOM 3041 C C . ASN B 1 146 ? 13.414 32.5 6.555 1 91.88 146 ASN B C 1
ATOM 3043 O O . ASN B 1 146 ? 13.273 33 7.672 1 91.88 146 ASN B O 1
ATOM 3047 N N . GLU B 1 147 ? 12.906 32.938 5.477 1 88.56 147 GLU B N 1
ATOM 3048 C CA . GLU B 1 147 ? 12.125 34.156 5.508 1 88.56 147 GLU B CA 1
ATOM 3049 C C . GLU B 1 147 ? 10.867 34 6.348 1 88.56 147 GLU B C 1
ATOM 3051 O O . GLU B 1 147 ? 10.273 35 6.793 1 88.56 147 GLU B O 1
ATOM 3056 N N . LEU B 1 148 ? 10.422 32.719 6.555 1 88.56 148 LEU B N 1
ATOM 3057 C CA . LEU B 1 148 ? 9.195 32.438 7.301 1 88.56 148 LEU B CA 1
ATOM 3058 C C . LEU B 1 148 ? 9.508 32.188 8.773 1 88.56 148 LEU B C 1
ATOM 3060 O O . LEU B 1 148 ? 8.602 31.938 9.57 1 88.56 148 LEU B O 1
ATOM 3064 N N . ALA B 1 149 ? 10.781 31.953 9.18 1 65.19 149 ALA B N 1
ATOM 3065 C CA . ALA B 1 149 ? 11.203 31.438 10.477 1 65.19 149 ALA B CA 1
ATOM 3066 C C . ALA B 1 149 ? 10.461 32.125 11.617 1 65.19 149 ALA B C 1
ATOM 3068 O O . ALA B 1 149 ? 10.188 31.516 12.656 1 65.19 149 ALA B O 1
ATOM 3069 N N . ILE B 1 150 ? 10.516 33.469 11.797 1 60.88 150 ILE B N 1
ATOM 3070 C CA . ILE B 1 150 ? 10.492 33.969 13.172 1 60.88 150 ILE B CA 1
ATOM 3071 C C . ILE B 1 150 ? 9.07 33.875 13.719 1 60.88 150 ILE B C 1
ATOM 3073 O O . ILE B 1 150 ? 8.867 33.688 14.922 1 60.88 150 ILE B O 1
ATOM 3077 N N . THR B 1 151 ? 7.906 33.844 13.273 1 70.62 151 THR B N 1
ATOM 3078 C CA . THR B 1 151 ? 6.715 34.156 14.047 1 70.62 151 THR B CA 1
ATOM 3079 C C . THR B 1 151 ? 5.953 32.906 14.43 1 70.62 151 THR B C 1
ATOM 3081 O O . THR B 1 151 ? 6.141 31.844 13.82 1 70.62 151 THR B O 1
ATOM 3084 N N . SER B 1 152 ? 5.312 32.875 15.586 1 86.56 152 SER B N 1
ATOM 3085 C CA . SER B 1 152 ? 4.508 31.797 16.156 1 86.56 152 SER B CA 1
ATOM 3086 C C . SER B 1 152 ? 3.436 31.344 15.172 1 86.56 152 SER B C 1
ATOM 3088 O O . SER B 1 152 ? 2.771 32.156 14.539 1 86.56 152 SER B O 1
ATOM 3090 N N . LEU B 1 153 ? 3.318 30.078 14.914 1 92.88 153 LEU B N 1
ATOM 3091 C CA . LEU B 1 153 ? 2.242 29.516 14.102 1 92.88 153 LEU B CA 1
ATOM 3092 C C . LEU B 1 153 ? 0.882 29.984 14.602 1 92.88 153 LEU B C 1
ATOM 3094 O O . LEU B 1 153 ? -0.032 30.219 13.805 1 92.88 153 LEU B O 1
ATOM 3098 N N . ASP B 1 154 ? 0.81 30.219 15.852 1 94.12 154 ASP B N 1
ATOM 3099 C CA . ASP B 1 154 ? -0.443 30.688 16.438 1 94.12 154 ASP B CA 1
ATOM 3100 C C . ASP B 1 154 ? -0.841 32.062 15.891 1 94.12 154 ASP B C 1
ATOM 3102 O O . ASP B 1 154 ? -2.018 32.312 15.617 1 94.12 154 ASP B O 1
ATOM 3106 N N . SER B 1 155 ? 0.13 32.875 15.812 1 94.31 155 SER B N 1
ATOM 3107 C CA . SER B 1 155 ? -0.154 34.219 15.305 1 94.31 155 SER B CA 1
ATOM 3108 C C . SER B 1 155 ? -0.65 34.156 13.867 1 94.31 155 SER B C 1
ATOM 3110 O O . SER B 1 155 ? -1.485 34.969 13.461 1 94.31 155 SER B O 1
ATOM 3112 N N . HIS B 1 156 ? -0.155 33.219 13.141 1 95.31 156 HIS B N 1
ATOM 3113 C CA . HIS B 1 156 ? -0.59 33.062 11.758 1 95.31 156 HIS B CA 1
ATOM 3114 C C . HIS B 1 156 ? -1.946 32.375 11.68 1 95.31 156 HIS B C 1
ATOM 3116 O O . HIS B 1 156 ? -2.783 32.719 10.852 1 95.31 156 HIS B O 1
ATOM 3122 N N . ALA B 1 157 ? -2.127 31.453 12.562 1 96.25 157 ALA B N 1
ATOM 3123 C CA . ALA B 1 157 ? -3.4 30.75 12.586 1 96.25 157 ALA B CA 1
ATOM 3124 C C . ALA B 1 157 ? -4.562 31.703 12.836 1 96.25 157 ALA B C 1
ATOM 3126 O O . ALA B 1 157 ? -5.668 31.484 12.336 1 96.25 157 ALA B O 1
ATOM 3127 N N . LYS B 1 158 ? -4.324 32.719 13.602 1 95.12 158 LYS B N 1
ATOM 3128 C CA . LYS B 1 158 ? -5.348 33.719 13.93 1 95.12 158 LYS B CA 1
ATOM 3129 C C . LYS B 1 158 ? -5.848 34.438 12.672 1 95.12 158 LYS B C 1
ATOM 3131 O O . LYS B 1 158 ? -6.922 35.031 12.68 1 95.12 158 LYS B O 1
ATOM 3136 N N . LYS B 1 159 ? -5.047 34.375 11.648 1 95.81 159 LYS B N 1
ATOM 3137 C CA . LYS B 1 159 ? -5.395 35.094 10.422 1 95.81 159 LYS B CA 1
ATOM 3138 C C . LYS B 1 159 ? -6.293 34.25 9.523 1 95.81 159 LYS B C 1
ATOM 3140 O O . LYS B 1 159 ? -6.832 34.75 8.531 1 95.81 159 LYS B O 1
ATOM 3145 N N . ILE B 1 160 ? -6.43 32.969 9.867 1 97.12 160 ILE B N 1
ATOM 3146 C CA . ILE B 1 160 ? -7.324 32.094 9.117 1 97.12 160 ILE B CA 1
ATOM 3147 C C . ILE B 1 160 ? -8.773 32.531 9.328 1 97.12 160 ILE B C 1
ATOM 3149 O O . ILE B 1 160 ? -9.18 32.812 10.453 1 97.12 160 ILE B O 1
ATOM 3153 N N . THR B 1 161 ? -9.562 32.625 8.266 1 96.5 161 THR B N 1
ATOM 3154 C CA . THR B 1 161 ? -10.961 33.031 8.375 1 96.5 161 THR B CA 1
ATOM 3155 C C . THR B 1 161 ? -11.875 31.984 7.723 1 96.5 161 THR B C 1
ATOM 3157 O O . THR B 1 161 ? -11.422 31.172 6.914 1 96.5 161 THR B O 1
ATOM 3160 N N . PHE B 1 162 ? -13.125 32.031 8.07 1 95.75 162 PHE B N 1
ATOM 3161 C CA . PHE B 1 162 ? -14.172 31.156 7.559 1 95.75 162 PHE B CA 1
ATOM 3162 C C . PHE B 1 162 ? -15.336 31.969 7.004 1 95.75 162 PHE B C 1
ATOM 3164 O O . PHE B 1 162 ? -15.836 32.875 7.672 1 95.75 162 PHE B O 1
ATOM 3171 N N . LYS B 1 163 ? -15.711 31.625 5.809 1 94.25 163 LYS B N 1
ATOM 3172 C CA . LYS B 1 163 ? -16.797 32.344 5.156 1 94.25 163 LYS B CA 1
ATOM 3173 C C . LYS B 1 163 ? -17.812 31.375 4.555 1 94.25 163 LYS B C 1
ATOM 3175 O O . LYS B 1 163 ? -17.438 30.391 3.922 1 94.25 163 LYS B O 1
ATOM 3180 N N . LYS B 1 164 ? -19.047 31.625 4.77 1 92.31 164 LYS B N 1
ATOM 3181 C CA . LYS B 1 164 ? -20.109 30.828 4.133 1 92.31 164 LYS B CA 1
ATOM 3182 C C . LYS B 1 164 ? -20.328 31.297 2.691 1 92.31 164 LYS B C 1
ATOM 3184 O O . LYS B 1 164 ? -20.531 32.469 2.436 1 92.31 164 LYS B O 1
ATOM 3189 N N . VAL B 1 165 ? -20.219 30.438 1.749 1 90.25 165 VAL B N 1
ATOM 3190 C CA . VAL B 1 165 ? -20.469 30.688 0.334 1 90.25 165 VAL B CA 1
ATOM 3191 C C . VAL B 1 165 ? -21.375 29.609 -0.237 1 90.25 165 VAL B C 1
ATOM 3193 O O . VAL B 1 165 ? -20.906 28.5 -0.548 1 90.25 165 VAL B O 1
ATOM 3196 N N . GLY B 1 166 ? -22.625 29.891 -0.396 1 88.69 166 GLY B N 1
ATOM 3197 C CA . GLY B 1 166 ? -23.562 28.875 -0.843 1 88.69 166 GLY B CA 1
ATOM 3198 C C . GLY B 1 166 ? -23.656 27.688 0.101 1 88.69 166 GLY B C 1
ATOM 3199 O O . GLY B 1 166 ? -23.953 27.859 1.287 1 88.69 166 GLY B O 1
ATOM 3200 N N . ASN B 1 167 ? -23.344 26.484 -0.442 1 89.94 167 ASN B N 1
ATOM 3201 C CA . ASN B 1 167 ? -23.438 25.266 0.351 1 89.94 167 ASN B CA 1
ATOM 3202 C C . ASN B 1 167 ? -22.078 24.828 0.867 1 89.94 167 ASN B C 1
ATOM 3204 O O . ASN B 1 167 ? -21.875 23.641 1.155 1 89.94 167 ASN B O 1
ATOM 3208 N N . ASN B 1 168 ? -21.234 25.906 0.972 1 93.56 168 ASN B N 1
ATOM 3209 C CA . ASN B 1 168 ? -19.891 25.609 1.457 1 93.56 168 ASN B CA 1
ATOM 3210 C C . ASN B 1 168 ? -19.438 26.609 2.518 1 93.56 168 ASN B C 1
ATOM 3212 O O . ASN B 1 168 ? -19.984 27.719 2.602 1 93.56 168 ASN B O 1
ATOM 3216 N N . VAL B 1 169 ? -18.547 26.141 3.312 1 93.88 169 VAL B N 1
ATOM 3217 C CA . VAL B 1 169 ? -17.719 27.062 4.105 1 93.88 169 VAL B CA 1
ATOM 3218 C C . VAL B 1 169 ? -16.312 27.109 3.525 1 93.88 169 VAL B C 1
ATOM 3220 O O . VAL B 1 169 ? -15.656 26.078 3.373 1 93.88 169 VAL B O 1
ATOM 3223 N N . GLN B 1 170 ? -15.969 28.281 3.209 1 95.69 170 GLN B N 1
ATOM 3224 C CA . GLN B 1 170 ? -14.633 28.484 2.668 1 95.69 170 GLN B CA 1
ATOM 3225 C C . GLN B 1 170 ? -13.641 28.828 3.777 1 95.69 170 GLN B C 1
ATOM 3227 O O . GLN B 1 170 ? -13.852 29.766 4.543 1 95.69 170 GLN B O 1
ATOM 3232 N N . VAL B 1 171 ? -12.625 28.062 3.934 1 96.69 171 VAL B N 1
ATOM 3233 C CA . VAL B 1 171 ? -11.5 28.344 4.82 1 96.69 171 VAL B CA 1
ATOM 3234 C C . VAL B 1 171 ? -10.43 29.141 4.07 1 96.69 171 VAL B C 1
ATOM 3236 O O . VAL B 1 171 ? -9.836 28.641 3.113 1 96.69 171 VAL B O 1
ATOM 3239 N N . ASN B 1 172 ? -10.172 30.328 4.566 1 97.5 172 ASN B N 1
ATOM 3240 C CA . ASN B 1 172 ? -9.211 31.203 3.889 1 97.5 172 ASN B CA 1
ATOM 3241 C C . ASN B 1 172 ? -7.902 31.281 4.66 1 97.5 172 ASN B C 1
ATOM 3243 O O . ASN B 1 172 ? -7.898 31.625 5.848 1 97.5 172 ASN B O 1
ATOM 3247 N N . ASN B 1 173 ? -6.801 31.031 3.967 1 98.25 173 ASN B N 1
ATOM 3248 C CA . ASN B 1 173 ? -5.461 31.094 4.535 1 98.25 173 ASN B CA 1
ATOM 3249 C C . ASN B 1 173 ? -4.602 32.156 3.834 1 98.25 173 ASN B C 1
ATOM 3251 O O . ASN B 1 173 ? -3.99 31.875 2.803 1 98.25 173 ASN B O 1
ATOM 3255 N N . PRO B 1 174 ? -4.488 33.312 4.43 1 98.12 174 PRO B N 1
ATOM 3256 C CA . PRO B 1 174 ? -3.662 34.344 3.805 1 98.12 174 PRO B CA 1
ATOM 3257 C C . PRO B 1 174 ? -2.195 34.25 4.223 1 98.12 174 PRO B C 1
ATOM 3259 O O . PRO B 1 174 ? -1.425 35.188 3.969 1 98.12 174 PRO B O 1
ATOM 3262 N N . THR B 1 175 ? -1.852 33.219 4.922 1 97.12 175 THR B N 1
ATOM 3263 C CA . THR B 1 175 ? -0.521 33.125 5.508 1 97.12 175 THR B CA 1
ATOM 3264 C C . THR B 1 175 ? 0.385 32.25 4.645 1 97.12 175 THR B C 1
ATOM 3266 O O . THR B 1 175 ? -0.094 31.531 3.766 1 97.12 175 THR B O 1
ATOM 3269 N N . PRO B 1 176 ? 1.69 32.219 4.887 1 96.94 176 PRO B N 1
ATOM 3270 C CA . PRO B 1 176 ? 2.625 31.438 4.082 1 96.94 176 PRO B CA 1
ATOM 3271 C C . PRO B 1 176 ? 2.793 30 4.598 1 96.94 176 PRO B C 1
ATOM 3273 O O . PRO B 1 176 ? 3.715 29.297 4.18 1 96.94 176 PRO B O 1
ATOM 3276 N N . TYR B 1 177 ? 1.929 29.547 5.5 1 97 177 TYR B N 1
ATOM 3277 C CA . TYR B 1 177 ? 2.062 28.219 6.102 1 97 177 TYR B CA 1
ATOM 3278 C C . TYR B 1 177 ? 0.907 27.312 5.695 1 97 177 TYR B C 1
ATOM 3280 O O . TYR B 1 177 ? -0.191 27.797 5.402 1 97 177 TYR B O 1
ATOM 3288 N N . TYR B 1 178 ? 1.186 26.016 5.645 1 96.5 178 TYR B N 1
ATOM 3289 C CA . TYR B 1 178 ? 0.099 25.031 5.609 1 96.5 178 TYR B CA 1
ATOM 3290 C C . TYR B 1 178 ? -0.539 24.875 6.984 1 96.5 178 TYR B C 1
ATOM 3292 O O . TYR B 1 178 ? 0.161 24.844 8 1 96.5 178 TYR B O 1
ATOM 3300 N N . PHE B 1 179 ? -1.796 24.734 6.984 1 95.44 179 PHE B N 1
ATOM 3301 C CA . PHE B 1 179 ? -2.498 24.422 8.227 1 95.44 179 PHE B CA 1
ATOM 3302 C C . PHE B 1 179 ? -3.432 23.234 8.031 1 95.44 179 PHE B C 1
ATOM 3304 O O . PHE B 1 179 ? -4.336 23.281 7.191 1 95.44 179 PHE B O 1
ATOM 3311 N N . THR B 1 180 ? -3.164 22.219 8.758 1 93.25 180 THR B N 1
ATOM 3312 C CA . THR B 1 180 ? -4.113 21.125 8.844 1 93.25 180 THR B CA 1
ATOM 3313 C C . THR B 1 180 ? -5.16 21.391 9.922 1 93.25 180 THR B C 1
ATOM 3315 O O . THR B 1 180 ? -4.836 21.469 11.109 1 93.25 180 THR B O 1
ATOM 3318 N N . VAL B 1 181 ? -6.355 21.469 9.461 1 91.75 181 VAL B N 1
ATOM 3319 C CA . VAL B 1 181 ? -7.449 21.812 10.367 1 91.75 181 VAL B CA 1
ATOM 3320 C C . VAL B 1 181 ? -7.977 20.547 11.047 1 91.75 181 VAL B C 1
ATOM 3322 O O . VAL B 1 181 ? -8.305 19.562 10.375 1 91.75 181 VAL B O 1
ATOM 3325 N N . SER B 1 182 ? -8.016 20.656 12.328 1 89 182 SER B N 1
ATOM 3326 C CA . SER B 1 182 ? -8.469 19.531 13.133 1 89 182 SER B CA 1
ATOM 3327 C C . SER B 1 182 ? -9.523 19.969 14.148 1 89 182 SER B C 1
ATOM 3329 O O . SER B 1 182 ? -9.664 21.172 14.422 1 89 182 SER B O 1
ATOM 3331 N N . ASN B 1 183 ? -10.328 18.984 14.602 1 90.31 183 ASN B N 1
ATOM 3332 C CA . ASN B 1 183 ? -11.367 19.25 15.586 1 90.31 183 ASN B CA 1
ATOM 3333 C C . ASN B 1 183 ? -12.273 20.391 15.156 1 90.31 183 ASN B C 1
ATOM 3335 O O . ASN B 1 183 ? -12.57 21.297 15.953 1 90.31 183 ASN B O 1
ATOM 3339 N N . LEU B 1 184 ? -12.609 20.328 13.938 1 91.69 184 LEU B N 1
ATOM 3340 C CA . LEU B 1 184 ? -13.445 21.359 13.336 1 91.69 184 LEU B CA 1
ATOM 3341 C C . LEU B 1 184 ? -14.906 21.172 13.734 1 91.69 184 LEU B C 1
ATOM 3343 O O . LEU B 1 184 ? -15.484 20.094 13.523 1 91.69 184 LEU B O 1
ATOM 3347 N N . LYS B 1 185 ? -15.469 22.203 14.328 1 93 185 LYS B N 1
ATOM 3348 C CA . LYS B 1 185 ? -16.875 22.188 14.727 1 93 185 LYS B CA 1
ATOM 3349 C C . LYS B 1 185 ? -17.609 23.406 14.188 1 93 185 LYS B C 1
ATOM 3351 O O . LYS B 1 185 ? -17.125 24.547 14.297 1 93 185 LYS B O 1
ATOM 3356 N N . PHE B 1 186 ? -18.734 23.094 13.656 1 92.5 186 PHE B N 1
ATOM 3357 C CA . PHE B 1 186 ? -19.656 24.141 13.234 1 92.5 186 PHE B CA 1
ATOM 3358 C C . PHE B 1 186 ? -20.875 24.203 14.156 1 92.5 186 PHE B C 1
ATOM 3360 O O . PHE B 1 186 ? -21.625 23.234 14.25 1 92.5 186 PHE B O 1
ATOM 3367 N N . ASP B 1 187 ? -20.969 25.328 14.867 1 93 187 ASP B N 1
ATOM 3368 C CA . ASP B 1 187 ? -22.047 25.484 15.844 1 93 187 ASP B CA 1
ATOM 3369 C C . ASP B 1 187 ? -22.078 24.312 16.828 1 93 187 ASP B C 1
ATOM 3371 O O . ASP B 1 187 ? -23.141 23.75 17.078 1 93 187 ASP B O 1
ATOM 3375 N N . GLY B 1 188 ? -20.891 23.891 17.109 1 90.19 188 GLY B N 1
ATOM 3376 C CA . GLY B 1 188 ? -20.766 22.875 18.141 1 90.19 188 GLY B CA 1
ATOM 3377 C C . GLY B 1 188 ? -20.797 21.453 17.594 1 90.19 188 GLY B C 1
ATOM 3378 O O . GLY B 1 188 ? -20.516 20.5 18.328 1 90.19 188 GLY B O 1
ATOM 3379 N N . LYS B 1 189 ? -21.141 21.312 16.359 1 89.19 189 LYS B N 1
ATOM 3380 C CA . LYS B 1 189 ? -21.219 19.984 15.773 1 89.19 189 LYS B CA 1
ATOM 3381 C C . LYS B 1 189 ? -19.938 19.656 14.992 1 89.19 189 LYS B C 1
ATOM 3383 O O . LYS B 1 189 ? -19.5 20.453 14.156 1 89.19 189 LYS B O 1
ATOM 3388 N N . SER B 1 190 ? -19.422 18.547 15.258 1 89.69 190 SER B N 1
ATOM 3389 C CA . SER B 1 190 ? -18.172 18.141 14.633 1 89.69 190 SER B CA 1
ATOM 3390 C C . SER B 1 190 ? -18.328 17.938 13.133 1 89.69 190 SER B C 1
ATOM 3392 O O . SER B 1 190 ? -19.344 17.375 12.68 1 89.69 190 SER B O 1
ATOM 3394 N N . TYR B 1 191 ? -17.359 18.469 12.438 1 86.94 191 TYR B N 1
ATOM 3395 C CA . TYR B 1 191 ? -17.281 18.219 11.008 1 86.94 191 TYR B CA 1
ATOM 3396 C C . TYR B 1 191 ? -16.656 16.859 10.711 1 86.94 191 TYR B C 1
ATOM 3398 O O . TYR B 1 191 ? -15.539 16.578 11.156 1 86.94 191 TYR B O 1
ATOM 3406 N N . GLN B 1 192 ? -17.375 16.078 9.984 1 77.31 192 GLN B N 1
ATOM 3407 C CA . GLN B 1 192 ? -16.891 14.734 9.68 1 77.31 192 GLN B CA 1
ATOM 3408 C C . GLN B 1 192 ? -16.234 14.672 8.305 1 77.31 192 GLN B C 1
ATOM 3410 O O . GLN B 1 192 ? -16.844 15.086 7.309 1 77.31 192 GLN B O 1
ATOM 3415 N N . SER B 1 193 ? -14.992 14.266 8.367 1 76.69 193 SER B N 1
ATOM 3416 C CA . SER B 1 193 ? -14.25 14.039 7.125 1 76.69 193 SER B CA 1
ATOM 3417 C C . SER B 1 193 ? -13.305 12.852 7.258 1 76.69 193 SER B C 1
ATOM 3419 O O . SER B 1 193 ? -12.898 12.492 8.367 1 76.69 193 SER B O 1
ATOM 3421 N N . ALA B 1 194 ? -13.031 12.234 6.145 1 67 194 ALA B N 1
ATOM 3422 C CA . ALA B 1 194 ? -12.117 11.094 6.145 1 67 194 ALA B CA 1
ATOM 3423 C C . ALA B 1 194 ? -10.719 11.516 6.578 1 67 194 ALA B C 1
ATOM 3425 O O . ALA B 1 194 ? -10.039 10.789 7.309 1 67 194 ALA B O 1
ATOM 3426 N N . ASN B 1 195 ? -10.336 12.602 6.059 1 74.44 195 ASN B N 1
ATOM 3427 C CA . ASN B 1 195 ? -9.039 13.172 6.422 1 74.44 195 ASN B CA 1
ATOM 3428 C C . ASN B 1 195 ? -9.18 14.609 6.906 1 74.44 195 ASN B C 1
ATOM 3430 O O . ASN B 1 195 ? -10.078 15.328 6.48 1 74.44 195 ASN B O 1
ATOM 3434 N N . ALA B 1 196 ? -8.297 14.938 7.773 1 82.56 196 ALA B N 1
ATOM 3435 C CA . ALA B 1 196 ? -8.281 16.328 8.211 1 82.56 196 ALA B CA 1
ATOM 3436 C C . ALA B 1 196 ? -7.918 17.266 7.055 1 82.56 196 ALA B C 1
ATOM 3438 O O . ALA B 1 196 ? -6.875 17.094 6.418 1 82.56 196 ALA B O 1
ATOM 3439 N N . PRO B 1 197 ? -8.797 18.234 6.844 1 89.69 197 PRO B N 1
ATOM 3440 C CA . PRO B 1 197 ? -8.484 19.141 5.738 1 89.69 197 PRO B CA 1
ATOM 3441 C C . PRO B 1 197 ? -7.238 19.984 5.996 1 89.69 197 PRO B C 1
ATOM 3443 O O . PRO B 1 197 ? -7 20.406 7.133 1 89.69 197 PRO B O 1
ATOM 3446 N N . MET B 1 198 ? -6.469 20.172 4.973 1 94.5 198 MET B N 1
ATOM 3447 C CA . MET B 1 198 ? -5.289 21.031 5.031 1 94.5 198 MET B CA 1
ATOM 3448 C C . MET B 1 198 ? -5.41 22.188 4.043 1 94.5 198 MET B C 1
ATOM 3450 O O . MET B 1 198 ? -5.621 21.969 2.85 1 94.5 198 MET B O 1
ATOM 3454 N N . VAL B 1 199 ? -5.293 23.406 4.562 1 96.94 199 VAL B N 1
ATOM 3455 C CA . VAL B 1 199 ? -5.367 24.578 3.697 1 96.94 199 VAL B CA 1
ATOM 3456 C C . VAL B 1 199 ? -3.955 25.062 3.357 1 96.94 199 VAL B C 1
ATOM 3458 O O . VAL B 1 199 ? -3.123 25.234 4.25 1 96.94 199 VAL B O 1
ATOM 3461 N N . ALA B 1 200 ? -3.705 25.25 2.086 1 98.25 200 ALA B N 1
ATOM 3462 C CA . ALA B 1 200 ? -2.383 25.609 1.586 1 98.25 200 ALA B CA 1
ATOM 3463 C C . ALA B 1 200 ? -2.115 27.109 1.79 1 98.25 200 ALA B C 1
ATOM 3465 O O . ALA B 1 200 ? -3.041 27.875 2.027 1 98.25 200 ALA B O 1
ATOM 3466 N N . PRO B 1 201 ? -0.805 27.484 1.727 1 98.25 201 PRO B N 1
ATOM 3467 C CA . PRO B 1 201 ? -0.459 28.906 1.807 1 98.25 201 PRO B CA 1
ATOM 3468 C C . PRO B 1 201 ? -1.157 29.75 0.739 1 98.25 201 PRO B C 1
ATOM 3470 O O . PRO B 1 201 ? -1.239 29.328 -0.421 1 98.25 201 PRO B O 1
ATOM 3473 N N . PHE B 1 202 ? -1.709 30.891 1.211 1 98.56 202 PHE B N 1
ATOM 3474 C CA . PHE B 1 202 ? -2.295 31.891 0.323 1 98.56 202 PHE B CA 1
ATOM 3475 C C . PHE B 1 202 ? -3.369 31.266 -0.559 1 98.56 202 PHE B C 1
ATOM 3477 O O . PHE B 1 202 ? -3.43 31.531 -1.76 1 98.56 202 PHE B O 1
ATOM 3484 N N . SER B 1 203 ? -4.141 30.422 0.03 1 98.38 203 SER B N 1
ATOM 3485 C CA . SER B 1 203 ? -5.188 29.719 -0.696 1 98.38 203 SER B CA 1
ATOM 3486 C C . SER B 1 203 ? -6.441 29.562 0.155 1 98.38 203 SER B C 1
ATOM 3488 O O . SER B 1 203 ? -6.504 30.062 1.276 1 98.38 203 SER B O 1
ATOM 3490 N N . SER B 1 204 ? -7.426 28.969 -0.461 1 97.75 204 SER B N 1
ATOM 3491 C CA . SER B 1 204 ? -8.656 28.656 0.25 1 97.75 204 SER B CA 1
ATOM 3492 C C . SER B 1 204 ? -9.07 27.203 0.015 1 97.75 204 SER B C 1
ATOM 3494 O O . SER B 1 204 ? -8.625 26.578 -0.945 1 97.75 204 SER B O 1
ATOM 3496 N N . LEU B 1 205 ? -9.852 26.719 0.938 1 96 205 LEU B N 1
ATOM 3497 C CA . LEU B 1 205 ? -10.406 25.375 0.896 1 96 205 LEU B CA 1
ATOM 3498 C C . LEU B 1 205 ? -11.906 25.391 1.166 1 96 205 LEU B C 1
ATOM 3500 O O . LEU B 1 205 ? -12.367 26.078 2.076 1 96 205 LEU B O 1
ATOM 3504 N N . ASN B 1 206 ? -12.641 24.688 0.353 1 94.75 206 ASN B N 1
ATOM 3505 C CA . ASN B 1 206 ? -14.086 24.641 0.537 1 94.75 206 ASN B CA 1
ATOM 3506 C C . ASN B 1 206 ? -14.516 23.359 1.267 1 94.75 206 ASN B C 1
ATOM 3508 O O . ASN B 1 206 ? -14.102 22.266 0.902 1 94.75 206 ASN B O 1
ATOM 3512 N N . LEU B 1 207 ? -15.281 23.547 2.203 1 93.12 207 LEU B N 1
ATOM 3513 C CA . LEU B 1 207 ? -15.883 22.453 2.953 1 93.12 207 LEU B CA 1
ATOM 3514 C C . LEU B 1 207 ? -17.391 22.406 2.725 1 93.12 207 LEU B C 1
ATOM 3516 O O . LEU B 1 207 ? -18.094 23.391 2.936 1 93.12 207 LEU B O 1
ATOM 3520 N N . ALA B 1 208 ? -17.828 21.203 2.363 1 90.94 208 ALA B N 1
ATOM 3521 C CA . ALA B 1 208 ? -19.25 21.062 2.062 1 90.94 208 ALA B CA 1
ATOM 3522 C C . ALA B 1 208 ? -20.078 21.031 3.34 1 90.94 208 ALA B C 1
ATOM 3524 O O . ALA B 1 208 ? -19.938 20.125 4.16 1 90.94 208 ALA B O 1
ATOM 3525 N N . ILE B 1 209 ? -20.859 22.031 3.451 1 86.5 209 ILE B N 1
ATOM 3526 C CA . ILE B 1 209 ? -21.797 22.125 4.555 1 86.5 209 ILE B CA 1
ATOM 3527 C C . ILE B 1 209 ? -23.062 22.844 4.086 1 86.5 209 ILE B C 1
ATOM 3529 O O . ILE B 1 209 ? -23.016 24 3.68 1 86.5 209 ILE B O 1
ATOM 3533 N N . ASP B 1 210 ? -24.047 22.109 4.16 1 79.12 210 ASP B N 1
ATOM 3534 C CA . ASP B 1 210 ? -25.297 22.641 3.633 1 79.12 210 ASP B CA 1
ATOM 3535 C C . ASP B 1 210 ? -26.188 23.188 4.758 1 79.12 210 ASP B C 1
ATOM 3537 O O . ASP B 1 210 ? -27.375 22.906 4.809 1 79.12 210 ASP B O 1
ATOM 3541 N N . LYS B 1 211 ? -25.719 23.703 5.75 1 82.56 211 LYS B N 1
ATOM 3542 C CA . LYS B 1 211 ? -26.484 24.312 6.836 1 82.56 211 LYS B CA 1
ATOM 3543 C C . LYS B 1 211 ? -25.984 25.734 7.129 1 82.56 211 LYS B C 1
ATOM 3545 O O . LYS B 1 211 ? -24.891 26.109 6.711 1 82.56 211 LYS B O 1
ATOM 3550 N N . SER B 1 212 ? -26.906 26.469 7.676 1 84.06 212 SER B N 1
ATOM 3551 C CA . SER B 1 212 ? -26.484 27.766 8.195 1 84.06 212 SER B CA 1
ATOM 3552 C C . SER B 1 212 ? -25.594 27.609 9.422 1 84.06 212 SER B C 1
ATOM 3554 O O . SER B 1 212 ? -25.922 26.844 10.328 1 84.06 212 SER B O 1
ATOM 3556 N N . ILE B 1 213 ? -24.438 28.172 9.312 1 88.19 213 ILE B N 1
ATOM 3557 C CA . ILE B 1 213 ? -23.469 28.094 10.406 1 88.19 213 ILE B CA 1
ATOM 3558 C C . ILE B 1 213 ? -23.109 29.5 10.891 1 88.19 213 ILE B C 1
ATOM 3560 O O . ILE B 1 213 ? -22.969 30.422 10.078 1 88.19 213 ILE B O 1
ATOM 3564 N N . LYS B 1 214 ? -22.969 29.656 12.195 1 89.25 214 LYS B N 1
ATOM 3565 C CA . LYS B 1 214 ? -22.672 30.969 12.773 1 89.25 214 LYS B CA 1
ATOM 3566 C C . LYS B 1 214 ? -21.25 31 13.352 1 89.25 214 LYS B C 1
ATOM 3568 O O . LYS B 1 214 ? -20.594 32.031 13.328 1 89.25 214 LYS B O 1
ATOM 3573 N N . GLN B 1 215 ? -20.844 29.906 13.859 1 93.81 215 GLN B N 1
ATOM 3574 C CA . GLN B 1 215 ? -19.562 29.875 14.555 1 93.81 215 GLN B CA 1
ATOM 3575 C C . GLN B 1 215 ? -18.766 28.625 14.18 1 93.81 215 GLN B C 1
ATOM 3577 O O . GLN B 1 215 ? -19.344 27.578 13.875 1 93.81 215 GLN B O 1
ATOM 3582 N N . VAL B 1 216 ? -17.5 28.844 14.211 1 95.25 216 VAL B N 1
ATOM 3583 C CA . VAL B 1 216 ? -16.594 27.719 13.953 1 95.25 216 VAL B CA 1
ATOM 3584 C C . VAL B 1 216 ? -15.531 27.641 15.047 1 95.25 216 VAL B C 1
ATOM 3586 O O . VAL B 1 216 ? -15 28.672 15.469 1 95.25 216 VAL B O 1
ATOM 3589 N N . SER B 1 217 ? -15.312 26.547 15.547 1 96.31 217 SER B N 1
ATOM 3590 C CA . SER B 1 217 ? -14.156 26.266 16.391 1 96.31 217 SER B CA 1
ATOM 3591 C C . SER B 1 217 ? -13.25 25.219 15.758 1 96.31 217 SER B C 1
ATOM 3593 O O . SER B 1 217 ? -13.727 24.266 15.133 1 96.31 217 SER B O 1
ATOM 3595 N N . TRP B 1 218 ? -11.945 25.453 15.938 1 94.5 218 TRP B N 1
ATOM 3596 C CA . TRP B 1 218 ? -11.016 24.547 15.266 1 94.5 218 TRP B CA 1
ATOM 3597 C C . TRP B 1 218 ? -9.641 24.578 15.93 1 94.5 218 TRP B C 1
ATOM 3599 O O . TRP B 1 218 ? -9.375 25.453 16.766 1 94.5 218 TRP B O 1
ATOM 3609 N N . GLN B 1 219 ? -8.859 23.594 15.703 1 94.69 219 GLN B N 1
ATOM 3610 C CA . GLN B 1 219 ? -7.441 23.484 16.031 1 94.69 219 GLN B CA 1
ATOM 3611 C C . GLN B 1 219 ? -6.605 23.141 14.812 1 94.69 219 GLN B C 1
ATOM 3613 O O . GLN B 1 219 ? -7.156 22.812 13.75 1 94.69 219 GLN B O 1
ATOM 3618 N N . TYR B 1 220 ? -5.391 23.375 14.852 1 93.38 220 TYR B N 1
ATOM 3619 C CA . TYR B 1 220 ? -4.5 22.859 13.812 1 93.38 220 TYR B CA 1
ATOM 3620 C C . TYR B 1 220 ? -3.482 21.891 14.406 1 93.38 220 TYR B C 1
ATOM 3622 O O . TYR B 1 220 ? -3.291 21.844 15.625 1 93.38 220 TYR B O 1
ATOM 3630 N N . ILE B 1 221 ? -2.908 21.062 13.602 1 90.81 221 ILE B N 1
ATOM 3631 C CA . ILE B 1 221 ? -1.836 20.156 14 1 90.81 221 ILE B CA 1
ATOM 3632 C C . ILE B 1 221 ? -0.496 20.891 13.938 1 90.81 221 ILE B C 1
ATOM 3634 O O . ILE B 1 221 ? -0.108 21.406 12.883 1 90.81 221 ILE B O 1
ATOM 3638 N N . ASP B 1 222 ? 0.229 20.891 15.039 1 91.31 222 ASP B N 1
ATOM 3639 C CA . ASP B 1 222 ? 1.449 21.703 15.102 1 91.31 222 ASP B CA 1
ATOM 3640 C C . ASP B 1 222 ? 2.65 20.906 14.586 1 91.31 222 ASP B C 1
ATOM 3642 O O . ASP B 1 222 ? 2.494 19.812 14.047 1 91.31 222 ASP B O 1
ATOM 3646 N N . ASP B 1 223 ? 3.783 21.547 14.672 1 90.94 223 ASP B N 1
ATOM 3647 C CA . ASP B 1 223 ? 5 21.016 14.07 1 90.94 223 ASP B CA 1
ATOM 3648 C C . ASP B 1 223 ? 5.414 19.703 14.727 1 90.94 223 ASP B C 1
ATOM 3650 O O . ASP B 1 223 ? 6.215 18.938 14.172 1 90.94 223 ASP B O 1
ATOM 3654 N N . PHE B 1 224 ? 4.84 19.406 15.836 1 85.94 224 PHE B N 1
ATOM 3655 C CA . PHE B 1 224 ? 5.23 18.203 16.578 1 85.94 224 PHE B CA 1
ATOM 3656 C C . PHE B 1 224 ? 4.148 17.141 16.5 1 85.94 224 PHE B C 1
ATOM 3658 O O . PHE B 1 224 ? 4.27 16.078 17.109 1 85.94 224 PHE B O 1
ATOM 3665 N N . GLY B 1 225 ? 3.096 17.469 15.742 1 85.56 225 GLY B N 1
ATOM 3666 C CA . GLY B 1 225 ? 2.025 16.516 15.547 1 85.56 225 GLY B CA 1
ATOM 3667 C C . GLY B 1 225 ? 0.928 16.609 16.578 1 85.56 225 GLY B C 1
ATOM 3668 O O . GLY B 1 225 ? -0.029 15.836 16.562 1 85.56 225 GLY B O 1
ATOM 3669 N N . GLY B 1 226 ? 1.015 17.578 17.422 1 85.56 226 GLY B N 1
ATOM 3670 C CA . GLY B 1 226 ? 0.002 17.797 18.438 1 85.56 226 GLY B CA 1
ATOM 3671 C C . GLY B 1 226 ? -1.024 18.844 18.047 1 85.56 226 GLY B C 1
ATOM 3672 O O . GLY B 1 226 ? -0.88 19.516 17.016 1 85.56 226 GLY B O 1
ATOM 3673 N N . LEU B 1 227 ? -2.057 18.938 18.859 1 90.62 227 LEU B N 1
ATOM 3674 C CA . LEU B 1 227 ? -3.109 19.922 18.578 1 90.62 227 LEU B CA 1
ATOM 3675 C C . LEU B 1 227 ? -2.773 21.266 19.203 1 90.62 227 LEU B C 1
ATOM 3677 O O . LEU B 1 227 ? -2.254 21.328 20.328 1 90.62 227 LEU B O 1
ATOM 3681 N N . SER B 1 228 ? -3.078 22.25 18.516 1 92.88 228 SER B N 1
ATOM 3682 C CA . SER B 1 228 ? -2.938 23.609 19.031 1 92.88 228 SER B CA 1
ATOM 3683 C C . SER B 1 228 ? -4.027 23.922 20.047 1 92.88 228 SER B C 1
ATOM 3685 O O . SER B 1 228 ? -4.891 23.094 20.312 1 92.88 228 SER B O 1
ATOM 3687 N N . ASN B 1 229 ? -3.895 25.203 20.547 1 93 229 ASN B N 1
ATOM 3688 C CA . ASN B 1 229 ? -5.055 25.75 21.25 1 93 229 ASN B CA 1
ATOM 3689 C C . ASN B 1 229 ? -6.242 25.938 20.297 1 93 229 ASN B C 1
ATOM 3691 O O . ASN B 1 229 ? -6.07 25.953 19.078 1 93 229 ASN B O 1
ATOM 3695 N N . THR B 1 230 ? -7.43 26.016 20.922 1 95.88 230 THR B N 1
ATOM 3696 C CA . THR B 1 230 ? -8.641 26.141 20.125 1 95.88 230 THR B CA 1
ATOM 3697 C C . THR B 1 230 ? -8.805 27.578 19.641 1 95.88 230 THR B C 1
ATOM 3699 O O . THR B 1 230 ? -8.578 28.531 20.391 1 95.88 230 THR B O 1
ATOM 3702 N N . PHE B 1 231 ? -9.109 27.656 18.422 1 96.56 231 PHE B N 1
ATOM 3703 C CA . PHE B 1 231 ? -9.477 28.922 17.812 1 96.56 231 PHE B CA 1
ATOM 3704 C C . PHE B 1 231 ? -10.977 29 17.578 1 96.56 231 PHE B C 1
ATOM 3706 O O . PHE B 1 231 ? -11.609 28.016 17.219 1 96.56 231 PHE B O 1
ATOM 3713 N N . GLU B 1 232 ? -11.492 30.172 17.766 1 94.81 232 GLU B N 1
ATOM 3714 C CA . GLU B 1 232 ? -12.906 30.438 17.516 1 94.81 232 GLU B CA 1
ATOM 3715 C C . GLU B 1 232 ? -13.086 31.594 16.531 1 94.81 232 GLU B C 1
ATOM 3717 O O . GLU B 1 232 ? -12.453 32.625 16.672 1 94.81 232 GLU B O 1
ATOM 3722 N N . ASN B 1 233 ? -13.859 31.266 15.57 1 91 233 ASN B N 1
ATOM 3723 C CA . ASN B 1 233 ? -14.156 32.312 14.586 1 91 233 ASN B CA 1
ATOM 3724 C C . ASN B 1 233 ? -15.656 32.406 14.32 1 91 233 ASN B C 1
ATOM 3726 O O . ASN B 1 233 ? -16.375 31.406 14.398 1 91 233 ASN B O 1
ATOM 3730 N N . LYS B 1 234 ? -16.062 33.656 14.086 1 87.25 234 LYS B N 1
ATOM 3731 C CA . LYS B 1 234 ? -17.375 33.844 13.508 1 87.25 234 LYS B CA 1
ATOM 3732 C C . LYS B 1 234 ? -17.375 33.594 12.008 1 87.25 234 LYS B C 1
ATOM 3734 O O . LYS B 1 234 ? -16.375 33.875 11.336 1 87.25 234 LYS B O 1
ATOM 3739 N N . ILE B 1 235 ? -18.453 33 11.562 1 87.75 235 ILE B N 1
ATOM 3740 C CA . ILE B 1 235 ? -18.547 32.781 10.125 1 87.75 235 ILE B CA 1
ATOM 3741 C C . ILE B 1 235 ? -19.047 34.062 9.438 1 87.75 235 ILE B C 1
ATOM 3743 O O . ILE B 1 235 ? -20.031 34.656 9.867 1 87.75 235 ILE B O 1
ATOM 3747 N N . ILE B 1 236 ? -18.328 34.438 8.508 1 80.62 236 ILE B N 1
ATOM 3748 C CA . ILE B 1 236 ? -18.734 35.594 7.719 1 80.62 236 ILE B CA 1
ATOM 3749 C C . ILE B 1 236 ? -19.75 35.188 6.664 1 80.62 236 ILE B C 1
ATOM 3751 O O . ILE B 1 236 ? -19.547 34.188 5.961 1 80.62 236 ILE B O 1
ATOM 3755 N N . VAL B 1 237 ? -20.938 35.688 6.777 1 73.38 237 VAL B N 1
ATOM 3756 C CA . VAL B 1 237 ? -21.984 35.344 5.805 1 73.38 237 VAL B CA 1
ATOM 3757 C C . VAL B 1 237 ? -21.984 36.375 4.688 1 73.38 237 VAL B C 1
ATOM 3759 O O . VAL B 1 237 ? -21.844 37.594 4.949 1 73.38 237 VAL B O 1
ATOM 3762 N N . GLU B 1 238 ? -21.859 35.938 3.457 1 61.66 238 GLU B N 1
ATOM 3763 C CA . GLU B 1 238 ? -22.141 36.906 2.396 1 61.66 238 GLU B CA 1
ATOM 3764 C C . GLU B 1 238 ? -23.625 37.188 2.283 1 61.66 238 GLU B C 1
ATOM 3766 O O . GLU B 1 238 ? -24.453 36.281 2.531 1 61.66 238 GLU B O 1
#

Foldseek 3Di:
DPCPPPPPPPPPPPPQQPFPDDVQWGKSFQEAEAEPPDFKDKIKITGQAQFKWKKAKAKAQDPVRHHDQFKGKPPRIDIDHHGDMDMIMIGTDPCVPPDQQAKGKMKIKMKIWTDPPPDDPDPDPPCDDPPGDIDMDMHMYIYHYPVQPPDDVVVQVLVWAWADDAQKIKIFRQHRYKWFKAQKDFVRHGDDDPGGDIAHHRGMDIDGHRDDTFKIKIWTQDPRRDTDDIDIHTYHYD/DDDDPPPPPPPPPPPQQPFPDDVQWGKSFQEAEAEPPDFKDKIKITGQAQFKWKKAKAKAQDPVRHHDQFKGKPPRIDIDHHGDMDMIMIGTDPCVPPDQQAKGKMKIKMKIWTDPPPDDPDPDPVVPDPPGDIDMDMHMYIYHYPVQPDDDVVVQVLVWAWADDAQKIKIFRQHRYKWFKAQKDFVRHGDDDPGGDIAHHRGMDIDGHRDDTFKIKIWTQDPRRDTDDIDIHTYHYD

Secondary structure (DSSP, 8-state):
-------------------EEETTEEES-SEEEEETT---EEEEEEE-SSS-EEEEEEEESSTT-PBPSSEEEE-SEEEE-TTEEEEEEEEE--GGGS-SSS-EEEEEEEEEEE------S-S--------EEEEEEEEEEEEE-GGGTTS-HHHHHTT-EEEEETTEEEEEE-SSS-EEEEEEEETTEEPP-SS--EEPTTEEEEEE--S---EEEEEEB-TTS-B---EEEE-EE-/-------------------EEETTEEES-SEEEEETT---EEEEEEE-SSS-EEEEEEEESSTT-PBPSSEEEE-SEEEE-TTEEEEEEEEE--GGGS-SSS-EEEEEEEEEEE------S-S--TT----EEEEEEEEEEEEE-GGG-SS-HHHHHTT-EEEEETTEEEEEE-SSS-EEEEEEEETTEEPP-SS--EEPTTEEEEEE--S---EEEEEEB-TTS-B---EEEE-EE-

Organism: Proteus mirabilis (strain HI4320) (NCBI:txid529507)

Solvent-accessible surface area (backbone atoms only — not comparable to full-atom values): 26413 Å² total; per-residue (Å²): 140,85,80,77,76,77,79,77,76,77,75,75,78,71,75,74,54,79,46,58,57,60,69,32,38,26,38,52,61,35,48,44,78,46,46,60,85,58,74,59,51,73,47,43,42,36,30,63,34,91,53,39,26,40,34,42,40,41,43,14,58,46,96,87,58,46,74,38,78,40,44,46,45,43,62,37,67,42,79,40,49,46,65,34,69,48,72,34,35,35,31,79,30,71,61,83,80,51,70,60,78,30,50,43,74,35,24,45,38,36,40,39,30,66,43,72,72,71,67,78,75,75,80,76,65,73,77,42,49,69,55,45,50,37,34,38,38,36,33,50,26,36,40,36,31,64,82,62,64,81,68,59,67,64,69,49,54,70,61,46,48,44,33,44,53,88,52,22,37,35,40,37,28,80,39,42,49,70,43,37,43,34,79,39,20,49,69,81,39,72,62,86,64,96,60,72,54,62,36,45,47,64,33,66,38,78,40,88,35,84,62,94,64,58,36,36,35,31,25,34,51,43,86,80,28,42,64,50,72,80,44,75,43,67,41,43,71,118,139,87,77,83,74,79,78,78,76,76,75,74,77,72,76,73,57,77,47,60,57,59,68,34,38,29,38,55,59,35,49,42,78,45,46,58,85,57,73,61,50,75,48,42,40,37,28,64,34,90,52,40,26,40,34,42,41,42,42,16,56,47,95,86,58,45,74,38,79,39,45,46,47,43,62,37,66,42,81,41,50,46,65,35,69,46,73,34,36,36,32,77,29,70,61,83,79,49,68,62,79,31,50,43,75,34,25,45,38,36,40,38,29,66,43,71,73,71,68,76,75,75,81,78,62,75,79,42,49,70,54,46,50,38,33,38,38,36,32,49,26,36,40,36,30,66,82,64,59,85,66,60,68,63,68,49,54,67,60,46,47,44,32,45,54,87,53,22,36,34,40,36,27,80,40,44,49,70,43,36,43,34,78,39,20,50,71,81,40,73,64,84,64,97,60,70,53,65,36,47,47,65,34,69,38,76,39,87,37,84,64,94,63,58,36,36,36,30,25,35,54,44,87,80,28,42,65,49,74,81,44,77,43,66,42,42,72,120

InterPro domains:
  IPR001829 Pili assembly chaperone, bacterial [PR00969] (25-34)
  IPR001829 Pili assembly chaperone, bacterial [PR00969] (70-91)
  IPR001829 Pili assembly chaperone, bacterial [PR00969] (99-116)
  IPR001829 Pili assembly chaperone, bacterial [PR00969] (130-145)
  IPR001829 Pili assembly chaperone, bacterial [PR00969] (166-181)
  IPR008962 PapD-like superfamily [SSF49354] (21-148)
  IPR013783 Immunoglobulin-like fold [G3DSA:2.60.40.10] (25-146)
  IPR013783 Immunoglobulin-like fold [G3DSA:2.60.40.10] (152-235)
  IPR016147 Pili assembly chaperone, N-terminal [PF00345] (24-148)
  IPR016148 Pili assembly chaperone, C-terminal [PF02753] (171-227)
  IPR036316 Pili assembly chaperone, C-terminal domain superfamily [SSF49584] (153-230)
  IPR050643 Periplasmic Pilus Chaperone [PTHR30251] (6-231)

Nearest PDB structures (foldseek):
  3bwu-assembly1_C  TM=8.935E-01  e=2.843E-20  Escherichia coli K-12
  4dwh-assembly2_C  TM=9.024E-01  e=8.345E-20  Escherichia coli
  4j3o-assembly1_C  TM=8.975E-01  e=2.450E-19  Escherichia coli K-12
  3rfz-assembly1_C  TM=8.779E-01  e=4.197E-19  Escherichia coli
  3sqb-assembly1_A  TM=8.867E-01  e=1.702E-18  Escherichia coli

Radius of gyration: 28.26 Å; Cα contacts (8 Å, |Δi|>4): 1075; chains: 2; bounding box: 59×95×86 Å

pLDDT: mean 83.7, std 20.75, range [26.03, 98.62]

Sequence (476 aa):
MNILKTISLLFSCFIFSASYSYAGLSLSQSRIIFSEGDKSQSVQINNDTDNLYLSQNMITADLDGKKDEHFIVLPPLKRLEPQSSVSIKILPRSLDTLPSDRESLFFFTAYLIPETKRGQQNNSGDLSLKINMVTKIIIKGFYRPNELAITSLDSHAKKITFKKVGNNVQVNNPTPYYFTVSNLKFDGKSYQSANAPMVAPFSSLNLAIDKSIKQVSWQYIDDFGGLSNTFENKIIVEMNILKTISLLFSCFIFSASYSYAGLSLSQSRIIFSEGDKSQSVQINNDTDNLYLSQNMITADLDGKKDEHFIVLPPLKRLEPQSSVSIKILPRSLDTLPSDR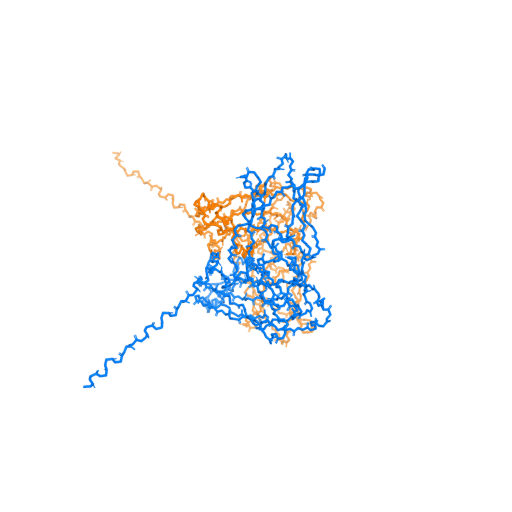ESLFFFTAYLIPETKRGQQNNSGDLSLKINMVTKIIIKGFYRPNELAITSLDSHAKKITFKKVGNNVQVNNPTPYYFTVSNLKFDGKSYQSANAPMVAPFSSLNLAIDKSIKQVSWQYIDDFGGLSNTFENKIIVE